Protein AF-A0A7S0R8Y9-F1 (afdb_monomer)

Nearest PDB structures (foldseek):
  8d9p-assembly1_A  TM=2.918E-01  e=3.455E+00  synthetic construct
  5vju-assembly1_A  TM=2.823E-01  e=8.362E+00  synthetic construct

Secondary structure (DSSP, 8-state):
-HHHHHHTT---THHHHHHHHHHHHHHTTS-HHHHHHHHHHTT--HHHHHTSSS---SPP---HHHHHHHHHHHHHHHHHHHHHHSSS-HHHHHHHHH-EEEE-SSSS-EEEEPPPTTTS-HHHHHHHHHHHHHHHHHHSTTSSPTT-SS--HHHHHHHHHHHHHHHHHHHHHHHHTHHHHTTT-HHHHHHHHHHHHHHHHHHHHHHHHHHHHHHHHHHHHHHHHHHHSSTT-------TT-----HHHHHHHHHHHHHHHHHHHHHHHHH-SS-HHHHHHHHHHHHHHHS-TTTS-HHHHHHHHHHHHHHHHHHHHHHHHHHHHHHHHHHHHHGGGGT--TT-HHHHHHHHHHHHHSTHHHHHHHHHHHHHHHHHHHT--SEEEEE--HHHHTT-EEEEEEEEEEGGGGTT-EEEEEEEEEEEE--S-PPPPEEEEEEEESSS----TTSHHHHHHHHTT-EEEEE--HHHHHHHHHTTT-EEEEEEETTEEEEEE-

Mean predicted aligned error: 10.32 Å

InterPro domains:
  IPR054481 Alpha-glucan water dikinase, phosphohistidine-like domain [PF22973] (383-495)

pLDDT: mean 87.72, std 11.46, range [36.97, 98.19]

Structure (mmCIF, N/CA/C/O backbone):
data_AF-A0A7S0R8Y9-F1
#
_entry.id   AF-A0A7S0R8Y9-F1
#
loop_
_atom_site.group_PDB
_atom_site.id
_atom_site.type_symbol
_atom_site.label_atom_id
_atom_site.label_alt_id
_atom_site.label_comp_id
_atom_site.label_asym_id
_atom_site.label_entity_id
_atom_site.label_seq_id
_atom_site.pdbx_PDB_ins_code
_atom_site.Cartn_x
_atom_site.Cartn_y
_atom_site.Cartn_z
_atom_site.occupancy
_atom_site.B_iso_or_equiv
_atom_site.auth_seq_id
_atom_site.auth_comp_id
_atom_site.auth_asym_id
_atom_site.auth_atom_id
_atom_site.pdbx_PDB_model_num
ATOM 1 N N . GLU A 1 1 ? 2.126 -21.816 -33.966 1.00 83.81 1 GLU A N 1
ATOM 2 C CA . GLU A 1 1 ? 1.835 -20.970 -35.141 1.00 83.81 1 GLU A CA 1
ATOM 3 C C . GLU A 1 1 ? 0.605 -20.092 -34.952 1.00 83.81 1 GLU A C 1
ATOM 5 O O . GLU A 1 1 ? 0.737 -18.889 -35.088 1.00 83.81 1 GLU A O 1
ATOM 10 N N . GLU A 1 2 ? -0.560 -20.630 -34.571 1.00 90.94 2 GLU A N 1
ATOM 11 C CA . GLU A 1 2 ? -1.779 -19.817 -34.358 1.00 90.94 2 GLU A CA 1
ATOM 12 C C . GLU A 1 2 ? -1.562 -18.632 -33.401 1.00 90.94 2 GLU A C 1
ATOM 14 O O . GLU A 1 2 ? -1.894 -17.497 -33.731 1.00 90.94 2 GLU A O 1
ATOM 19 N N . TRP A 1 3 ? -0.901 -18.870 -32.263 1.00 92.44 3 TRP A N 1
ATOM 20 C CA . TRP A 1 3 ? -0.521 -17.800 -31.338 1.00 92.44 3 TRP A CA 1
ATOM 21 C C . TRP A 1 3 ? 0.427 -16.761 -31.968 1.00 92.44 3 TRP A C 1
ATOM 23 O O . TRP A 1 3 ? 0.219 -15.562 -31.821 1.00 92.44 3 TRP A O 1
ATOM 33 N N . HIS A 1 4 ? 1.418 -17.195 -32.750 1.00 87.06 4 HIS A N 1
ATOM 34 C CA . HIS A 1 4 ? 2.315 -16.290 -33.479 1.00 87.06 4 HIS A CA 1
ATOM 35 C C . HIS A 1 4 ? 1.551 -15.420 -34.492 1.00 87.06 4 HIS A C 1
ATOM 37 O O . HIS A 1 4 ? 1.797 -14.220 -34.585 1.00 87.06 4 HIS A O 1
ATOM 43 N N . GLN A 1 5 ? 0.563 -15.987 -35.188 1.00 86.12 5 GLN A N 1
ATOM 44 C CA . GLN A 1 5 ? -0.316 -15.236 -36.089 1.00 86.12 5 GLN A CA 1
ATOM 45 C C . GLN A 1 5 ? -1.197 -14.230 -35.342 1.00 86.12 5 GLN A C 1
ATOM 47 O O . GLN A 1 5 ? -1.426 -13.127 -35.835 1.00 86.12 5 GLN A O 1
ATOM 52 N N . LYS A 1 6 ? -1.658 -14.566 -34.134 1.00 89.75 6 LYS A N 1
ATOM 53 C CA . LYS A 1 6 ? -2.397 -13.636 -33.272 1.00 89.75 6 LYS A CA 1
ATOM 54 C C . LYS A 1 6 ? -1.560 -12.411 -32.907 1.00 89.75 6 LYS A C 1
ATOM 56 O O . LYS A 1 6 ? -2.052 -11.287 -33.002 1.00 89.75 6 LYS A O 1
ATOM 61 N N . LEU A 1 7 ? -0.288 -12.620 -32.576 1.00 85.69 7 LEU A N 1
ATOM 62 C CA . LEU A 1 7 ? 0.647 -11.559 -32.192 1.00 85.69 7 LEU A CA 1
ATOM 63 C C . LEU A 1 7 ? 0.943 -10.547 -33.313 1.00 85.69 7 LEU A C 1
ATOM 65 O O . LEU A 1 7 ? 1.346 -9.426 -33.022 1.00 85.69 7 LEU A O 1
ATOM 69 N N . HIS A 1 8 ? 0.724 -10.903 -34.583 1.00 80.88 8 HIS A N 1
ATOM 70 C CA . HIS A 1 8 ? 0.848 -9.966 -35.706 1.00 80.88 8 HIS A CA 1
ATOM 71 C C . HIS A 1 8 ? -0.261 -8.908 -35.757 1.00 80.88 8 HIS A C 1
ATOM 73 O O . HIS A 1 8 ? -0.057 -7.863 -36.372 1.00 80.88 8 HIS A O 1
ATOM 79 N N . ASN A 1 9 ? -1.416 -9.179 -35.142 1.00 79.00 9 ASN A N 1
ATOM 80 C CA . ASN A 1 9 ? -2.532 -8.242 -35.097 1.00 79.00 9 ASN A CA 1
ATOM 81 C C . ASN A 1 9 ? -2.419 -7.332 -33.874 1.00 79.00 9 ASN A C 1
ATOM 83 O O . ASN A 1 9 ? -2.232 -6.132 -34.020 1.00 79.00 9 ASN A O 1
ATOM 87 N N . ASN A 1 10 ? -2.545 -7.920 -32.684 1.00 75.75 10 ASN A N 1
ATOM 88 C CA . ASN A 1 10 ? -2.506 -7.216 -31.410 1.00 75.75 10 ASN A CA 1
ATOM 89 C C . ASN A 1 10 ? -1.918 -8.130 -30.339 1.00 75.75 10 ASN A C 1
ATOM 91 O O . ASN A 1 10 ? -2.308 -9.297 -30.195 1.00 75.75 10 ASN A O 1
ATOM 95 N N . THR A 1 11 ? -1.026 -7.568 -29.536 1.00 81.50 11 THR A N 1
ATOM 96 C CA . THR A 1 11 ? -0.547 -8.214 -28.321 1.00 81.50 11 THR A CA 1
ATOM 97 C C . THR A 1 11 ? -1.457 -7.822 -27.144 1.00 81.50 11 THR A C 1
ATOM 99 O O . THR A 1 11 ? -2.053 -6.744 -27.130 1.00 81.50 11 THR A O 1
ATOM 102 N N . SER A 1 12 ? -1.630 -8.708 -26.167 1.00 82.00 12 SER A N 1
ATOM 103 C CA . SER A 1 12 ? -2.443 -8.525 -24.957 1.00 82.00 12 SER A CA 1
ATOM 104 C C . SER A 1 12 ? -1.724 -9.099 -23.728 1.00 82.00 12 SER A C 1
ATOM 106 O O . SER A 1 12 ? -0.872 -9.971 -23.893 1.00 82.00 12 SER A O 1
ATOM 108 N N . PRO A 1 13 ? -2.096 -8.715 -22.489 1.00 79.88 13 PRO A N 1
ATOM 109 C CA . PRO A 1 13 ? -1.515 -9.299 -21.273 1.00 79.88 13 PRO A CA 1
ATOM 110 C C . PRO A 1 13 ? -1.575 -10.836 -21.230 1.00 79.88 13 PRO A C 1
ATOM 112 O O . PRO A 1 13 ? -0.611 -11.473 -20.810 1.00 79.88 13 PRO A O 1
ATOM 115 N N . ASP A 1 14 ? -2.647 -11.432 -21.765 1.00 87.00 14 ASP A N 1
ATOM 116 C CA . ASP A 1 14 ? -2.802 -12.887 -21.903 1.00 87.00 14 ASP A CA 1
ATOM 117 C C . ASP A 1 14 ? -1.631 -13.538 -22.680 1.00 87.00 14 ASP A C 1
ATOM 119 O O . ASP A 1 14 ? -1.288 -14.687 -22.418 1.00 87.00 14 ASP A O 1
ATOM 123 N N . ASP A 1 15 ? -0.949 -12.818 -23.585 1.00 90.69 15 ASP A N 1
ATOM 124 C CA . ASP A 1 15 ? 0.189 -13.361 -24.344 1.00 90.69 15 ASP A CA 1
ATOM 125 C C . ASP A 1 15 ? 1.428 -13.610 -23.484 1.00 90.69 15 ASP A C 1
ATOM 127 O O . ASP A 1 15 ? 2.216 -14.500 -23.808 1.00 90.69 15 ASP A O 1
ATOM 131 N N . VAL A 1 16 ? 1.605 -12.861 -22.390 1.00 86.75 16 VAL A N 1
ATOM 132 C CA . VAL A 1 16 ? 2.677 -13.122 -21.416 1.00 86.75 16 VAL A CA 1
ATOM 133 C C . VAL A 1 16 ? 2.465 -14.509 -20.810 1.00 86.75 16 VAL A C 1
ATOM 135 O O . VAL A 1 16 ? 3.372 -15.340 -20.827 1.00 86.75 16 VAL A O 1
ATOM 138 N N . VAL A 1 17 ? 1.234 -14.788 -20.374 1.00 88.31 17 VAL A N 1
ATOM 139 C CA . VAL A 1 17 ? 0.837 -16.066 -19.769 1.00 88.31 17 VAL A CA 1
ATOM 140 C C . VAL A 1 17 ? 0.908 -17.208 -20.787 1.00 88.31 17 VAL A C 1
ATOM 142 O O . VAL A 1 17 ? 1.396 -18.292 -20.471 1.00 88.31 17 VAL A O 1
ATOM 145 N N . ILE A 1 18 ? 0.479 -16.979 -22.033 1.00 93.88 18 ILE A N 1
ATOM 146 C CA . ILE A 1 18 ? 0.576 -17.986 -23.101 1.00 93.88 18 ILE A CA 1
ATOM 147 C C . ILE A 1 18 ? 2.043 -18.328 -23.393 1.00 93.88 18 ILE A C 1
ATOM 149 O O . ILE A 1 18 ? 2.384 -19.505 -23.513 1.00 93.88 18 ILE A O 1
ATOM 153 N N . CYS A 1 19 ? 2.930 -17.332 -23.460 1.00 94.81 19 CYS A N 1
ATOM 154 C CA . CYS A 1 19 ? 4.356 -17.565 -23.675 1.00 94.81 19 CYS A CA 1
ATOM 155 C C . CYS A 1 19 ? 4.999 -18.333 -22.500 1.00 94.81 19 CYS A C 1
ATOM 157 O O . CYS A 1 19 ? 5.739 -19.293 -22.720 1.00 94.81 19 CYS A O 1
ATOM 159 N N . GLU A 1 20 ? 4.660 -17.984 -21.253 1.00 93.56 20 GLU A N 1
ATOM 160 C CA . GLU A 1 20 ? 5.081 -18.726 -20.054 1.00 93.56 20 GLU A CA 1
ATOM 161 C C . GLU A 1 20 ? 4.581 -20.178 -20.060 1.00 93.56 20 GLU A C 1
ATOM 163 O O . GLU A 1 20 ? 5.332 -21.094 -19.712 1.00 93.56 20 GLU A O 1
ATOM 168 N N . ALA A 1 21 ? 3.344 -20.415 -20.509 1.00 95.56 21 ALA A N 1
ATOM 169 C CA . ALA A 1 21 ? 2.784 -21.757 -20.649 1.00 95.56 21 ALA A CA 1
ATOM 170 C C . ALA A 1 21 ? 3.572 -22.590 -21.670 1.00 95.56 21 ALA A C 1
ATOM 172 O O . ALA A 1 21 ? 3.849 -23.762 -21.421 1.00 95.56 21 ALA A O 1
ATOM 173 N N . LEU A 1 22 ? 3.979 -21.995 -22.799 1.00 96.06 22 LEU A N 1
ATOM 174 C CA . LEU A 1 22 ? 4.800 -22.666 -23.815 1.00 96.06 22 LEU A CA 1
ATOM 175 C C . LEU A 1 22 ? 6.213 -22.992 -23.308 1.00 96.06 22 LEU A C 1
ATOM 177 O O . LEU A 1 22 ? 6.755 -24.045 -23.644 1.00 96.06 22 LEU A O 1
ATOM 181 N N . LEU A 1 23 ? 6.808 -22.129 -22.482 1.00 95.19 23 LEU A N 1
ATOM 182 C CA . LEU A 1 23 ? 8.091 -22.419 -21.835 1.00 95.19 23 LEU A CA 1
ATOM 183 C C . LEU A 1 23 ? 7.962 -23.554 -20.813 1.00 95.19 23 LEU A C 1
ATOM 185 O O . LEU A 1 23 ? 8.790 -24.459 -20.805 1.00 95.19 23 LEU A O 1
ATOM 189 N N . LYS A 1 24 ? 6.888 -23.573 -20.015 1.00 94.88 24 LYS A N 1
ATOM 190 C CA . LYS A 1 24 ? 6.594 -24.676 -19.083 1.00 94.88 24 LYS A CA 1
ATOM 191 C C . LYS A 1 24 ? 6.321 -25.996 -19.798 1.00 94.88 24 LYS A C 1
ATOM 193 O O . LYS A 1 24 ? 6.779 -27.032 -19.331 1.00 94.88 24 LYS A O 1
ATOM 198 N N . TYR A 1 25 ? 5.622 -25.955 -20.931 1.00 96.19 25 TYR A N 1
ATOM 199 C CA . TYR A 1 25 ? 5.429 -27.104 -21.819 1.00 96.19 25 TYR A CA 1
ATOM 200 C C . TYR A 1 25 ? 6.775 -27.693 -22.256 1.00 96.19 25 TYR A C 1
ATOM 202 O O . TYR A 1 25 ? 6.990 -28.898 -22.163 1.00 96.19 25 TYR A O 1
ATOM 210 N N . ILE A 1 26 ? 7.711 -26.832 -22.665 1.00 94.50 26 ILE A N 1
ATOM 211 C CA . ILE A 1 26 ? 9.078 -27.222 -23.020 1.00 94.50 26 ILE A CA 1
ATOM 212 C C . ILE A 1 26 ? 9.836 -27.800 -21.814 1.00 94.50 26 ILE A C 1
ATOM 214 O O . ILE A 1 26 ? 10.424 -28.875 -21.924 1.00 94.50 26 ILE A O 1
ATOM 218 N N . ASP A 1 27 ? 9.822 -27.112 -20.671 1.00 92.38 27 ASP A N 1
ATOM 219 C CA . ASP A 1 27 ? 10.563 -27.513 -19.467 1.00 92.38 27 ASP A CA 1
ATOM 220 C C . ASP A 1 27 ? 10.064 -28.835 -18.872 1.00 92.38 27 ASP A C 1
ATOM 222 O O . ASP A 1 27 ? 10.845 -29.575 -18.277 1.00 92.38 27 ASP A O 1
ATOM 226 N N . ALA A 1 28 ? 8.784 -29.155 -19.073 1.00 93.69 28 ALA A N 1
ATOM 227 C CA . ALA A 1 28 ? 8.164 -30.409 -18.659 1.00 93.69 28 ALA A CA 1
ATOM 228 C C . ALA A 1 28 ? 8.338 -31.553 -19.678 1.00 93.69 28 ALA A C 1
ATOM 230 O O . ALA A 1 28 ? 7.685 -32.585 -19.551 1.00 93.69 28 ALA A O 1
ATOM 231 N N . GLY A 1 29 ? 9.188 -31.392 -20.698 1.00 92.88 29 GLY A N 1
ATOM 232 C CA . GLY A 1 29 ? 9.417 -32.435 -21.701 1.00 92.88 29 GLY A CA 1
ATOM 233 C C . GLY A 1 29 ? 8.248 -32.614 -22.670 1.00 92.88 29 GLY A C 1
ATOM 234 O O . GLY A 1 29 ? 7.939 -33.738 -23.051 1.00 92.88 29 GLY A O 1
ATOM 235 N N . LEU A 1 30 ? 7.611 -31.511 -23.079 1.00 93.44 30 LEU A N 1
ATOM 236 C CA . LEU A 1 30 ? 6.458 -31.484 -23.989 1.00 93.44 30 LEU A CA 1
ATOM 237 C C . LEU A 1 30 ? 5.185 -32.117 -23.397 1.00 93.44 30 LEU A C 1
ATOM 239 O O . LEU A 1 30 ? 4.344 -32.644 -24.130 1.00 93.44 30 LEU A O 1
ATOM 243 N N . ASP A 1 31 ? 5.010 -32.019 -22.076 1.00 94.44 31 ASP A N 1
ATOM 244 C CA . ASP A 1 31 ? 3.782 -32.418 -21.382 1.00 94.44 31 ASP A CA 1
ATOM 245 C C . ASP A 1 31 ? 2.706 -31.328 -21.470 1.00 94.44 31 ASP A C 1
ATOM 247 O O . ASP A 1 31 ? 2.802 -30.253 -20.865 1.00 94.44 31 ASP A O 1
ATOM 251 N N . ILE A 1 32 ? 1.634 -31.632 -22.203 1.00 96.06 32 ILE A N 1
ATOM 252 C CA . ILE A 1 32 ? 0.495 -30.732 -22.408 1.00 96.06 32 ILE A CA 1
ATOM 253 C C . ILE A 1 32 ? -0.227 -30.375 -21.097 1.00 96.06 32 ILE A C 1
ATOM 255 O O . ILE A 1 32 ? -0.836 -29.310 -20.986 1.00 96.06 32 ILE A O 1
ATOM 259 N N . SER A 1 33 ? -0.108 -31.212 -20.066 1.00 96.12 33 SER A N 1
ATOM 260 C CA . SER A 1 33 ? -0.687 -30.957 -18.745 1.00 96.12 33 SER A CA 1
ATOM 261 C C . SER A 1 33 ? -0.033 -29.749 -18.073 1.00 96.12 33 SER A C 1
ATOM 263 O O . SER A 1 33 ? -0.720 -28.952 -17.433 1.00 96.12 33 SER A O 1
ATOM 265 N N . ALA A 1 34 ? 1.280 -29.557 -18.256 1.00 94.19 34 ALA A N 1
ATOM 266 C CA . ALA A 1 34 ? 2.006 -28.400 -17.730 1.00 94.19 34 ALA A CA 1
ATOM 267 C C . ALA A 1 34 ? 1.594 -27.091 -18.426 1.00 94.19 34 ALA A C 1
ATOM 269 O O . ALA A 1 34 ? 1.506 -26.046 -17.773 1.00 94.19 34 ALA A O 1
ATOM 270 N N . TYR A 1 35 ? 1.297 -27.158 -19.729 1.00 96.62 35 TYR A N 1
ATOM 271 C CA . TYR A 1 35 ? 0.765 -26.040 -20.513 1.00 96.62 35 TYR A CA 1
ATOM 272 C C . TYR A 1 35 ? -0.600 -25.588 -19.975 1.00 96.62 35 TYR A C 1
ATOM 274 O O . TYR A 1 35 ? -0.748 -24.452 -19.518 1.00 96.62 35 TYR A O 1
ATOM 282 N N . TRP A 1 36 ? -1.581 -26.498 -19.954 1.00 97.31 36 TRP A N 1
ATOM 283 C CA . TRP A 1 36 ? -2.937 -26.190 -19.490 1.00 97.31 36 TRP A CA 1
ATOM 284 C C . TRP A 1 36 ? -2.990 -25.855 -18.001 1.00 97.31 36 TRP A C 1
ATOM 286 O O . TRP A 1 36 ? -3.707 -24.940 -17.602 1.00 97.31 36 TRP A O 1
ATOM 296 N N . GLY A 1 37 ? -2.196 -26.537 -17.172 1.00 95.69 37 GLY A N 1
ATOM 297 C CA . GLY A 1 37 ? -2.113 -26.259 -15.740 1.00 95.69 37 GLY A CA 1
ATOM 298 C C . GLY A 1 37 ? -1.661 -24.828 -15.440 1.00 95.69 37 GLY A C 1
ATOM 299 O O . GLY A 1 37 ? -2.153 -24.212 -14.494 1.00 95.69 37 GLY A O 1
ATOM 300 N N . HIS A 1 38 ? -0.767 -24.266 -16.259 1.00 93.88 38 HIS A N 1
ATOM 301 C CA . HIS A 1 38 ? -0.388 -22.865 -16.128 1.00 93.88 38 HIS A CA 1
ATOM 302 C C . HIS A 1 38 ? -1.489 -21.917 -16.612 1.00 93.88 38 HIS A C 1
ATOM 304 O O . HIS A 1 38 ? -1.846 -21.008 -15.869 1.00 93.88 38 HIS A O 1
ATOM 310 N N . LEU A 1 39 ? -2.068 -22.147 -17.795 1.00 92.88 39 LEU A N 1
ATOM 311 C CA . LEU A 1 39 ? -3.132 -21.288 -18.330 1.00 92.88 39 LEU A CA 1
ATOM 312 C C . LEU A 1 39 ? -4.347 -21.203 -17.393 1.00 92.88 39 LEU A C 1
ATOM 314 O O . LEU A 1 39 ? -4.795 -20.104 -17.062 1.00 92.88 39 LEU A O 1
ATOM 318 N N . HIS A 1 40 ? -4.821 -22.340 -16.879 1.00 93.88 40 HIS A N 1
ATOM 319 C CA . HIS A 1 40 ? -5.967 -22.373 -15.969 1.00 93.88 40 HIS A CA 1
ATOM 320 C C . HIS A 1 40 ? -5.698 -21.641 -14.651 1.00 93.88 40 HIS A C 1
ATOM 322 O O . HIS A 1 40 ? -6.589 -20.972 -14.134 1.00 93.88 40 HIS A O 1
ATOM 328 N N . LYS A 1 41 ? -4.464 -21.688 -14.128 1.00 89.69 41 LYS A N 1
ATOM 329 C CA . LYS A 1 41 ? -4.079 -20.926 -12.925 1.00 89.69 41 LYS A CA 1
ATOM 330 C C . LYS A 1 41 ? -4.238 -19.410 -13.117 1.00 89.69 41 LYS A C 1
ATOM 332 O O . LYS A 1 41 ? -4.418 -18.687 -12.142 1.00 89.69 41 LYS A O 1
ATOM 337 N N . HIS A 1 42 ? -4.173 -18.946 -14.360 1.00 86.06 42 HIS A N 1
ATOM 338 C CA . HIS A 1 42 ? -4.323 -17.548 -14.749 1.00 86.06 42 HIS A CA 1
ATOM 339 C C . HIS A 1 42 ? -5.683 -17.255 -15.408 1.00 86.06 42 HIS A C 1
ATOM 341 O O . HIS A 1 42 ? -5.833 -16.226 -16.058 1.00 86.06 42 HIS A O 1
ATOM 347 N N . ASN A 1 43 ? -6.683 -18.127 -15.217 1.00 89.44 43 ASN A N 1
ATOM 348 C CA . ASN A 1 43 ? -8.043 -17.986 -15.752 1.00 89.44 43 ASN A CA 1
ATOM 349 C C . ASN A 1 43 ? -8.116 -17.897 -17.290 1.00 89.44 43 ASN A C 1
ATOM 351 O O . ASN A 1 43 ? -9.005 -17.246 -17.838 1.00 89.44 43 ASN A O 1
ATOM 355 N N . ILE A 1 44 ? -7.192 -18.559 -17.992 1.00 91.62 44 ILE A N 1
ATOM 356 C CA . ILE A 1 44 ? -7.230 -18.712 -19.449 1.00 91.62 44 ILE A CA 1
ATOM 357 C C . ILE A 1 44 ? -7.596 -20.161 -19.765 1.00 91.62 44 ILE A C 1
ATOM 359 O O . ILE A 1 44 ? -6.853 -21.082 -19.435 1.00 91.62 44 ILE A O 1
ATOM 363 N N . ASP A 1 45 ? -8.737 -20.361 -20.414 1.00 92.94 45 ASP A N 1
ATOM 364 C CA . ASP A 1 45 ? -9.211 -21.661 -20.885 1.00 92.94 45 ASP A CA 1
ATOM 365 C C . ASP A 1 45 ? -9.261 -21.715 -22.424 1.00 92.94 45 ASP A C 1
ATOM 367 O O . ASP A 1 45 ? -8.969 -20.742 -23.127 1.00 92.94 45 ASP A O 1
ATOM 371 N N . ALA A 1 46 ? -9.631 -22.873 -22.977 1.00 92.75 46 ALA A N 1
ATOM 372 C CA . ALA A 1 46 ? -9.754 -23.046 -24.425 1.00 92.75 46 ALA A CA 1
ATOM 373 C C . ALA A 1 46 ? -10.786 -22.089 -25.056 1.00 92.75 46 ALA A C 1
ATOM 375 O O . ALA A 1 46 ? -10.616 -21.665 -26.200 1.00 92.75 46 ALA A O 1
ATOM 376 N N . GLN A 1 47 ? -11.838 -21.717 -24.318 1.00 93.31 47 GLN A N 1
ATOM 377 C CA . GLN A 1 47 ? -12.857 -20.783 -24.795 1.00 93.31 47 GLN A CA 1
ATOM 378 C C . GLN A 1 47 ? -12.294 -19.360 -24.908 1.00 93.31 47 GLN A C 1
ATOM 380 O O . GLN A 1 47 ? -12.545 -18.679 -25.904 1.00 93.31 47 GLN A O 1
ATOM 385 N N . ARG A 1 48 ? -11.492 -18.927 -23.932 1.00 91.38 48 ARG A N 1
ATOM 386 C CA . ARG A 1 48 ? -10.767 -17.655 -23.934 1.00 91.38 48 ARG A CA 1
ATOM 387 C C . ARG A 1 48 ? -9.745 -17.593 -25.064 1.00 91.38 48 ARG A C 1
ATOM 389 O O . ARG A 1 48 ? -9.684 -16.591 -25.764 1.00 91.38 48 ARG A O 1
ATOM 396 N N . LEU A 1 49 ? -8.987 -18.665 -25.297 1.00 92.69 49 LEU A N 1
ATOM 397 C CA . LEU A 1 49 ? -8.046 -18.739 -26.424 1.00 92.69 49 LEU A CA 1
ATOM 398 C C . LEU A 1 49 ? -8.755 -18.633 -27.786 1.00 92.69 49 LEU A C 1
ATOM 400 O O . LEU A 1 49 ? -8.260 -17.981 -28.712 1.00 92.69 49 LEU A O 1
ATOM 404 N N . ALA A 1 50 ? -9.936 -19.241 -27.905 1.00 93.50 50 ALA A N 1
ATOM 405 C CA . ALA A 1 50 ? -10.735 -19.208 -29.122 1.00 93.50 50 ALA A CA 1
ATOM 406 C C . ALA A 1 50 ? -11.479 -17.877 -29.344 1.00 93.50 50 ALA A C 1
ATOM 408 O O . ALA A 1 50 ? -11.947 -17.646 -30.460 1.00 93.50 50 ALA A O 1
ATOM 409 N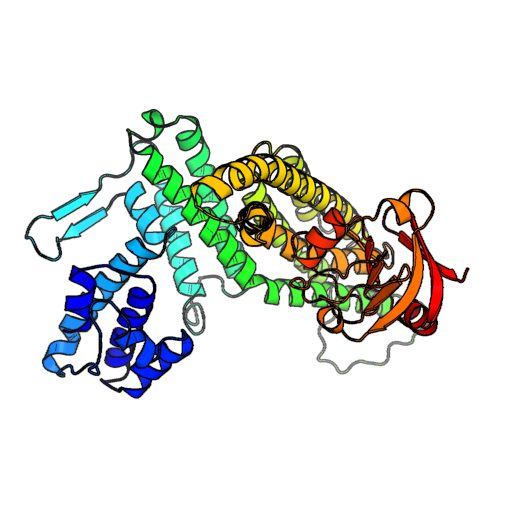 N . SER A 1 51 ? -11.600 -17.021 -28.320 1.00 91.06 51 SER A N 1
ATOM 410 C CA . SER A 1 51 ? -12.331 -15.749 -28.403 1.00 91.06 51 SER A CA 1
ATOM 411 C C . SER A 1 51 ? -11.495 -14.572 -28.909 1.00 91.06 51 SER A C 1
ATOM 413 O O . SER A 1 51 ? -12.057 -13.519 -29.204 1.00 91.06 51 SER A O 1
ATOM 415 N N . PHE A 1 52 ? -10.175 -14.733 -29.044 1.00 87.56 52 PHE A N 1
ATOM 416 C CA . PHE A 1 52 ? -9.321 -13.710 -29.646 1.00 87.56 52 PHE A CA 1
ATOM 417 C C . PHE A 1 52 ? -9.660 -13.474 -31.126 1.00 87.56 52 PHE A C 1
ATOM 419 O O . PHE A 1 52 ? -10.020 -14.407 -31.845 1.00 87.56 52 PHE A O 1
ATOM 426 N N . ASP A 1 53 ? -9.425 -12.246 -31.610 1.00 81.69 53 ASP A N 1
ATOM 427 C CA . ASP A 1 53 ? -9.623 -11.852 -33.020 1.00 81.69 53 ASP A CA 1
ATOM 428 C C . ASP A 1 53 ? -8.965 -12.831 -34.009 1.00 81.69 53 ASP A C 1
ATOM 430 O O . ASP A 1 53 ? -9.494 -13.142 -35.078 1.00 81.69 53 ASP A O 1
ATOM 434 N N . ARG A 1 54 ? -7.791 -13.344 -33.630 1.00 89.12 54 ARG A N 1
ATOM 435 C CA . ARG A 1 54 ? -7.140 -14.503 -34.243 1.00 89.12 54 ARG A CA 1
ATOM 436 C C . ARG A 1 54 ? -7.212 -15.659 -33.254 1.00 89.12 54 ARG A C 1
ATOM 438 O O . ARG A 1 54 ? -6.335 -15.808 -32.407 1.00 89.12 54 ARG A O 1
ATOM 445 N N . ALA A 1 55 ? -8.280 -16.441 -33.373 1.00 91.06 55 ALA A N 1
ATOM 446 C CA . ALA A 1 55 ? -8.562 -17.557 -32.485 1.00 91.06 55 ALA A CA 1
ATOM 447 C C . ALA A 1 55 ? -7.410 -18.571 -32.457 1.00 91.06 55 ALA A C 1
ATOM 449 O O . ALA A 1 55 ? -6.925 -19.006 -33.505 1.00 91.06 55 ALA A O 1
ATOM 450 N N . ILE A 1 56 ? -7.040 -18.985 -31.249 1.00 93.94 56 ILE A N 1
ATOM 451 C CA . ILE A 1 56 ? -6.115 -20.088 -31.001 1.00 93.94 56 ILE A CA 1
ATOM 452 C C . ILE A 1 56 ? -6.977 -21.286 -30.610 1.00 93.94 56 ILE A C 1
ATOM 454 O O . ILE A 1 56 ? -7.714 -21.237 -29.628 1.00 93.94 56 ILE A O 1
ATOM 458 N N . ARG A 1 57 ? -6.949 -22.337 -31.424 1.00 94.25 57 ARG A N 1
ATOM 459 C CA . ARG A 1 57 ? -7.816 -23.520 -31.303 1.00 94.25 57 ARG A CA 1
ATOM 460 C C . ARG A 1 57 ? -7.027 -24.806 -31.131 1.00 94.25 57 ARG A C 1
ATOM 462 O O . ARG A 1 57 ? -7.567 -25.788 -30.632 1.00 94.25 57 ARG A O 1
ATOM 469 N N . SER A 1 58 ? -5.775 -24.806 -31.567 1.00 92.88 58 SER A N 1
ATOM 470 C CA . SER A 1 58 ? -4.916 -25.978 -31.556 1.00 92.88 58 SER A CA 1
ATOM 471 C C . SER A 1 58 ? -3.954 -25.940 -30.374 1.00 92.88 58 SER A C 1
ATOM 473 O O . SER A 1 58 ? -3.366 -24.905 -30.059 1.00 92.88 58 SER A O 1
ATOM 475 N N . GLU A 1 59 ? -3.737 -27.100 -29.761 1.00 93.38 59 GLU A N 1
ATOM 476 C CA . GLU A 1 59 ? -2.685 -27.285 -28.761 1.00 93.38 59 GLU A CA 1
ATOM 477 C C . GLU A 1 59 ? -1.280 -27.119 -29.369 1.00 93.38 59 GLU A C 1
ATOM 479 O O . GLU A 1 59 ? -1.076 -27.400 -30.561 1.00 93.38 59 GLU A O 1
ATOM 484 N N . PRO A 1 60 ? -0.281 -26.692 -28.571 1.00 92.31 60 PRO A N 1
ATOM 485 C CA . PRO A 1 60 ? 1.101 -26.636 -29.023 1.00 92.31 60 PRO A CA 1
ATOM 486 C C . PRO A 1 60 ? 1.619 -28.028 -29.397 1.00 92.31 60 PRO A C 1
ATOM 488 O O . PRO A 1 60 ? 1.402 -29.011 -28.694 1.00 92.31 60 PRO A O 1
ATOM 491 N N . ARG A 1 61 ? 2.341 -28.102 -30.518 1.00 90.44 61 ARG A N 1
ATOM 492 C CA . ARG A 1 61 ? 3.018 -29.315 -30.989 1.00 90.44 61 ARG A CA 1
ATOM 493 C C . ARG A 1 61 ? 4.428 -28.951 -31.427 1.00 90.44 61 ARG A C 1
ATOM 495 O O . ARG A 1 61 ? 4.610 -28.392 -32.508 1.00 90.44 61 ARG A O 1
ATOM 502 N N . PHE A 1 62 ? 5.411 -29.230 -30.578 1.00 90.94 62 PHE A N 1
ATOM 503 C CA . PHE A 1 62 ? 6.829 -29.012 -30.874 1.00 90.94 62 PHE A CA 1
ATOM 504 C C . PHE A 1 62 ? 7.535 -30.353 -31.056 1.00 90.94 62 PHE A C 1
ATOM 506 O O . PHE A 1 62 ? 7.150 -31.345 -30.447 1.00 90.94 62 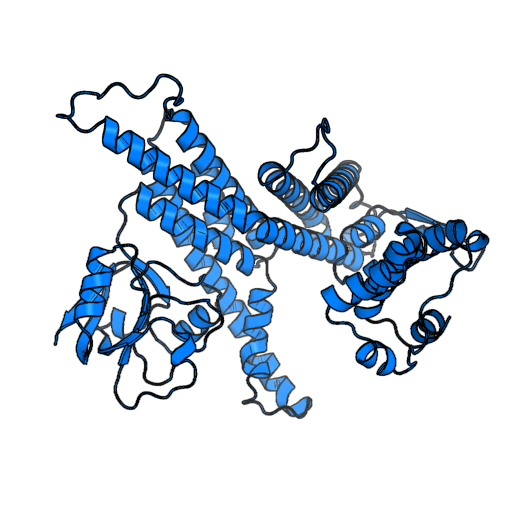PHE A O 1
ATOM 513 N N . SER A 1 63 ? 8.564 -30.392 -31.900 1.00 87.75 63 SER A N 1
ATOM 514 C CA . SER A 1 63 ? 9.454 -31.555 -31.992 1.00 87.75 63 SER A CA 1
ATOM 515 C C . SER A 1 63 ? 10.673 -31.369 -31.091 1.00 87.75 63 SER A C 1
ATOM 517 O O . SER A 1 63 ? 11.128 -30.240 -30.901 1.00 87.75 63 SER A O 1
ATOM 519 N N . GLU A 1 64 ? 11.243 -32.464 -30.584 1.00 85.88 64 GLU A N 1
ATOM 520 C CA . GLU A 1 64 ? 12.422 -32.433 -29.700 1.00 85.88 64 GLU A CA 1
ATOM 521 C C . GLU A 1 64 ? 13.593 -31.634 -30.297 1.00 85.88 64 GLU A C 1
ATOM 523 O O . GLU A 1 64 ? 14.228 -30.840 -29.605 1.00 85.88 64 GLU A O 1
ATOM 528 N N . GLY A 1 65 ? 13.822 -31.749 -31.611 1.00 85.06 65 GLY A N 1
ATOM 529 C CA . GLY A 1 65 ? 14.876 -31.007 -32.311 1.00 85.06 65 GLY A CA 1
ATOM 530 C C . GLY A 1 65 ? 14.672 -29.486 -32.351 1.00 85.06 65 GLY A C 1
ATOM 531 O O . GLY A 1 65 ? 15.634 -28.743 -32.530 1.00 85.06 65 GLY A O 1
ATOM 532 N N . GLN A 1 66 ? 13.443 -28.998 -32.162 1.00 86.00 66 GLN A N 1
ATOM 533 C CA . GLN A 1 66 ? 13.127 -27.565 -32.140 1.00 86.00 66 GLN A CA 1
ATOM 534 C C . GLN A 1 66 ? 13.222 -26.959 -30.737 1.00 86.00 66 GLN A C 1
ATOM 536 O O . GLN A 1 66 ? 13.350 -25.740 -30.613 1.00 86.00 66 GLN A O 1
ATOM 541 N N . VAL A 1 67 ? 13.172 -27.784 -29.686 1.00 89.44 67 VAL A N 1
ATOM 542 C CA . VAL A 1 67 ? 13.007 -27.337 -28.295 1.00 89.44 67 VAL A CA 1
ATOM 543 C C . VAL A 1 67 ? 14.097 -26.364 -27.860 1.00 89.44 67 VAL A C 1
ATOM 545 O O . VAL A 1 67 ? 13.788 -25.332 -27.274 1.00 89.44 67 VAL A O 1
ATOM 548 N N . VAL A 1 68 ? 15.364 -26.643 -28.174 1.00 86.00 68 VAL A N 1
ATOM 549 C CA . VAL A 1 68 ? 16.491 -25.790 -27.753 1.00 86.00 68 VAL A CA 1
ATOM 550 C C . VAL A 1 68 ? 16.385 -24.384 -28.355 1.00 86.00 68 VAL A C 1
ATOM 552 O O . VAL A 1 68 ? 16.538 -23.391 -27.643 1.00 86.00 68 VAL A O 1
ATOM 555 N N . GLY A 1 69 ? 16.090 -24.295 -29.656 1.00 86.31 69 GLY A N 1
ATOM 556 C CA . GLY A 1 69 ? 15.914 -23.017 -30.351 1.00 86.31 69 GLY A CA 1
ATOM 557 C C . GLY A 1 69 ? 14.672 -22.274 -29.865 1.00 86.31 69 GLY A C 1
ATOM 558 O O . GLY A 1 69 ? 14.766 -21.115 -29.470 1.00 86.31 69 GLY A O 1
ATOM 559 N N . LEU A 1 70 ? 13.534 -22.972 -29.797 1.00 88.31 70 LEU A N 1
ATOM 560 C CA . LEU A 1 70 ? 12.270 -22.405 -29.328 1.00 88.31 70 LEU A CA 1
ATOM 561 C C . LEU A 1 70 ? 12.360 -21.912 -27.891 1.00 88.31 70 LEU A C 1
ATOM 563 O O . LEU A 1 70 ? 11.860 -20.834 -27.608 1.00 88.31 70 LEU A O 1
ATOM 567 N N . LYS A 1 71 ? 13.023 -22.643 -26.992 1.00 90.12 71 LYS A N 1
ATOM 568 C CA . LYS A 1 71 ? 13.204 -22.205 -25.605 1.00 90.12 71 LYS A CA 1
ATOM 569 C C . LYS A 1 71 ? 13.928 -20.867 -25.550 1.00 90.12 71 LYS A C 1
ATOM 571 O O . LYS A 1 71 ? 13.468 -19.954 -24.870 1.00 90.12 71 LYS A O 1
ATOM 576 N N . ARG A 1 72 ? 15.033 -20.729 -26.287 1.00 86.88 72 ARG A N 1
ATOM 577 C CA . ARG A 1 72 ? 15.793 -19.476 -26.349 1.00 86.88 72 ARG A CA 1
ATOM 578 C C . ARG A 1 72 ? 14.941 -18.340 -26.916 1.00 86.88 72 ARG A C 1
ATOM 580 O O . ARG A 1 72 ? 14.887 -17.266 -26.322 1.00 86.88 72 ARG A O 1
ATOM 587 N N . ASP A 1 73 ? 14.276 -18.587 -28.039 1.00 86.38 73 ASP A N 1
ATOM 588 C CA . ASP A 1 73 ? 13.541 -17.557 -28.769 1.00 86.38 73 ASP A CA 1
ATOM 589 C C . ASP A 1 73 ? 12.264 -17.137 -28.013 1.00 86.38 73 ASP A C 1
ATOM 591 O O . ASP A 1 73 ? 12.006 -15.944 -27.878 1.00 86.38 73 ASP A O 1
ATOM 595 N N . LEU A 1 74 ? 11.520 -18.083 -27.425 1.00 91.12 74 LEU A N 1
ATOM 596 C CA . LEU A 1 74 ? 10.377 -17.813 -26.543 1.00 91.12 74 LEU A CA 1
ATOM 597 C C . LEU A 1 74 ? 10.799 -17.087 -25.263 1.00 91.12 74 LEU A C 1
ATOM 599 O O . LEU A 1 74 ? 10.083 -16.194 -24.829 1.00 91.12 74 LEU A O 1
ATOM 603 N N . THR A 1 75 ? 11.963 -17.405 -24.682 1.00 85.56 75 THR A N 1
ATOM 604 C CA . THR A 1 75 ? 12.484 -16.665 -23.515 1.00 85.56 75 THR A CA 1
ATOM 605 C C . THR A 1 75 ? 12.720 -15.194 -23.871 1.00 85.56 75 THR A C 1
ATOM 607 O O . THR A 1 75 ? 12.224 -14.305 -23.185 1.00 85.56 75 THR A O 1
ATOM 610 N N . ALA A 1 76 ? 13.402 -14.925 -24.989 1.00 79.88 76 ALA A N 1
ATOM 611 C CA . ALA A 1 76 ? 13.639 -13.557 -25.455 1.00 79.88 76 ALA A CA 1
ATOM 612 C C . ALA A 1 76 ? 12.336 -12.830 -25.840 1.00 79.88 76 ALA A C 1
ATOM 614 O O . ALA A 1 76 ? 12.183 -11.623 -25.630 1.00 79.88 76 ALA A O 1
ATOM 615 N N . TYR A 1 77 ? 11.378 -13.564 -26.406 1.00 85.12 77 TYR A N 1
ATOM 616 C CA . TYR A 1 77 ? 10.087 -13.011 -26.786 1.00 85.12 77 TYR A CA 1
ATOM 617 C C . TYR A 1 77 ? 9.208 -12.703 -25.566 1.00 85.12 77 TYR A C 1
ATOM 619 O O . TYR A 1 77 ? 8.570 -11.654 -25.531 1.00 85.12 77 TYR A O 1
ATOM 627 N N . LEU A 1 78 ? 9.233 -13.550 -24.532 1.00 85.44 78 LEU A N 1
ATOM 628 C CA . LEU A 1 78 ? 8.574 -13.301 -23.249 1.00 85.44 78 LEU A CA 1
ATOM 629 C C . LEU A 1 78 ? 9.073 -12.005 -22.607 1.00 85.44 78 LEU A C 1
ATOM 631 O O . LEU A 1 78 ? 8.257 -11.216 -22.140 1.00 85.44 78 LEU A O 1
ATOM 635 N N . ASP A 1 79 ? 10.383 -11.748 -22.635 1.00 76.75 79 ASP A N 1
ATOM 636 C CA . ASP A 1 79 ? 10.945 -10.489 -22.134 1.00 76.75 79 ASP A CA 1
ATOM 637 C C . ASP A 1 79 ? 10.377 -9.275 -22.886 1.00 76.75 79 ASP A C 1
ATOM 639 O O . ASP A 1 79 ? 10.073 -8.249 -22.281 1.00 76.75 79 ASP A O 1
ATOM 643 N N . THR A 1 80 ? 10.167 -9.400 -24.199 1.00 77.06 80 THR A N 1
ATOM 644 C CA . THR A 1 80 ? 9.546 -8.342 -25.014 1.00 77.06 80 THR A CA 1
ATOM 645 C C . THR A 1 80 ? 8.068 -8.164 -24.668 1.00 77.06 80 THR A C 1
ATOM 647 O O . THR A 1 80 ? 7.610 -7.038 -24.489 1.00 77.06 80 THR A O 1
ATOM 650 N N . LEU A 1 81 ? 7.313 -9.256 -24.527 1.00 78.69 81 LEU A N 1
ATOM 651 C CA . LEU A 1 81 ? 5.897 -9.206 -24.149 1.00 78.69 81 LEU A CA 1
ATOM 652 C C . LEU A 1 81 ? 5.704 -8.609 -22.753 1.00 78.69 81 LEU A C 1
ATOM 654 O O . LEU A 1 81 ? 4.804 -7.796 -22.557 1.00 78.69 81 LEU A O 1
ATOM 658 N N . ARG A 1 82 ? 6.573 -8.957 -21.800 1.00 72.31 82 ARG A N 1
ATOM 659 C CA . ARG A 1 82 ? 6.598 -8.355 -20.462 1.00 72.31 82 ARG A CA 1
ATOM 660 C C . ARG A 1 82 ? 6.959 -6.876 -20.512 1.00 72.31 82 ARG A C 1
ATOM 662 O O . ARG A 1 82 ? 6.361 -6.106 -19.777 1.00 72.31 82 ARG A O 1
ATOM 669 N N . ALA A 1 83 ? 7.857 -6.453 -21.397 1.00 64.75 83 ALA A N 1
ATOM 670 C CA . ALA A 1 83 ? 8.138 -5.031 -21.582 1.00 64.75 83 ALA A CA 1
ATOM 671 C C . ALA A 1 83 ? 6.920 -4.267 -22.137 1.00 64.75 83 ALA A C 1
ATOM 673 O O . ALA A 1 83 ? 6.604 -3.182 -21.658 1.00 64.75 83 ALA A O 1
ATOM 674 N N . VAL A 1 84 ? 6.214 -4.843 -23.118 1.00 67.56 84 VAL A N 1
ATOM 675 C CA . VAL A 1 84 ? 5.054 -4.214 -23.779 1.00 67.56 84 VAL A CA 1
ATOM 676 C C . VAL A 1 84 ? 3.814 -4.192 -22.879 1.00 67.56 84 VAL A C 1
ATOM 678 O O . VAL A 1 84 ? 3.104 -3.190 -22.841 1.00 67.56 84 VAL A O 1
ATOM 681 N N . HIS A 1 85 ? 3.542 -5.275 -22.147 1.00 66.44 85 HIS A N 1
ATOM 682 C CA . HIS A 1 85 ? 2.330 -5.418 -21.326 1.00 66.44 85 HIS A CA 1
ATOM 683 C C . HIS A 1 85 ? 2.546 -5.217 -19.834 1.00 66.44 85 HIS A C 1
ATOM 685 O O . HIS A 1 85 ? 1.575 -5.074 -19.097 1.00 66.44 85 HIS A O 1
ATOM 691 N N . GLY A 1 86 ? 3.794 -5.198 -19.377 1.00 57.56 86 GLY A N 1
ATOM 692 C CA . GLY A 1 86 ? 4.116 -5.026 -17.969 1.00 57.56 86 GLY A CA 1
ATOM 693 C C . GLY A 1 86 ? 3.880 -3.612 -17.468 1.00 57.56 86 GLY A C 1
ATOM 694 O O . GLY A 1 86 ? 3.784 -3.461 -16.259 1.00 57.56 86 GLY A O 1
ATOM 695 N N . GLY A 1 87 ? 3.798 -2.598 -18.350 1.00 50.34 87 GLY A N 1
ATOM 696 C CA . GLY A 1 87 ? 3.554 -1.171 -18.046 1.00 50.34 87 GLY A CA 1
ATOM 697 C C . GLY A 1 87 ? 4.611 -0.484 -17.159 1.00 50.34 87 GLY A C 1
ATOM 698 O O . GLY A 1 87 ? 4.815 0.721 -17.247 1.00 50.34 87 GLY A O 1
ATOM 699 N N . THR A 1 88 ? 5.304 -1.269 -16.339 1.00 59.00 88 THR A N 1
ATOM 700 C CA . THR A 1 88 ? 6.239 -0.942 -15.267 1.00 59.00 88 THR A CA 1
ATOM 701 C C . THR A 1 88 ? 7.219 -2.115 -15.072 1.00 59.00 88 THR A C 1
ATOM 703 O O . THR A 1 88 ? 7.533 -2.491 -13.943 1.00 59.00 88 THR A O 1
ATOM 706 N N . ASP A 1 89 ? 7.674 -2.764 -16.156 1.00 78.38 89 ASP A N 1
ATOM 707 C CA . ASP A 1 89 ? 8.743 -3.769 -16.056 1.00 78.38 89 ASP A CA 1
ATOM 708 C C . ASP A 1 89 ? 10.053 -3.073 -15.677 1.00 78.38 89 ASP A C 1
ATOM 710 O O . ASP A 1 89 ? 10.695 -2.418 -16.506 1.00 78.38 89 ASP A O 1
ATOM 714 N N . LEU A 1 90 ? 10.454 -3.231 -14.414 1.00 88.56 90 LEU A N 1
ATOM 715 C CA . LEU A 1 90 ? 11.656 -2.609 -13.869 1.00 88.56 90 LEU A CA 1
ATOM 716 C C . LEU A 1 90 ? 12.905 -2.970 -14.680 1.00 88.56 90 LEU A C 1
ATOM 718 O O . LEU A 1 90 ? 13.771 -2.121 -14.868 1.00 88.56 90 LEU A O 1
ATOM 722 N N . ALA A 1 91 ? 13.003 -4.198 -15.201 1.00 88.19 91 ALA A N 1
ATOM 723 C CA . ALA A 1 91 ? 14.177 -4.624 -15.959 1.00 88.19 91 ALA A CA 1
ATOM 724 C C . ALA A 1 91 ? 14.307 -3.866 -17.286 1.00 88.19 91 ALA A C 1
ATOM 726 O O . ALA A 1 91 ? 15.402 -3.440 -17.659 1.00 88.19 91 ALA A O 1
ATOM 727 N N . SER A 1 92 ? 13.205 -3.692 -18.010 1.00 83.62 92 SER A N 1
ATOM 728 C CA . SER A 1 92 ? 13.194 -2.953 -19.273 1.00 83.62 92 SER A CA 1
ATOM 729 C C . SER A 1 92 ? 13.325 -1.449 -19.063 1.00 83.62 92 SER A C 1
ATOM 731 O O . SER A 1 92 ? 14.120 -0.822 -19.759 1.00 83.62 92 SER A O 1
ATOM 733 N N . ALA A 1 93 ? 12.642 -0.883 -18.064 1.00 89.88 93 ALA A N 1
ATOM 734 C CA . ALA A 1 93 ? 12.792 0.528 -17.724 1.00 89.88 93 ALA A CA 1
ATOM 735 C C . ALA A 1 93 ? 14.238 0.856 -17.309 1.00 89.88 93 ALA A C 1
ATOM 737 O O . ALA A 1 93 ? 14.816 1.829 -17.791 1.00 89.88 93 ALA A O 1
ATOM 738 N N . ALA A 1 94 ? 14.865 -0.012 -16.504 1.00 93.38 94 ALA A N 1
ATOM 739 C CA . ALA A 1 94 ? 16.265 0.135 -16.122 1.00 93.38 94 ALA A CA 1
ATOM 740 C C . ALA A 1 94 ? 17.174 0.099 -17.352 1.00 93.38 94 ALA A C 1
ATOM 742 O O . ALA A 1 94 ? 17.968 1.016 -17.532 1.00 93.38 94 ALA A O 1
ATOM 743 N N . ARG A 1 95 ? 17.023 -0.903 -18.234 1.00 89.94 95 ARG A N 1
ATOM 744 C CA . ARG A 1 95 ? 17.807 -1.022 -19.479 1.00 89.94 95 ARG A CA 1
ATOM 745 C C . ARG A 1 95 ? 17.679 0.198 -20.385 1.00 89.94 95 ARG A C 1
ATOM 747 O O . ARG A 1 95 ? 18.675 0.610 -20.969 1.00 89.94 95 ARG A O 1
ATOM 754 N N . ASN A 1 96 ? 16.494 0.793 -20.491 1.00 88.56 96 ASN A N 1
ATOM 755 C CA . ASN A 1 96 ? 16.313 1.997 -21.299 1.00 88.56 96 ASN A CA 1
ATOM 756 C C . ASN A 1 96 ? 17.114 3.182 -20.744 1.00 88.56 96 ASN A C 1
ATOM 758 O O . ASN A 1 96 ? 17.623 3.975 -21.532 1.00 88.56 96 ASN A O 1
ATOM 762 N N . VAL A 1 97 ? 17.271 3.284 -19.422 1.00 94.25 97 VAL A N 1
ATOM 763 C CA . VAL A 1 97 ? 18.058 4.351 -18.790 1.00 94.25 97 VAL A CA 1
ATOM 764 C C . VAL A 1 97 ? 19.554 4.037 -18.787 1.00 94.25 97 VAL A C 1
ATOM 766 O O . VAL A 1 97 ? 20.340 4.891 -19.186 1.00 94.25 97 VAL A O 1
ATOM 769 N N . VAL A 1 98 ? 19.968 2.832 -18.380 1.00 94.69 98 VAL A N 1
ATOM 770 C CA . VAL A 1 98 ? 21.396 2.462 -18.277 1.00 94.69 98 VAL A CA 1
ATOM 771 C C . VAL A 1 98 ? 22.039 2.117 -19.619 1.00 94.69 98 VAL A C 1
ATOM 773 O O . VAL A 1 98 ? 23.259 2.040 -19.707 1.00 94.69 98 VAL A O 1
ATOM 776 N N . GLY A 1 99 ? 21.229 1.926 -20.658 1.00 87.00 99 GLY A N 1
ATOM 777 C CA . GLY A 1 99 ? 21.663 1.519 -21.985 1.00 87.00 99 GLY A CA 1
ATOM 778 C C . GLY A 1 99 ? 21.809 0.004 -22.141 1.00 87.00 99 GLY A C 1
ATOM 779 O O . GLY A 1 99 ? 22.003 -0.744 -21.179 1.00 87.00 99 GLY A O 1
ATOM 780 N N . TYR A 1 100 ? 21.689 -0.469 -23.379 1.00 82.88 100 TYR A N 1
ATOM 781 C CA . TYR A 1 100 ? 21.935 -1.863 -23.745 1.00 82.88 100 TYR A CA 1
ATOM 782 C C . TYR A 1 100 ? 22.233 -2.000 -25.239 1.00 8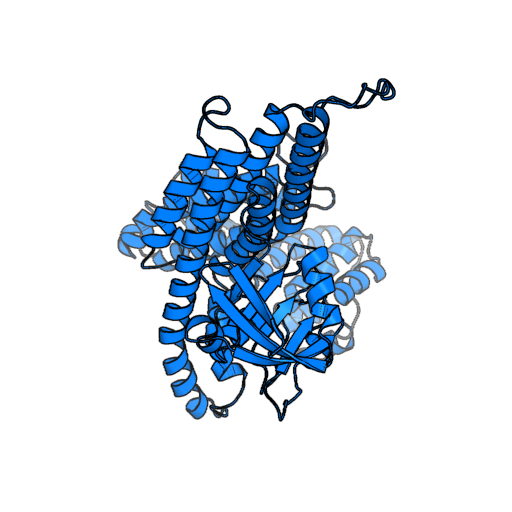2.88 100 TYR A C 1
ATOM 784 O O . TYR A 1 100 ? 21.736 -1.227 -26.056 1.00 82.88 100 TYR A O 1
ATOM 792 N N . SER A 1 101 ? 22.976 -3.052 -25.590 1.00 76.69 101 SER A N 1
ATOM 793 C CA . SER A 1 101 ? 23.080 -3.530 -26.968 1.00 76.69 101 SER A CA 1
ATOM 794 C C . SER A 1 101 ? 22.424 -4.904 -27.106 1.00 76.69 101 SER A C 1
ATOM 796 O O . SER A 1 101 ? 22.613 -5.785 -26.262 1.00 76.69 101 SER A O 1
ATOM 798 N N . ALA A 1 102 ? 21.637 -5.097 -28.163 1.00 70.31 102 ALA A N 1
ATOM 799 C CA . ALA A 1 102 ? 21.014 -6.370 -28.504 1.00 70.31 102 ALA A CA 1
ATOM 800 C C . ALA A 1 102 ? 21.031 -6.612 -30.017 1.00 70.31 102 ALA A C 1
ATOM 802 O O . ALA A 1 102 ? 20.886 -5.695 -30.822 1.00 70.31 102 ALA A O 1
ATOM 803 N N . LYS A 1 103 ? 21.137 -7.876 -30.435 1.00 64.81 103 LYS A N 1
ATOM 804 C CA . LYS A 1 103 ? 20.965 -8.240 -31.849 1.00 64.81 103 LYS A CA 1
ATOM 805 C C . LYS A 1 103 ? 19.480 -8.211 -32.213 1.00 64.81 103 LYS A C 1
ATOM 807 O O . LYS A 1 103 ? 18.666 -8.800 -31.505 1.00 64.81 103 LYS A O 1
ATOM 812 N N . GLY A 1 104 ? 19.127 -7.559 -33.321 1.00 57.34 104 GLY A N 1
ATOM 813 C CA . GLY A 1 104 ? 17.753 -7.535 -33.814 1.00 57.34 104 GLY A CA 1
ATOM 814 C C . GLY A 1 104 ? 17.217 -8.943 -34.103 1.00 57.34 104 GLY A C 1
ATOM 815 O O . GLY A 1 104 ? 17.842 -9.721 -34.816 1.00 57.34 104 GLY A O 1
ATOM 816 N N . LEU A 1 105 ? 16.018 -9.260 -33.601 1.00 52.03 105 LEU A N 1
ATOM 817 C CA . LEU A 1 105 ? 15.372 -10.576 -33.768 1.00 52.03 105 LEU A CA 1
ATOM 818 C C . LEU A 1 105 ? 15.135 -10.977 -35.238 1.00 52.03 105 LEU A C 1
ATOM 820 O O . LEU A 1 105 ? 15.072 -12.161 -35.549 1.00 52.03 105 LEU A O 1
ATOM 824 N N . LYS A 1 106 ? 14.985 -10.000 -36.144 1.00 49.03 106 LYS A N 1
ATOM 825 C CA . LYS A 1 106 ? 14.707 -10.219 -37.580 1.00 49.03 106 LYS A CA 1
ATOM 826 C C . LYS A 1 106 ? 15.698 -9.539 -38.525 1.00 49.03 106 LYS A C 1
ATOM 828 O O . LYS A 1 106 ? 15.579 -9.691 -39.736 1.00 49.03 106 LYS A O 1
ATOM 833 N N . SER A 1 107 ? 16.646 -8.761 -38.007 1.00 52.97 107 SER A N 1
ATOM 834 C CA . SER A 1 107 ? 17.621 -8.057 -38.839 1.00 52.97 107 SER A CA 1
ATOM 835 C C . SER A 1 107 ? 19.011 -8.170 -38.237 1.00 52.97 107 SER A C 1
ATOM 837 O O . SER A 1 107 ? 19.177 -8.184 -37.024 1.00 52.97 107 SER A O 1
ATOM 839 N N . SER A 1 108 ? 20.026 -8.194 -39.094 1.00 58.53 108 SER A N 1
ATOM 840 C CA . SER A 1 108 ? 21.433 -8.098 -38.701 1.00 58.53 108 SER A CA 1
ATOM 841 C C . SER A 1 108 ? 21.810 -6.723 -38.124 1.00 58.53 108 SER A C 1
ATOM 843 O O . SER A 1 108 ? 22.985 -6.491 -37.855 1.00 58.53 108 SER A O 1
ATOM 845 N N . ARG A 1 109 ? 20.843 -5.809 -37.926 1.00 57.34 109 ARG A N 1
ATOM 846 C CA . ARG A 1 109 ? 21.074 -4.530 -37.253 1.00 57.34 109 ARG A CA 1
ATOM 847 C C . ARG A 1 109 ? 21.106 -4.741 -35.745 1.00 57.34 109 ARG A C 1
ATOM 849 O O . ARG A 1 109 ? 20.208 -5.345 -35.157 1.00 57.34 109 ARG A O 1
ATOM 856 N N . GLU A 1 110 ? 22.158 -4.221 -35.143 1.00 71.06 110 GLU A N 1
ATOM 857 C CA . GLU A 1 110 ? 22.307 -4.123 -33.702 1.00 71.06 110 GLU A CA 1
ATOM 858 C C . GLU A 1 110 ? 21.407 -2.990 -33.188 1.00 71.06 110 GLU A C 1
ATOM 860 O O . GLU A 1 110 ? 21.393 -1.889 -33.740 1.00 71.06 110 GLU A O 1
ATOM 865 N N . ILE A 1 111 ? 20.591 -3.290 -32.180 1.00 70.56 111 ILE A N 1
ATOM 866 C CA . ILE A 1 111 ? 19.825 -2.304 -31.423 1.00 70.56 111 ILE A CA 1
ATOM 867 C C . ILE A 1 111 ? 20.764 -1.814 -30.334 1.00 70.56 111 ILE A C 1
ATOM 869 O O . ILE A 1 111 ? 21.076 -2.574 -29.422 1.00 70.56 111 ILE A O 1
ATOM 873 N N . ASN A 1 112 ? 21.203 -0.565 -30.442 1.00 80.56 112 ASN A N 1
ATOM 874 C CA . ASN A 1 112 ? 22.023 0.083 -29.431 1.00 80.56 112 ASN A CA 1
ATOM 875 C C . ASN A 1 112 ? 21.228 1.228 -28.799 1.00 80.56 112 ASN A C 1
ATOM 877 O O . ASN A 1 112 ? 20.854 2.184 -29.482 1.00 80.56 112 ASN A O 1
ATOM 881 N N . VAL A 1 113 ? 20.946 1.104 -27.506 1.00 81.44 113 VAL A N 1
ATOM 882 C CA . VAL A 1 113 ? 20.352 2.157 -26.686 1.00 81.44 113 VAL A CA 1
ATOM 883 C C . VAL A 1 113 ? 21.457 2.717 -25.810 1.00 81.44 113 VAL A C 1
ATOM 885 O O . VAL A 1 113 ? 21.966 2.023 -24.934 1.00 81.44 113 VAL A O 1
ATOM 888 N N . GLU A 1 114 ? 21.814 3.976 -26.048 1.00 89.31 114 GLU A N 1
ATOM 889 C CA . GLU A 1 114 ? 22.829 4.667 -25.254 1.00 89.31 114 GLU A CA 1
ATOM 890 C C . GLU A 1 114 ? 22.335 4.921 -23.818 1.00 89.31 114 GLU A C 1
ATOM 892 O O . GLU A 1 114 ? 21.136 5.156 -23.617 1.00 89.31 114 GLU A O 1
ATOM 897 N N . PRO A 1 115 ? 23.227 4.919 -22.814 1.00 95.19 115 PRO A N 1
ATOM 898 C CA . PRO A 1 115 ? 22.886 5.341 -21.461 1.00 95.19 115 PRO A CA 1
ATOM 899 C C . PRO A 1 115 ? 22.402 6.797 -21.432 1.00 95.19 115 PRO A C 1
ATOM 901 O O . PRO A 1 115 ? 22.914 7.652 -22.158 1.00 95.19 115 PRO A O 1
ATOM 904 N N . VAL A 1 116 ? 21.429 7.111 -20.575 1.00 95.69 116 VAL A N 1
ATOM 905 C CA . VAL A 1 116 ? 20.923 8.482 -20.416 1.00 95.69 116 VAL A CA 1
ATOM 906 C C . VAL A 1 116 ? 22.012 9.352 -19.766 1.00 95.69 116 VAL A C 1
ATOM 908 O O . VAL A 1 116 ? 22.399 9.081 -18.621 1.00 95.69 116 VAL A O 1
ATOM 911 N N . PRO A 1 117 ? 22.509 10.404 -20.449 1.00 90.44 117 PRO A N 1
ATOM 912 C CA . PRO A 1 117 ? 23.597 11.233 -19.933 1.00 90.44 117 PRO A CA 1
ATOM 913 C C . PRO A 1 117 ? 23.240 11.883 -18.596 1.00 90.44 117 PRO A C 1
ATOM 915 O O . PRO A 1 117 ? 22.141 12.404 -18.438 1.00 90.44 117 PRO A O 1
ATOM 918 N N . GLY A 1 118 ? 24.166 11.855 -17.635 1.00 87.88 118 GLY A N 1
ATOM 919 C CA . GLY A 1 118 ? 23.973 12.457 -16.307 1.00 87.88 118 GLY A CA 1
ATOM 920 C C . GLY A 1 118 ? 23.024 11.696 -15.372 1.00 87.88 118 GLY A C 1
ATOM 921 O O . GLY A 1 118 ? 22.977 12.021 -14.191 1.00 87.88 118 GLY A O 1
ATOM 922 N N . VAL A 1 119 ? 22.319 10.672 -15.867 1.00 96.12 119 VAL A N 1
ATOM 923 C CA . VAL A 1 119 ? 21.393 9.842 -15.076 1.00 96.12 119 VAL A CA 1
ATOM 924 C C . VAL A 1 119 ? 21.949 8.440 -14.870 1.00 96.12 119 VAL A C 1
ATOM 926 O O . VAL A 1 119 ? 21.948 7.940 -13.751 1.00 96.12 119 VAL A O 1
ATOM 929 N N . ALA A 1 120 ? 22.468 7.811 -15.927 1.00 95.00 120 ALA A N 1
ATOM 930 C CA . ALA A 1 120 ? 23.040 6.466 -15.892 1.00 95.00 120 ALA A CA 1
ATOM 931 C C . ALA A 1 120 ? 24.428 6.433 -15.223 1.00 95.00 120 ALA A C 1
ATOM 933 O O . ALA A 1 120 ? 25.433 6.088 -15.844 1.00 95.00 120 ALA A O 1
ATOM 934 N N . THR A 1 121 ? 24.504 6.832 -13.953 1.00 95.31 121 THR A N 1
ATOM 935 C CA . THR A 1 121 ? 25.750 6.803 -13.184 1.00 95.31 121 THR A CA 1
ATOM 936 C C . THR A 1 121 ? 26.157 5.362 -12.849 1.00 95.31 121 THR A C 1
ATOM 938 O O . THR A 1 121 ? 25.303 4.461 -12.819 1.00 95.31 121 THR A O 1
ATOM 941 N N . PRO A 1 122 ? 27.448 5.104 -12.570 1.00 94.94 122 PRO A N 1
ATOM 942 C CA . PRO A 1 122 ? 27.898 3.797 -12.097 1.00 94.94 122 PRO A CA 1
ATOM 943 C C . PRO A 1 122 ? 27.141 3.329 -10.846 1.00 94.94 122 PRO A C 1
ATOM 945 O O . PRO A 1 122 ? 26.764 2.163 -10.751 1.00 94.94 122 PRO A O 1
ATOM 948 N N . GLU A 1 123 ? 26.860 4.241 -9.914 1.00 93.81 123 GLU A N 1
ATOM 949 C CA . GLU A 1 123 ? 26.168 3.951 -8.657 1.00 93.81 123 GLU A CA 1
ATOM 950 C C . GLU A 1 123 ? 24.712 3.539 -8.894 1.00 93.81 123 GLU A C 1
ATOM 952 O O . GLU A 1 123 ? 24.258 2.533 -8.339 1.00 93.81 123 GLU A O 1
ATOM 957 N N . LEU A 1 124 ? 23.986 4.267 -9.753 1.00 95.94 124 LEU A N 1
ATOM 958 C CA . LEU A 1 124 ? 22.614 3.912 -10.115 1.00 95.94 124 LEU A CA 1
ATOM 959 C C . LEU A 1 124 ? 22.585 2.571 -10.854 1.00 95.94 124 LEU A C 1
ATOM 961 O O . LEU A 1 124 ? 21.764 1.711 -10.546 1.00 95.94 124 LEU A O 1
ATOM 965 N N . THR A 1 125 ? 23.513 2.365 -11.789 1.00 96.19 125 THR A N 1
ATOM 966 C CA . THR A 1 125 ? 23.604 1.129 -12.576 1.00 96.19 125 THR A CA 1
ATOM 967 C C . THR A 1 125 ? 23.832 -0.089 -11.679 1.00 96.19 125 THR A C 1
ATOM 969 O O . THR A 1 125 ? 23.140 -1.100 -11.817 1.00 96.19 125 THR A O 1
ATOM 972 N N . LEU A 1 126 ? 24.753 0.012 -10.714 1.00 95.44 126 LEU A N 1
ATOM 973 C CA . LEU A 1 126 ? 25.000 -1.040 -9.726 1.00 95.44 126 LEU A CA 1
ATOM 974 C C . LEU A 1 126 ? 23.785 -1.275 -8.821 1.00 95.44 126 LEU A C 1
ATOM 976 O O . LEU A 1 126 ? 23.428 -2.426 -8.567 1.00 95.44 126 LEU A O 1
ATOM 980 N N . SER A 1 127 ? 23.125 -0.205 -8.373 1.00 95.56 127 SER A N 1
ATOM 981 C CA . SER A 1 127 ? 21.945 -0.293 -7.504 1.00 95.56 127 SER A CA 1
ATOM 982 C C . SER A 1 127 ? 20.769 -0.975 -8.209 1.00 95.56 127 SER A C 1
ATOM 984 O O . SER A 1 127 ? 20.165 -1.892 -7.651 1.00 95.56 127 SER A O 1
ATOM 986 N N . LEU A 1 128 ? 20.498 -0.614 -9.469 1.00 97.00 128 LEU A N 1
ATOM 987 C CA . LEU A 1 128 ? 19.471 -1.249 -10.301 1.00 97.00 128 LEU A CA 1
ATOM 988 C C . LEU A 1 128 ? 19.792 -2.723 -10.569 1.00 97.00 128 LEU A C 1
ATOM 990 O O . LEU A 1 128 ? 18.910 -3.575 -10.463 1.00 97.00 128 LEU A O 1
ATOM 994 N N . ALA A 1 129 ? 21.053 -3.049 -10.869 1.00 95.00 129 ALA A N 1
ATOM 995 C CA . ALA A 1 129 ? 21.477 -4.432 -11.068 1.00 95.00 129 ALA A CA 1
ATOM 996 C C . ALA A 1 129 ? 21.282 -5.277 -9.797 1.00 95.00 129 ALA A C 1
ATOM 998 O O . ALA A 1 129 ? 20.756 -6.391 -9.874 1.00 95.00 129 ALA A O 1
ATOM 999 N N . ALA A 1 130 ? 21.645 -4.740 -8.628 1.00 95.44 130 ALA A N 1
ATOM 1000 C CA . ALA A 1 130 ? 21.440 -5.397 -7.341 1.00 95.44 130 ALA A CA 1
ATOM 1001 C C . ALA A 1 130 ? 19.947 -5.592 -7.026 1.00 95.44 130 ALA A C 1
ATOM 1003 O O . ALA A 1 130 ? 19.548 -6.690 -6.630 1.00 95.44 130 ALA A O 1
ATOM 1004 N N . ALA A 1 131 ? 19.117 -4.567 -7.253 1.00 96.38 131 ALA A N 1
ATOM 1005 C CA . ALA A 1 131 ? 17.671 -4.636 -7.049 1.00 96.38 131 ALA A CA 1
ATOM 1006 C C . ALA A 1 131 ? 17.030 -5.711 -7.938 1.00 96.38 131 ALA A C 1
ATOM 1008 O O . ALA A 1 131 ? 16.310 -6.576 -7.444 1.00 96.38 131 ALA A O 1
ATOM 1009 N N . LEU A 1 132 ? 17.354 -5.719 -9.235 1.00 93.31 132 LEU A N 1
ATOM 1010 C CA . LEU A 1 132 ? 16.847 -6.704 -10.195 1.00 93.31 132 LEU A CA 1
ATOM 1011 C C . LEU A 1 132 ? 17.302 -8.128 -9.865 1.00 93.31 132 LEU A C 1
ATOM 1013 O O . LEU A 1 132 ? 16.520 -9.073 -9.980 1.00 93.31 132 LEU A O 1
ATOM 1017 N N . HIS A 1 133 ? 18.558 -8.302 -9.449 1.00 91.81 133 HIS A N 1
ATOM 1018 C CA . HIS A 1 133 ? 19.070 -9.609 -9.051 1.00 91.81 133 HIS A CA 1
ATOM 1019 C C . HIS A 1 133 ? 18.337 -10.147 -7.816 1.00 91.81 133 HIS A C 1
ATOM 1021 O O . HIS A 1 133 ? 17.877 -11.291 -7.824 1.00 91.81 133 HIS A O 1
ATOM 1027 N N . LEU A 1 134 ? 18.161 -9.308 -6.791 1.00 93.38 134 LEU A N 1
ATOM 1028 C CA . LEU A 1 134 ? 17.450 -9.678 -5.572 1.00 93.38 134 LEU A CA 1
ATOM 1029 C C . LEU A 1 134 ? 15.958 -9.931 -5.830 1.00 93.38 134 LEU A C 1
ATOM 1031 O O . LEU A 1 134 ? 15.427 -10.932 -5.360 1.00 93.38 134 LEU A O 1
ATOM 1035 N N . GLN A 1 135 ? 15.291 -9.093 -6.628 1.00 91.94 135 GLN A N 1
ATOM 1036 C CA . GLN A 1 135 ? 13.886 -9.283 -7.005 1.00 91.94 135 GLN A CA 1
ATOM 1037 C C . GLN A 1 135 ? 13.663 -10.642 -7.681 1.00 91.94 135 GLN A C 1
ATOM 1039 O O . GLN A 1 135 ? 12.728 -11.364 -7.326 1.00 91.94 135 GLN A O 1
ATOM 1044 N N . ARG A 1 136 ? 14.546 -11.028 -8.613 1.00 86.62 136 ARG A N 1
ATOM 1045 C CA . ARG A 1 136 ? 14.493 -12.346 -9.265 1.00 86.62 136 ARG A CA 1
ATOM 1046 C C . ARG A 1 136 ? 14.705 -13.483 -8.271 1.00 86.62 136 ARG A C 1
ATOM 1048 O O . ARG A 1 136 ? 13.963 -14.457 -8.316 1.00 86.62 136 ARG A O 1
ATOM 1055 N N . ALA A 1 137 ? 15.678 -13.355 -7.369 1.00 87.19 137 ALA A N 1
ATOM 1056 C CA . ALA A 1 137 ? 15.958 -14.374 -6.360 1.00 87.19 137 ALA A CA 1
ATOM 1057 C C . ALA A 1 137 ? 14.790 -14.562 -5.376 1.00 87.19 137 ALA A C 1
ATOM 1059 O O . ALA A 1 137 ? 14.465 -15.690 -5.019 1.00 87.19 137 ALA A O 1
ATOM 1060 N N . LEU A 1 138 ? 14.123 -13.477 -4.970 1.00 85.94 138 LEU A N 1
ATOM 1061 C CA . LEU A 1 138 ? 12.953 -13.536 -4.086 1.00 85.94 138 LEU A CA 1
ATOM 1062 C C . LEU A 1 138 ? 11.704 -14.085 -4.784 1.00 85.94 138 LEU A C 1
ATOM 1064 O O . LEU A 1 138 ? 10.866 -14.698 -4.130 1.00 85.94 138 LEU A O 1
ATOM 1068 N N . SER A 1 139 ? 11.590 -13.887 -6.098 1.00 82.50 139 SER A N 1
ATOM 1069 C CA . SER A 1 139 ? 10.471 -14.401 -6.903 1.00 82.50 139 SER A CA 1
ATOM 1070 C C . SER A 1 139 ? 10.658 -15.863 -7.329 1.00 82.50 139 SER A C 1
ATOM 1072 O O . SER A 1 139 ? 9.721 -16.481 -7.837 1.00 82.50 139 SER A O 1
ATOM 1074 N N . ALA A 1 140 ? 11.861 -16.424 -7.162 1.00 76.69 140 ALA A N 1
ATOM 1075 C CA . ALA A 1 140 ? 12.161 -17.796 -7.546 1.00 76.69 140 ALA A CA 1
ATOM 1076 C C . ALA A 1 140 ? 11.418 -18.809 -6.647 1.00 76.69 140 ALA A C 1
ATOM 1078 O O . ALA A 1 140 ? 11.310 -18.598 -5.434 1.00 76.69 140 ALA A O 1
ATOM 1079 N N . PRO A 1 141 ? 10.933 -19.941 -7.195 1.00 70.75 141 PRO A N 1
ATOM 1080 C CA . PRO A 1 141 ? 10.362 -21.017 -6.390 1.00 70.75 141 PRO A CA 1
ATOM 1081 C C . PRO A 1 141 ? 11.399 -21.538 -5.385 1.00 70.75 141 PRO A C 1
ATOM 1083 O O . PRO A 1 141 ? 12.462 -22.000 -5.785 1.00 70.75 141 PRO A O 1
ATOM 1086 N N . GLY A 1 142 ? 11.094 -21.461 -4.087 1.00 70.75 142 GLY A N 1
ATOM 1087 C CA . GLY A 1 142 ? 12.031 -21.830 -3.014 1.00 70.75 142 GLY A CA 1
ATOM 1088 C C . GLY A 1 142 ? 12.948 -20.695 -2.535 1.00 70.75 142 GLY A C 1
ATOM 1089 O O . GLY A 1 142 ? 13.669 -20.883 -1.560 1.00 70.75 142 GLY A O 1
ATOM 1090 N N . GLY A 1 143 ? 12.867 -19.508 -3.146 1.00 75.81 143 GLY A N 1
ATOM 1091 C CA . GLY A 1 143 ? 13.676 -18.342 -2.796 1.00 75.81 143 GLY A CA 1
ATOM 1092 C C . GLY A 1 143 ? 15.115 -18.415 -3.326 1.00 75.81 143 GLY A C 1
ATOM 1093 O O . GLY A 1 143 ? 15.403 -19.174 -4.255 1.00 75.81 143 GLY A O 1
ATOM 1094 N N . PRO A 1 144 ? 16.035 -17.610 -2.760 1.00 78.75 144 PRO A N 1
ATOM 1095 C CA . PRO A 1 144 ? 17.451 -17.683 -3.098 1.00 78.75 144 PRO A CA 1
ATOM 1096 C C . PRO A 1 144 ? 17.998 -19.102 -2.863 1.00 78.75 144 PRO A C 1
ATOM 1098 O O . PRO A 1 144 ? 17.625 -19.725 -1.867 1.00 78.75 144 PRO A O 1
ATOM 1101 N N . PRO A 1 145 ? 18.890 -19.613 -3.735 1.00 77.94 145 PRO A N 1
ATOM 1102 C CA . PRO A 1 145 ? 19.446 -20.953 -3.585 1.00 77.94 145 PRO A CA 1
ATOM 1103 C C . PRO A 1 145 ? 20.149 -21.120 -2.235 1.00 77.94 145 PRO A C 1
ATOM 1105 O O . PRO A 1 145 ? 20.739 -20.177 -1.702 1.00 77.94 145 PRO A O 1
ATOM 1108 N N . GLU A 1 146 ? 20.092 -22.331 -1.685 1.00 73.94 146 GLU A N 1
ATOM 1109 C CA . GLU A 1 146 ? 20.683 -22.651 -0.387 1.00 73.94 146 GLU A CA 1
ATOM 1110 C C . GLU A 1 146 ? 22.194 -22.337 -0.384 1.00 73.94 146 GLU A C 1
ATOM 1112 O O . GLU A 1 146 ? 22.915 -22.680 -1.321 1.00 73.94 146 GLU A O 1
ATOM 1117 N N . GLY A 1 147 ? 22.670 -21.612 0.635 1.00 76.62 147 GLY A N 1
ATOM 1118 C CA . GLY A 1 147 ? 24.052 -21.111 0.706 1.00 76.62 147 GLY A CA 1
ATOM 1119 C C . GLY A 1 147 ? 24.323 -19.801 -0.050 1.00 76.62 147 GLY A C 1
ATOM 1120 O O . GLY A 1 147 ? 25.451 -19.308 -0.023 1.00 76.62 147 GLY A O 1
ATOM 1121 N N . SER A 1 148 ? 23.316 -19.204 -0.699 1.00 83.25 148 SER A N 1
ATOM 1122 C CA . SER A 1 148 ? 23.436 -17.871 -1.299 1.00 83.25 148 SER A CA 1
ATOM 1123 C C . SER A 1 148 ? 23.709 -16.795 -0.236 1.00 83.25 148 SER A C 1
ATOM 1125 O O . SER A 1 148 ? 23.081 -16.816 0.824 1.00 83.25 148 SER A O 1
ATOM 1127 N N . PRO A 1 149 ? 24.574 -15.799 -0.517 1.00 86.81 149 PRO A N 1
ATOM 1128 C CA . PRO A 1 149 ? 24.742 -14.638 0.356 1.00 86.81 149 PRO A CA 1
ATOM 1129 C C . PRO A 1 149 ? 23.541 -13.676 0.308 1.00 86.81 149 PRO A C 1
ATOM 1131 O O . PRO A 1 149 ? 23.522 -12.686 1.040 1.00 86.81 149 PRO A O 1
ATOM 1134 N N . LEU A 1 150 ? 22.560 -13.912 -0.573 1.00 88.75 150 LEU A N 1
ATOM 1135 C CA . LEU A 1 150 ? 21.397 -13.043 -0.717 1.00 88.75 150 LEU A CA 1
ATOM 1136 C C . LEU A 1 150 ? 20.427 -13.200 0.462 1.00 88.75 150 LEU A C 1
ATOM 1138 O O . LEU A 1 150 ? 20.078 -14.325 0.829 1.00 88.75 150 LEU A O 1
ATOM 1142 N N . PRO A 1 151 ? 19.917 -12.088 1.017 1.00 89.88 151 PRO A N 1
ATOM 1143 C CA . PRO A 1 151 ? 18.898 -12.149 2.051 1.00 89.88 151 PRO A CA 1
ATOM 1144 C C . PRO A 1 151 ? 17.580 -12.701 1.489 1.00 89.88 151 PRO A C 1
ATOM 1146 O O . PRO A 1 151 ? 17.180 -12.385 0.368 1.00 89.88 151 PRO A O 1
ATOM 1149 N N . SER A 1 152 ? 16.880 -13.502 2.292 1.00 88.56 152 SER A N 1
ATOM 1150 C CA . SER A 1 152 ? 15.589 -14.111 1.957 1.00 88.56 152 SER A CA 1
ATOM 1151 C C . SER A 1 152 ? 14.477 -13.650 2.908 1.00 88.56 152 SER A C 1
ATOM 1153 O O . SER A 1 152 ? 14.718 -12.940 3.892 1.00 88.56 152 SER A O 1
ATOM 1155 N N . GLY A 1 153 ? 13.231 -14.025 2.598 1.00 88.19 153 GLY A N 1
ATOM 1156 C CA . GLY A 1 153 ? 12.060 -13.683 3.407 1.00 88.19 153 GLY A CA 1
ATOM 1157 C C . GLY A 1 153 ? 11.917 -12.175 3.633 1.00 88.19 153 GLY A C 1
ATOM 1158 O O . GLY A 1 153 ? 12.217 -11.371 2.752 1.00 88.19 153 GLY A O 1
ATOM 1159 N N . LEU A 1 154 ? 11.496 -11.784 4.841 1.00 91.31 154 LEU A N 1
ATOM 1160 C CA . LEU A 1 154 ? 11.275 -10.376 5.186 1.00 91.31 154 LEU A CA 1
ATOM 1161 C C . LEU A 1 154 ? 12.551 -9.526 5.082 1.00 91.31 154 LEU A C 1
ATOM 1163 O O . LEU A 1 154 ? 12.480 -8.386 4.637 1.00 91.31 154 LEU A O 1
ATOM 1167 N N . ALA A 1 155 ? 13.713 -10.068 5.460 1.00 91.88 155 ALA A N 1
ATOM 1168 C CA . ALA A 1 155 ? 14.984 -9.349 5.346 1.00 91.88 155 ALA A CA 1
ATOM 1169 C C . ALA A 1 155 ? 15.343 -9.074 3.877 1.00 91.88 155 ALA A C 1
ATOM 1171 O O . ALA A 1 155 ? 15.806 -7.985 3.547 1.00 91.88 155 ALA A O 1
ATOM 1172 N N . GLY A 1 156 ? 15.071 -10.040 2.993 1.00 93.25 156 GLY A N 1
ATOM 1173 C CA . GLY A 1 156 ? 15.205 -9.869 1.550 1.00 93.25 156 GLY A CA 1
ATOM 1174 C C . GLY A 1 156 ? 14.273 -8.792 1.001 1.00 93.25 156 GLY A C 1
ATOM 1175 O O . GLY A 1 156 ? 14.731 -7.899 0.294 1.00 93.25 156 GLY A O 1
ATOM 1176 N N . SER A 1 157 ? 12.991 -8.817 1.377 1.00 94.62 157 SER A N 1
ATOM 1177 C CA . SER A 1 157 ? 12.019 -7.790 0.972 1.00 94.62 157 SER A CA 1
ATOM 1178 C C . SER A 1 157 ? 12.413 -6.392 1.453 1.00 94.62 157 SER A C 1
ATOM 1180 O O . SER A 1 157 ? 12.356 -5.444 0.677 1.00 94.62 157 SER A O 1
ATOM 1182 N N . VAL A 1 158 ? 12.862 -6.260 2.707 1.00 96.38 158 VAL A N 1
ATOM 1183 C CA . VAL A 1 158 ? 13.379 -4.996 3.256 1.00 96.38 158 VAL A CA 1
ATOM 1184 C C . VAL A 1 158 ? 14.568 -4.505 2.441 1.00 96.38 158 VAL A C 1
ATOM 1186 O O . VAL A 1 158 ? 14.563 -3.359 1.999 1.00 96.38 158 VAL A O 1
ATOM 1189 N N . ARG A 1 159 ? 15.542 -5.381 2.164 1.00 96.56 159 ARG A N 1
ATOM 1190 C CA . ARG A 1 159 ? 16.719 -5.005 1.380 1.00 96.56 159 ARG A CA 1
ATOM 1191 C C . ARG A 1 159 ? 16.365 -4.596 -0.049 1.00 96.56 159 ARG A C 1
ATOM 1193 O O . ARG A 1 159 ? 16.969 -3.673 -0.587 1.00 96.56 159 ARG A O 1
ATOM 1200 N N . LEU A 1 160 ? 15.395 -5.267 -0.667 1.00 97.19 160 LEU A N 1
ATOM 1201 C CA . LEU A 1 160 ? 14.900 -4.891 -1.987 1.00 97.19 160 LEU A CA 1
ATOM 1202 C C . LEU A 1 160 ? 14.265 -3.497 -1.953 1.00 97.19 160 LEU A C 1
ATOM 1204 O O . LEU A 1 160 ? 14.605 -2.664 -2.783 1.00 97.19 160 LEU A O 1
ATOM 1208 N N . MET A 1 161 ? 13.392 -3.221 -0.984 1.00 97.69 161 MET A N 1
ATOM 1209 C CA . MET A 1 161 ? 12.749 -1.910 -0.849 1.00 97.69 161 MET A CA 1
ATOM 1210 C C . MET A 1 161 ? 13.750 -0.775 -0.602 1.00 97.69 161 MET A C 1
ATOM 1212 O O . MET A 1 161 ? 13.549 0.303 -1.147 1.00 97.69 161 MET A O 1
ATOM 1216 N N . GLU A 1 162 ? 14.825 -1.015 0.158 1.00 97.56 162 GLU A N 1
ATOM 1217 C CA . GLU A 1 162 ? 15.931 -0.055 0.323 1.00 97.56 162 GLU A CA 1
ATOM 1218 C C . GLU A 1 162 ? 16.583 0.279 -1.022 1.00 97.56 162 GLU A C 1
ATOM 1220 O O . GLU A 1 162 ? 16.652 1.442 -1.399 1.00 97.56 162 GLU A O 1
ATOM 1225 N N . LEU A 1 163 ? 16.984 -0.743 -1.789 1.00 98.06 163 LEU A N 1
ATOM 1226 C CA . LEU A 1 163 ? 17.614 -0.547 -3.100 1.00 98.06 163 LEU A CA 1
ATOM 1227 C C . LEU A 1 163 ? 16.700 0.203 -4.080 1.00 98.06 163 LEU A C 1
ATOM 1229 O O . LEU A 1 163 ? 17.175 1.007 -4.881 1.00 98.06 163 LEU A O 1
ATOM 1233 N N . LEU A 1 164 ? 15.393 -0.068 -4.030 1.00 97.94 164 LEU A N 1
ATOM 1234 C CA . LEU A 1 164 ? 14.405 0.608 -4.868 1.00 97.94 164 LEU A CA 1
ATOM 1235 C C . LEU A 1 164 ? 14.225 2.075 -4.453 1.00 97.94 164 LEU A C 1
ATOM 1237 O O . LEU A 1 164 ? 14.221 2.942 -5.324 1.00 97.94 164 LEU A O 1
ATOM 1241 N N . ALA A 1 165 ? 14.117 2.365 -3.153 1.00 96.56 165 ALA A N 1
ATOM 1242 C CA . ALA A 1 165 ? 14.006 3.731 -2.639 1.00 96.56 165 ALA A CA 1
ATOM 1243 C C . ALA A 1 165 ? 15.263 4.561 -2.953 1.00 96.56 165 ALA A C 1
ATOM 1245 O O . ALA A 1 165 ? 15.143 5.668 -3.481 1.00 96.56 165 ALA A O 1
ATOM 1246 N N . ASP A 1 166 ? 16.453 3.994 -2.735 1.00 96.69 166 ASP A N 1
ATOM 1247 C CA . ASP A 1 166 ? 17.738 4.626 -3.054 1.00 96.69 166 ASP A CA 1
ATOM 1248 C C . ASP A 1 166 ? 17.836 4.968 -4.549 1.00 96.69 166 ASP A C 1
ATOM 1250 O O . ASP A 1 166 ? 18.230 6.076 -4.922 1.00 96.69 166 ASP A O 1
ATOM 1254 N N . ALA A 1 167 ? 17.425 4.041 -5.425 1.00 97.81 167 ALA A N 1
ATOM 1255 C CA . ALA A 1 167 ? 17.408 4.278 -6.864 1.00 97.81 167 ALA A CA 1
ATOM 1256 C C . ALA A 1 167 ? 16.458 5.427 -7.239 1.00 97.81 167 ALA A C 1
ATOM 1258 O O . ALA A 1 167 ? 16.847 6.301 -8.010 1.00 97.81 167 ALA A O 1
ATOM 1259 N N . ARG A 1 168 ? 15.250 5.486 -6.662 1.00 97.12 168 ARG A N 1
ATOM 1260 C CA . ARG A 1 168 ? 14.307 6.597 -6.897 1.00 97.12 168 ARG A CA 1
ATOM 1261 C C . ARG A 1 168 ? 14.860 7.936 -6.419 1.00 97.12 168 ARG A C 1
ATOM 1263 O O . ARG A 1 168 ? 14.771 8.934 -7.132 1.00 97.12 168 ARG A O 1
ATOM 1270 N N . MET A 1 169 ? 15.486 7.961 -5.243 1.00 95.56 169 MET A N 1
ATOM 1271 C CA . MET A 1 169 ? 16.157 9.159 -4.735 1.00 95.56 169 MET A CA 1
ATOM 1272 C C . MET A 1 169 ? 17.265 9.639 -5.678 1.00 95.56 169 MET A C 1
ATOM 1274 O O . MET A 1 169 ? 17.375 10.840 -5.919 1.00 95.56 169 MET A O 1
ATOM 1278 N N . ALA A 1 170 ? 18.045 8.722 -6.254 1.00 96.25 170 ALA A N 1
ATOM 1279 C CA . ALA A 1 170 ? 19.094 9.058 -7.214 1.00 96.25 170 ALA A CA 1
ATOM 1280 C C . ALA A 1 170 ? 18.548 9.648 -8.530 1.00 96.25 170 ALA A C 1
ATOM 1282 O O . ALA A 1 170 ? 19.219 10.471 -9.151 1.00 96.25 170 ALA A O 1
ATOM 1283 N N . LEU A 1 171 ? 17.327 9.286 -8.943 1.00 96.81 171 LEU A N 1
ATOM 1284 C CA . LEU A 1 171 ? 16.676 9.859 -10.131 1.00 96.81 171 LEU A CA 1
ATOM 1285 C C . LEU A 1 171 ? 16.119 11.266 -9.898 1.00 96.81 171 LEU A C 1
ATOM 1287 O O . LEU A 1 171 ? 15.960 12.032 -10.852 1.00 96.81 171 LEU A O 1
ATOM 1291 N N . ARG A 1 172 ? 15.825 11.624 -8.643 1.00 93.81 172 ARG A N 1
ATOM 1292 C CA . ARG A 1 172 ? 15.107 12.855 -8.292 1.00 93.81 172 ARG A CA 1
ATOM 1293 C C . ARG A 1 172 ? 15.731 14.130 -8.880 1.00 93.81 172 ARG A C 1
ATOM 1295 O O . ARG A 1 172 ? 14.984 14.877 -9.513 1.00 93.81 172 ARG A O 1
ATOM 1302 N N . PRO A 1 173 ? 17.054 14.379 -8.776 1.00 95.19 173 PRO A N 1
ATOM 1303 C CA . PRO A 1 173 ? 17.650 15.596 -9.328 1.00 95.19 173 PRO A CA 1
ATOM 1304 C C . PRO A 1 173 ? 17.502 15.700 -10.851 1.00 95.19 173 PRO A C 1
ATOM 1306 O O . PRO A 1 173 ? 17.310 16.791 -11.384 1.00 95.19 173 PRO A O 1
ATOM 1309 N N . ALA A 1 174 ? 17.561 14.569 -11.563 1.00 96.00 174 ALA A N 1
ATOM 1310 C CA . ALA A 1 174 ? 17.400 14.537 -13.013 1.00 96.00 174 ALA A CA 1
ATOM 1311 C C . ALA A 1 174 ? 15.952 14.823 -13.433 1.00 96.00 174 ALA A C 1
ATOM 1313 O O . ALA A 1 174 ? 15.726 15.592 -14.367 1.00 96.00 174 ALA A O 1
ATOM 1314 N N . ILE A 1 175 ? 14.980 14.254 -12.712 1.00 95.50 175 ILE A N 1
ATOM 1315 C CA . ILE A 1 175 ? 13.550 14.505 -12.932 1.00 95.50 175 ILE A CA 1
ATOM 1316 C C . ILE A 1 175 ? 13.224 15.985 -12.694 1.00 95.50 175 ILE A C 1
ATOM 1318 O O . ILE A 1 175 ? 12.572 16.611 -13.529 1.00 95.50 175 ILE A O 1
ATOM 1322 N N . GLU A 1 176 ? 13.723 16.569 -11.601 1.00 94.38 176 GLU A N 1
ATOM 1323 C CA . GLU A 1 176 ? 13.532 17.991 -11.276 1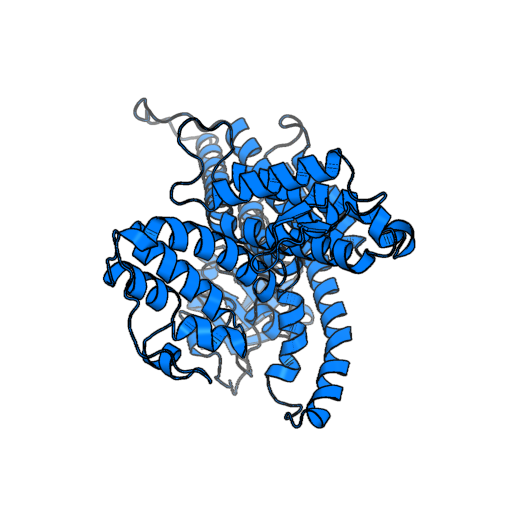.00 94.38 176 GLU A CA 1
ATOM 1324 C C . GLU A 1 176 ? 14.235 18.921 -12.277 1.00 94.38 176 GLU A C 1
ATOM 1326 O O . GLU A 1 176 ? 13.705 19.975 -12.625 1.00 94.38 176 GLU A O 1
ATOM 1331 N N . GLY A 1 177 ? 15.393 18.507 -12.804 1.00 95.50 177 GLY A N 1
ATOM 1332 C CA . GLY A 1 177 ? 16.096 19.194 -13.892 1.00 95.50 177 GLY A CA 1
ATOM 1333 C C . GLY A 1 177 ? 15.433 19.049 -15.272 1.00 95.50 177 GLY A C 1
ATOM 1334 O O . GLY A 1 177 ? 15.879 19.664 -16.248 1.00 95.50 177 GLY A O 1
ATOM 1335 N N . GLY A 1 178 ? 14.367 18.252 -15.372 1.00 95.38 178 GLY A N 1
ATOM 1336 C CA . GLY A 1 178 ? 13.547 18.092 -16.563 1.00 95.38 178 GLY A CA 1
ATOM 1337 C C . GLY A 1 178 ? 14.286 17.491 -17.762 1.00 95.38 178 GLY A C 1
ATOM 1338 O O . GLY A 1 178 ? 15.279 16.771 -17.650 1.00 95.38 178 GLY A O 1
ATOM 1339 N N . ASN A 1 179 ? 13.782 17.786 -18.965 1.00 94.88 179 ASN A N 1
ATOM 1340 C CA . ASN A 1 179 ? 14.245 17.118 -20.183 1.00 94.88 179 ASN A CA 1
ATOM 1341 C C . ASN A 1 179 ? 15.709 17.405 -20.533 1.00 94.88 179 ASN A C 1
ATOM 1343 O O . ASN A 1 179 ? 16.384 16.538 -21.080 1.00 94.88 179 ASN A O 1
ATOM 1347 N N . ALA A 1 180 ? 16.212 18.593 -20.193 1.00 95.00 180 ALA A N 1
ATOM 1348 C CA . ALA A 1 180 ? 17.607 18.948 -20.427 1.00 95.00 180 ALA A CA 1
ATOM 1349 C C . ALA A 1 180 ? 18.558 18.115 -19.551 1.00 95.00 180 ALA A C 1
ATOM 1351 O O . ALA A 1 180 ? 19.538 17.577 -20.064 1.00 95.00 180 ALA A O 1
ATOM 1352 N N . ALA A 1 181 ? 18.237 17.948 -18.263 1.00 94.88 181 ALA A N 1
ATOM 1353 C CA . ALA A 1 181 ? 19.031 17.133 -17.342 1.00 94.88 181 ALA A CA 1
ATOM 1354 C C . ALA A 1 181 ? 19.019 15.638 -17.706 1.00 94.88 181 ALA A C 1
ATOM 1356 O O . ALA A 1 181 ? 19.978 14.932 -17.417 1.00 94.88 181 ALA A O 1
ATOM 1357 N N . CYS A 1 182 ? 17.970 15.175 -18.390 1.00 95.44 182 CYS A N 1
ATOM 1358 C CA . CYS A 1 182 ? 17.835 13.800 -18.872 1.00 95.44 182 CYS A CA 1
ATOM 1359 C C . CYS A 1 182 ? 18.307 13.608 -20.327 1.00 95.44 182 CYS A C 1
ATOM 1361 O O . CYS A 1 182 ? 17.901 12.644 -20.976 1.00 95.44 182 CYS A O 1
ATOM 1363 N N . GLY A 1 183 ? 19.074 14.542 -20.903 1.00 92.25 183 GLY A N 1
ATOM 1364 C CA . GLY A 1 183 ? 19.586 14.419 -22.276 1.00 92.25 183 GLY A CA 1
ATOM 1365 C C . GLY A 1 183 ? 18.496 14.240 -23.344 1.00 92.25 183 GLY A C 1
ATOM 1366 O O . GLY A 1 183 ? 18.705 13.540 -24.331 1.00 92.25 183 GLY A O 1
ATOM 1367 N N . GLY A 1 184 ? 17.312 14.822 -23.135 1.00 92.19 184 GLY A N 1
ATOM 1368 C CA . GLY A 1 184 ? 16.157 14.684 -24.025 1.00 92.19 184 GLY A CA 1
ATOM 1369 C C . GLY A 1 184 ? 15.275 13.455 -23.768 1.00 92.19 184 GLY A C 1
ATOM 1370 O O . GLY A 1 184 ? 14.294 13.265 -24.483 1.00 92.19 184 GLY A O 1
ATOM 1371 N N . ARG A 1 185 ? 15.608 12.630 -22.767 1.00 93.81 185 ARG A N 1
ATOM 1372 C CA . ARG A 1 185 ? 14.967 11.337 -22.477 1.00 93.81 185 ARG A CA 1
ATOM 1373 C C . ARG A 1 185 ? 14.251 11.311 -21.124 1.00 93.81 185 ARG A C 1
ATOM 1375 O O . ARG A 1 185 ? 14.227 10.284 -20.454 1.00 93.81 185 ARG A O 1
ATOM 1382 N N . LEU A 1 186 ? 13.637 12.429 -20.716 1.00 94.44 186 LEU A N 1
ATOM 1383 C CA . LEU A 1 186 ? 12.900 12.511 -19.442 1.00 94.44 186 LEU A CA 1
ATOM 1384 C C . LEU A 1 186 ? 11.823 11.429 -19.314 1.00 94.44 186 LEU A C 1
ATOM 1386 O O . LEU A 1 186 ? 11.639 10.885 -18.233 1.00 94.44 186 LEU A O 1
ATOM 1390 N N . ALA A 1 187 ? 11.141 11.089 -20.410 1.00 92.25 187 ALA A N 1
ATOM 1391 C CA . ALA A 1 187 ? 10.128 10.038 -20.401 1.00 92.25 187 ALA A CA 1
ATOM 1392 C C . ALA A 1 187 ? 10.697 8.691 -19.920 1.00 92.25 187 ALA A C 1
ATOM 1394 O O . ALA A 1 187 ? 10.089 8.060 -19.063 1.00 92.25 187 ALA A O 1
ATOM 1395 N N . ASP A 1 188 ? 11.880 8.286 -20.395 1.00 92.19 188 ASP A N 1
ATOM 1396 C CA . ASP A 1 188 ? 12.516 7.029 -19.974 1.00 92.19 188 ASP A CA 1
ATOM 1397 C C . ASP A 1 188 ? 12.854 7.035 -18.477 1.00 92.19 188 ASP A C 1
ATOM 1399 O O . ASP A 1 188 ? 12.685 6.028 -17.791 1.00 92.19 188 ASP A O 1
ATOM 1403 N N . VAL A 1 189 ? 13.283 8.188 -17.958 1.00 96.69 189 VAL A N 1
ATOM 1404 C CA . VAL A 1 189 ? 13.604 8.373 -16.537 1.00 96.69 189 VAL A CA 1
ATOM 1405 C C . VAL A 1 189 ? 12.341 8.342 -15.670 1.00 96.69 189 VAL A C 1
ATOM 1407 O O . VAL A 1 189 ? 12.337 7.694 -14.626 1.00 96.69 189 VAL A O 1
ATOM 1410 N N . LEU A 1 190 ? 11.249 8.972 -16.116 1.00 95.12 190 LEU A N 1
ATOM 1411 C CA . LEU A 1 190 ? 9.949 8.910 -15.438 1.00 95.12 190 LEU A CA 1
ATOM 1412 C C . LEU A 1 190 ? 9.376 7.488 -15.440 1.00 95.12 190 LEU A C 1
ATOM 1414 O O . LEU A 1 190 ? 8.865 7.034 -14.419 1.00 95.12 190 LEU A O 1
ATOM 1418 N N . PHE A 1 191 ? 9.494 6.758 -16.553 1.00 93.31 191 PHE A N 1
ATOM 1419 C CA . PHE A 1 191 ? 9.085 5.353 -16.609 1.00 93.31 191 PHE A CA 1
ATOM 1420 C C . PHE A 1 191 ? 9.907 4.477 -15.663 1.00 93.31 191 PHE A C 1
ATOM 1422 O O . PHE A 1 191 ? 9.347 3.573 -15.044 1.00 93.31 191 PHE A O 1
ATOM 1429 N N . LEU A 1 192 ? 11.208 4.744 -15.512 1.00 95.56 192 LEU A N 1
ATOM 1430 C CA . LEU A 1 192 ? 12.023 4.061 -14.512 1.00 95.56 192 LEU A CA 1
ATOM 1431 C C . LEU A 1 192 ? 11.565 4.378 -13.084 1.00 95.56 192 LEU A C 1
ATOM 1433 O O . LEU A 1 192 ? 11.435 3.443 -12.297 1.00 95.56 192 LEU A O 1
ATOM 1437 N N . ASP A 1 193 ? 11.272 5.638 -12.748 1.00 96.56 193 ASP A N 1
ATOM 1438 C CA . ASP A 1 193 ? 10.757 5.988 -11.414 1.00 96.56 193 ASP A CA 1
ATOM 1439 C C . ASP A 1 193 ? 9.427 5.282 -11.105 1.00 96.56 193 ASP A C 1
ATOM 1441 O O . ASP A 1 193 ? 9.286 4.663 -10.049 1.00 96.56 193 ASP A O 1
ATOM 1445 N N . LEU A 1 194 ? 8.493 5.267 -12.063 1.00 93.75 194 LEU A N 1
ATOM 1446 C CA . LEU A 1 194 ? 7.220 4.548 -11.936 1.00 93.75 194 LEU A CA 1
ATOM 1447 C C . LEU A 1 194 ? 7.418 3.032 -11.791 1.00 93.75 194 LEU A C 1
ATOM 1449 O O . LEU A 1 194 ? 6.717 2.382 -11.013 1.00 93.75 194 LEU A O 1
ATOM 1453 N N . ALA A 1 195 ? 8.379 2.450 -12.515 1.00 93.75 195 ALA A N 1
ATOM 1454 C CA . ALA A 1 195 ? 8.694 1.029 -12.404 1.00 93.75 195 ALA A CA 1
ATOM 1455 C C . ALA A 1 195 ? 9.340 0.674 -11.057 1.00 93.75 195 ALA A C 1
ATOM 1457 O O . ALA A 1 195 ? 9.037 -0.375 -10.484 1.00 93.75 195 ALA A O 1
ATOM 1458 N N . LEU A 1 196 ? 10.190 1.555 -10.524 1.00 96.50 196 LEU A N 1
ATOM 1459 C CA . LEU A 1 196 ? 10.758 1.425 -9.185 1.00 96.50 196 LEU A CA 1
ATOM 1460 C C . LEU A 1 196 ? 9.671 1.527 -8.108 1.00 96.50 196 LEU A C 1
ATOM 1462 O O . LEU A 1 196 ? 9.648 0.700 -7.195 1.00 96.50 196 LEU A O 1
ATOM 1466 N N . GLU A 1 197 ? 8.743 2.481 -8.234 1.00 95.31 197 GLU A N 1
ATOM 1467 C CA . GLU A 1 197 ? 7.587 2.601 -7.339 1.00 95.31 197 GLU A CA 1
ATOM 1468 C C . GLU A 1 197 ? 6.739 1.323 -7.363 1.00 95.31 197 GLU A C 1
ATOM 1470 O O . GLU A 1 197 ? 6.462 0.733 -6.318 1.00 95.31 197 GLU A O 1
ATOM 1475 N N . ALA A 1 198 ? 6.356 0.848 -8.550 1.00 92.69 198 ALA A N 1
ATOM 1476 C CA . ALA A 1 198 ? 5.549 -0.360 -8.701 1.00 92.69 198 ALA A CA 1
ATOM 1477 C C . ALA A 1 198 ? 6.242 -1.605 -8.116 1.00 92.69 198 ALA A C 1
ATOM 1479 O O . ALA A 1 198 ? 5.603 -2.411 -7.428 1.00 92.69 198 ALA A O 1
ATOM 1480 N N . ALA A 1 199 ? 7.554 -1.745 -8.327 1.00 93.44 199 ALA A N 1
ATOM 1481 C CA . ALA A 1 199 ? 8.346 -2.817 -7.733 1.00 93.44 199 ALA A CA 1
ATOM 1482 C C . ALA A 1 199 ? 8.376 -2.727 -6.198 1.00 93.44 199 ALA A C 1
ATOM 1484 O O . ALA A 1 199 ? 8.278 -3.756 -5.526 1.00 93.44 199 ALA A O 1
ATOM 1485 N N . GLN A 1 200 ? 8.459 -1.517 -5.636 1.00 95.56 200 GLN A N 1
ATOM 1486 C CA . GLN A 1 200 ? 8.467 -1.301 -4.189 1.00 95.56 200 GLN A CA 1
ATOM 1487 C C . GLN A 1 200 ? 7.112 -1.657 -3.571 1.00 95.56 200 GLN A C 1
ATOM 1489 O O . GLN A 1 200 ? 7.076 -2.372 -2.569 1.00 95.56 200 GLN A O 1
ATOM 1494 N N . ARG A 1 201 ? 6.001 -1.233 -4.195 1.00 93.88 201 ARG A N 1
ATOM 1495 C CA . ARG A 1 201 ? 4.640 -1.610 -3.772 1.00 93.88 201 ARG A CA 1
ATOM 1496 C C . ARG A 1 201 ? 4.470 -3.129 -3.759 1.00 93.88 201 ARG A C 1
ATOM 1498 O O . ARG A 1 201 ? 4.076 -3.687 -2.741 1.00 93.88 201 ARG A O 1
ATOM 1505 N N . THR A 1 202 ? 4.883 -3.795 -4.837 1.00 91.25 202 THR A N 1
ATOM 1506 C CA . THR A 1 202 ? 4.823 -5.262 -4.958 1.00 91.25 202 THR A CA 1
ATOM 1507 C C . THR A 1 202 ? 5.642 -5.960 -3.867 1.00 91.25 202 THR A C 1
ATOM 1509 O O . THR A 1 202 ? 5.178 -6.917 -3.246 1.00 91.25 202 THR A O 1
ATOM 1512 N N . ALA A 1 203 ? 6.864 -5.484 -3.601 1.00 92.38 203 ALA A N 1
ATOM 1513 C CA . ALA A 1 203 ? 7.723 -6.041 -2.556 1.00 92.38 203 ALA A CA 1
ATOM 1514 C C . ALA A 1 203 ? 7.107 -5.884 -1.155 1.00 92.38 203 ALA A C 1
ATOM 1516 O O . ALA A 1 203 ? 7.201 -6.803 -0.336 1.00 92.38 203 ALA A O 1
ATOM 1517 N N . LEU A 1 204 ? 6.464 -4.742 -0.899 1.00 94.56 204 LEU A N 1
ATOM 1518 C CA . LEU A 1 204 ? 5.811 -4.434 0.366 1.00 94.56 204 LEU A CA 1
ATOM 1519 C C . LEU A 1 204 ? 4.562 -5.294 0.589 1.00 94.56 204 LEU A C 1
ATOM 1521 O O . LEU A 1 204 ? 4.422 -5.914 1.642 1.00 94.56 204 LEU A O 1
ATOM 1525 N N . GLU A 1 205 ? 3.688 -5.384 -0.414 1.00 91.38 205 GLU A N 1
ATOM 1526 C CA . GLU A 1 205 ? 2.491 -6.233 -0.390 1.00 91.38 205 GLU A CA 1
ATOM 1527 C C . GLU A 1 205 ? 2.864 -7.705 -0.183 1.00 91.38 205 GLU A C 1
ATOM 1529 O O . GLU A 1 205 ? 2.305 -8.381 0.685 1.00 91.38 205 GLU A O 1
ATOM 1534 N N . GLY A 1 206 ? 3.889 -8.179 -0.899 1.00 89.81 206 GLY A N 1
ATOM 1535 C CA . GLY A 1 206 ? 4.397 -9.544 -0.782 1.00 89.81 206 GLY A CA 1
ATOM 1536 C C . GLY A 1 206 ? 4.937 -9.893 0.610 1.00 89.81 206 GLY A C 1
ATOM 1537 O O . GLY A 1 206 ? 4.904 -11.061 1.001 1.00 89.81 206 GLY A O 1
ATOM 1538 N N . CYS A 1 207 ? 5.396 -8.910 1.395 1.00 93.50 207 CYS A N 1
ATOM 1539 C CA . CYS A 1 207 ? 5.917 -9.153 2.740 1.00 93.50 207 CYS A CA 1
ATOM 1540 C C . CYS A 1 207 ? 4.909 -8.895 3.874 1.00 93.50 207 CYS A C 1
ATOM 1542 O O . CYS A 1 207 ? 5.232 -9.182 5.028 1.00 93.50 207 CYS A O 1
ATOM 1544 N N . LEU A 1 208 ? 3.682 -8.427 3.594 1.00 92.81 208 LEU A N 1
ATOM 1545 C CA . LEU A 1 208 ? 2.673 -8.108 4.622 1.00 92.81 208 LEU A CA 1
ATOM 1546 C C . LEU A 1 208 ? 2.356 -9.280 5.558 1.00 92.81 208 LEU A C 1
ATOM 1548 O O . LEU A 1 208 ? 2.209 -9.082 6.767 1.00 92.81 208 LEU A O 1
ATOM 1552 N N . GLY A 1 209 ? 2.288 -10.506 5.030 1.00 92.38 209 GLY A N 1
ATOM 1553 C CA . GLY A 1 209 ? 2.064 -11.707 5.841 1.00 92.38 209 GLY A CA 1
ATOM 1554 C C . GLY A 1 209 ? 3.176 -11.932 6.873 1.00 92.38 209 GLY A C 1
ATOM 1555 O O . GLY A 1 209 ? 2.899 -12.154 8.053 1.00 92.38 209 GLY A O 1
ATOM 1556 N N . ALA A 1 210 ? 4.437 -11.790 6.453 1.00 93.12 210 ALA A N 1
ATOM 1557 C CA . ALA A 1 210 ? 5.594 -11.896 7.340 1.00 93.12 210 ALA A CA 1
ATOM 1558 C C . ALA A 1 210 ? 5.653 -10.736 8.349 1.00 93.12 210 ALA A C 1
ATOM 1560 O O . ALA A 1 210 ? 5.950 -10.957 9.524 1.00 93.12 210 ALA A O 1
ATOM 1561 N N . THR A 1 211 ? 5.304 -9.517 7.926 1.00 95.19 211 THR A N 1
ATOM 1562 C CA . THR A 1 211 ? 5.185 -8.342 8.804 1.00 95.19 211 THR A CA 1
ATOM 1563 C C . THR A 1 211 ? 4.137 -8.568 9.899 1.00 95.19 211 THR A C 1
ATOM 1565 O O . THR A 1 211 ? 4.397 -8.288 11.068 1.00 95.19 211 THR A O 1
ATOM 1568 N N . ARG A 1 212 ? 2.973 -9.143 9.563 1.00 94.50 212 ARG A N 1
ATOM 1569 C CA . ARG A 1 212 ? 1.916 -9.471 10.536 1.00 94.50 212 ARG A CA 1
ATOM 1570 C C . ARG A 1 212 ? 2.366 -10.530 11.539 1.00 94.50 212 ARG A C 1
ATOM 1572 O O . ARG A 1 212 ? 2.152 -10.353 12.738 1.00 94.50 212 ARG A O 1
ATOM 1579 N N . ALA A 1 213 ? 3.028 -11.587 11.070 1.00 93.31 213 ALA A N 1
ATOM 1580 C CA . ALA A 1 213 ? 3.590 -12.613 11.947 1.00 93.31 213 ALA A CA 1
ATOM 1581 C C . ALA A 1 213 ? 4.632 -12.018 12.913 1.00 93.31 213 ALA A C 1
ATOM 1583 O O . ALA A 1 213 ? 4.614 -12.311 14.108 1.00 93.31 213 ALA A O 1
ATOM 1584 N N . LEU A 1 214 ? 5.494 -11.121 12.422 1.00 94.56 214 LEU A N 1
ATOM 1585 C CA . LEU A 1 214 ? 6.476 -10.417 13.246 1.00 94.56 214 LEU A CA 1
ATOM 1586 C C . LEU A 1 214 ? 5.810 -9.523 14.308 1.00 94.56 214 LEU A C 1
ATOM 1588 O O . LEU A 1 214 ? 6.248 -9.522 15.456 1.00 94.56 214 LEU A O 1
ATOM 1592 N N . ALA A 1 215 ? 4.742 -8.804 13.956 1.00 93.06 215 ALA A N 1
ATOM 1593 C CA . ALA A 1 215 ? 3.980 -7.964 14.882 1.00 93.06 215 ALA A CA 1
ATOM 1594 C C . ALA A 1 215 ? 3.358 -8.774 16.031 1.00 93.06 215 ALA A C 1
ATOM 1596 O O . ALA A 1 215 ? 3.538 -8.438 17.204 1.00 93.06 215 ALA A O 1
ATOM 1597 N N . GLN A 1 216 ? 2.706 -9.894 15.710 1.00 91.06 216 GLN A N 1
ATOM 1598 C CA . GLN A 1 216 ? 2.142 -10.813 16.707 1.00 91.06 216 GLN A CA 1
ATOM 1599 C C . GLN A 1 216 ? 3.224 -11.365 17.647 1.00 91.06 216 GLN A C 1
ATOM 1601 O O . GLN A 1 216 ? 3.036 -11.453 18.860 1.00 91.06 216 GLN A O 1
ATOM 1606 N N . ASP A 1 217 ? 4.385 -11.695 17.090 1.00 91.62 217 ASP A N 1
ATOM 1607 C CA . ASP A 1 217 ? 5.522 -12.252 17.814 1.00 91.62 217 ASP A CA 1
ATOM 1608 C C . ASP A 1 217 ? 6.206 -11.220 18.745 1.00 91.62 217 ASP A C 1
ATOM 1610 O O . ASP A 1 217 ? 6.701 -11.576 19.820 1.00 91.62 217 ASP A O 1
ATOM 1614 N N . VAL A 1 218 ? 6.196 -9.927 18.392 1.00 91.19 218 VAL A N 1
ATOM 1615 C CA . VAL A 1 218 ? 6.631 -8.833 19.285 1.00 91.19 218 VAL A CA 1
ATOM 1616 C C . VAL A 1 218 ? 5.694 -8.708 20.486 1.00 91.19 218 VAL A C 1
ATOM 1618 O O . VAL A 1 218 ? 6.163 -8.720 21.628 1.00 91.19 218 VAL A O 1
ATOM 1621 N N . VAL A 1 219 ? 4.379 -8.647 20.249 1.00 88.81 219 VAL A N 1
ATOM 1622 C CA . VAL A 1 219 ? 3.373 -8.564 21.320 1.00 88.81 219 VAL A CA 1
ATOM 1623 C C . VAL A 1 219 ? 3.475 -9.767 22.258 1.00 88.81 219 VAL A C 1
ATOM 1625 O O . VAL A 1 219 ? 3.558 -9.596 23.476 1.00 88.81 219 VAL A O 1
ATOM 1628 N N . ALA A 1 220 ? 3.512 -10.984 21.707 1.00 87.69 220 ALA A N 1
ATOM 1629 C CA . ALA A 1 220 ? 3.547 -12.210 22.496 1.00 87.69 220 ALA A CA 1
ATOM 1630 C C . ALA A 1 220 ? 4.776 -12.271 23.417 1.00 87.69 220 ALA A C 1
ATOM 1632 O O . ALA A 1 220 ? 4.668 -12.707 24.566 1.00 87.69 220 ALA A O 1
ATOM 1633 N N . ARG A 1 221 ? 5.947 -11.805 22.957 1.00 86.62 221 ARG A N 1
ATOM 1634 C CA . ARG A 1 221 ? 7.142 -11.719 23.813 1.00 86.62 221 ARG A CA 1
ATOM 1635 C C . ARG A 1 221 ? 6.984 -10.700 24.926 1.00 86.62 221 ARG A C 1
ATOM 1637 O O . ARG A 1 221 ? 7.282 -11.034 26.070 1.00 86.62 221 ARG A O 1
ATOM 1644 N N . GLN A 1 222 ? 6.484 -9.506 24.615 1.00 84.12 222 GLN A N 1
ATOM 1645 C CA . GLN A 1 222 ? 6.297 -8.467 25.624 1.00 84.12 222 GLN A CA 1
ATOM 1646 C C . GLN A 1 222 ? 5.319 -8.917 26.720 1.00 84.12 222 GLN A C 1
ATOM 1648 O O . GLN A 1 222 ? 5.577 -8.707 27.903 1.00 84.12 222 GLN A O 1
ATOM 1653 N N . GLN A 1 223 ? 4.232 -9.598 26.345 1.00 83.19 223 GLN A N 1
ATOM 1654 C CA . GLN A 1 223 ? 3.268 -10.156 27.296 1.00 83.19 223 GLN A CA 1
ATOM 1655 C C . GLN A 1 223 ? 3.879 -11.259 28.173 1.00 83.19 223 GLN A C 1
ATOM 1657 O O . GLN A 1 223 ? 3.631 -11.287 29.378 1.00 83.19 223 GLN A O 1
ATOM 1662 N N . ARG A 1 224 ? 4.709 -12.148 27.603 1.00 83.94 224 ARG A N 1
ATOM 1663 C CA . ARG A 1 224 ? 5.430 -13.181 28.371 1.00 83.94 224 ARG A CA 1
ATOM 1664 C C . ARG A 1 224 ? 6.401 -12.567 29.375 1.00 83.94 224 ARG A C 1
ATOM 1666 O O . ARG A 1 224 ? 6.431 -13.010 30.517 1.00 83.94 224 ARG A O 1
ATOM 1673 N N . MET A 1 225 ? 7.151 -11.542 28.974 1.00 79.12 225 MET A N 1
ATOM 1674 C CA . MET A 1 225 ? 8.070 -10.832 29.870 1.00 79.12 225 MET A CA 1
ATOM 1675 C C . MET A 1 225 ? 7.317 -10.135 31.009 1.00 79.12 225 MET A C 1
ATOM 1677 O O . MET A 1 225 ? 7.636 -10.349 32.172 1.00 79.12 225 MET A O 1
ATOM 1681 N N . ALA A 1 226 ? 6.232 -9.419 30.699 1.00 79.31 226 ALA A N 1
ATOM 1682 C CA . ALA A 1 226 ? 5.390 -8.788 31.717 1.00 79.31 226 ALA A CA 1
ATOM 1683 C C . ALA A 1 226 ? 4.743 -9.797 32.689 1.00 79.31 226 ALA A C 1
ATOM 1685 O O . ALA A 1 226 ? 4.430 -9.447 33.825 1.00 79.31 226 ALA A O 1
ATOM 1686 N N . ALA A 1 227 ? 4.516 -11.045 32.262 1.00 78.62 227 ALA A N 1
ATOM 1687 C CA . ALA A 1 227 ? 4.009 -12.107 33.129 1.00 78.62 227 ALA A CA 1
ATOM 1688 C C . ALA A 1 227 ? 5.077 -12.676 34.081 1.00 78.62 227 ALA A C 1
ATOM 1690 O O . ALA A 1 227 ? 4.713 -13.136 35.164 1.00 78.62 227 ALA A O 1
ATOM 1691 N N . LEU A 1 228 ? 6.358 -12.642 33.693 1.00 76.19 228 LEU A N 1
ATOM 1692 C CA . LEU A 1 228 ? 7.492 -13.069 34.523 1.00 76.19 228 LEU A CA 1
ATOM 1693 C C . LEU A 1 228 ? 7.829 -12.041 35.614 1.00 76.19 228 LEU A C 1
ATOM 1695 O O . LEU A 1 228 ? 8.192 -12.436 36.716 1.00 76.19 228 LEU A O 1
ATOM 1699 N N . ASP A 1 229 ? 7.625 -10.749 35.343 1.00 67.12 229 ASP A N 1
ATOM 1700 C CA . ASP A 1 229 ? 7.902 -9.654 36.287 1.00 67.12 229 ASP A CA 1
ATOM 1701 C C . ASP A 1 229 ? 6.801 -9.441 37.352 1.00 67.12 229 ASP A C 1
ATOM 1703 O O . ASP A 1 229 ? 6.927 -8.570 38.215 1.00 67.12 229 ASP A O 1
ATOM 1707 N N . LYS A 1 230 ? 5.701 -10.214 37.331 1.00 67.69 230 LYS A N 1
ATOM 1708 C CA . LYS A 1 230 ? 4.630 -10.086 38.336 1.00 67.69 230 LYS A CA 1
ATOM 1709 C C . LYS A 1 230 ? 5.072 -10.664 39.694 1.00 67.69 230 LYS A C 1
ATOM 1711 O O . LYS A 1 230 ? 5.306 -11.872 39.784 1.00 67.69 230 LYS A O 1
ATOM 1716 N N . PRO A 1 231 ? 5.101 -9.865 40.779 1.00 48.69 231 PRO A N 1
ATOM 1717 C CA . PRO A 1 231 ? 5.468 -10.362 42.101 1.00 48.69 231 PRO A CA 1
ATOM 1718 C C . PRO A 1 231 ? 4.411 -11.353 42.616 1.00 48.69 231 PRO A C 1
ATOM 1720 O O . PRO A 1 231 ? 3.227 -11.026 42.676 1.00 48.69 231 PRO A O 1
ATOM 1723 N N . GLY A 1 232 ? 4.837 -12.569 42.987 1.00 57.00 232 GLY A N 1
ATOM 1724 C CA . GLY A 1 232 ? 3.992 -13.554 43.684 1.00 57.00 232 GLY A CA 1
ATOM 1725 C C . GLY A 1 232 ? 3.806 -14.925 43.021 1.00 57.00 232 GLY A C 1
ATOM 1726 O O . GLY A 1 232 ? 3.062 -15.741 43.560 1.00 57.00 232 GLY A O 1
ATOM 1727 N N . ARG A 1 233 ? 4.464 -15.231 41.893 1.00 49.41 233 ARG A N 1
ATOM 1728 C CA . ARG A 1 233 ? 4.456 -16.586 41.307 1.00 49.41 233 ARG A CA 1
ATOM 1729 C C . ARG A 1 233 ? 5.812 -17.261 41.511 1.00 49.41 233 ARG A C 1
ATOM 1731 O O . ARG A 1 233 ? 6.819 -16.781 41.002 1.00 49.41 233 ARG A O 1
ATOM 1738 N N . SER A 1 234 ? 5.844 -18.370 42.251 1.00 42.94 234 SER A N 1
ATOM 1739 C CA . SER A 1 234 ? 7.020 -19.242 42.287 1.00 42.94 234 SER A CA 1
ATOM 1740 C C . SER A 1 234 ? 7.299 -19.765 40.869 1.00 42.94 234 SER A C 1
ATOM 1742 O O . SER A 1 234 ? 6.358 -20.170 40.176 1.00 42.94 234 SER A O 1
ATOM 1744 N N . PRO A 1 235 ? 8.557 -19.743 40.394 1.00 46.06 235 PRO A N 1
ATOM 1745 C CA . PRO A 1 235 ? 8.875 -20.257 39.074 1.00 46.06 235 PRO A CA 1
ATOM 1746 C C . PRO A 1 235 ? 8.673 -21.773 39.091 1.00 46.06 235 PRO A C 1
ATOM 1748 O O . PRO A 1 235 ? 9.391 -22.508 39.765 1.00 46.06 235 PRO A O 1
ATOM 1751 N N . THR A 1 236 ? 7.668 -22.255 38.363 1.00 44.84 236 THR A N 1
ATOM 1752 C CA . THR A 1 236 ? 7.595 -23.672 37.999 1.00 44.84 236 THR A CA 1
ATOM 1753 C C . THR A 1 236 ? 8.769 -23.933 37.053 1.00 44.84 236 THR A C 1
ATOM 1755 O O . THR A 1 236 ? 8.928 -23.161 36.102 1.00 44.84 236 THR A O 1
ATOM 1758 N N . PRO A 1 237 ? 9.621 -24.947 37.283 1.00 42.25 237 PRO A N 1
ATOM 1759 C CA . PRO A 1 237 ? 10.747 -25.198 36.395 1.00 42.25 237 PRO A CA 1
ATOM 1760 C C . PRO A 1 237 ? 10.203 -25.581 35.016 1.00 42.25 237 PRO A C 1
ATOM 1762 O O . PRO A 1 237 ? 9.593 -26.635 34.841 1.00 42.25 237 PRO A O 1
ATOM 1765 N N . ALA A 1 238 ? 10.380 -24.689 34.041 1.00 44.03 238 ALA A N 1
ATOM 1766 C CA . ALA A 1 238 ? 10.130 -25.000 32.644 1.00 44.03 238 ALA A CA 1
ATOM 1767 C C . ALA A 1 238 ? 11.144 -26.068 32.185 1.00 44.03 238 ALA A C 1
ATOM 1769 O O . ALA A 1 238 ? 12.301 -26.024 32.615 1.00 44.03 238 ALA A O 1
ATOM 1770 N N . PRO A 1 239 ? 10.750 -27.023 31.323 1.00 37.88 239 PRO A N 1
ATOM 1771 C CA . PRO A 1 239 ? 11.687 -27.985 30.756 1.00 37.88 239 PRO A CA 1
ATOM 1772 C C . PRO A 1 239 ? 12.826 -27.249 30.034 1.00 37.88 239 PRO A C 1
ATOM 1774 O O . PRO A 1 239 ? 12.603 -26.246 29.352 1.00 37.88 239 PRO A O 1
ATOM 1777 N N . ALA A 1 240 ? 14.050 -27.747 30.217 1.00 36.97 240 ALA A N 1
ATOM 1778 C CA . ALA A 1 240 ? 15.328 -27.089 29.929 1.00 36.97 240 ALA A CA 1
ATOM 1779 C C . ALA A 1 240 ? 15.667 -26.874 28.432 1.00 36.97 240 ALA A C 1
ATOM 1781 O O . ALA A 1 240 ? 16.827 -26.971 28.042 1.00 36.97 240 ALA A O 1
ATOM 1782 N N . SER A 1 241 ? 14.692 -26.564 27.574 1.00 38.75 241 SER A N 1
ATOM 1783 C CA . SER A 1 241 ? 14.924 -26.306 26.144 1.00 38.75 241 SER A CA 1
ATOM 1784 C C . SER A 1 241 ? 14.210 -25.072 25.582 1.00 38.75 241 SER A C 1
ATOM 1786 O O . SER A 1 241 ? 14.184 -24.891 24.366 1.00 38.75 241 SER A O 1
ATOM 1788 N N . VAL A 1 242 ? 13.625 -24.207 26.417 1.00 41.62 242 VAL A N 1
ATOM 1789 C CA . VAL A 1 242 ? 12.980 -22.972 25.942 1.00 41.62 242 VAL A CA 1
ATOM 1790 C C . VAL A 1 242 ? 13.918 -21.793 26.182 1.00 41.62 242 VAL A C 1
ATOM 1792 O O . VAL A 1 242 ? 14.106 -21.366 27.318 1.00 41.62 242 VAL A O 1
ATOM 1795 N N . ALA A 1 243 ? 14.524 -21.274 25.110 1.00 39.97 243 ALA A N 1
ATOM 1796 C CA . ALA A 1 243 ? 15.345 -20.066 25.160 1.00 39.97 243 ALA A CA 1
ATOM 1797 C C . ALA A 1 243 ? 14.572 -18.920 25.840 1.00 39.97 243 ALA A C 1
ATOM 1799 O O . ALA A 1 243 ? 13.451 -18.593 25.439 1.00 39.97 243 ALA A O 1
ATOM 1800 N N . VAL A 1 244 ? 15.167 -18.320 26.875 1.00 39.91 244 VAL A N 1
ATOM 1801 C CA . VAL A 1 244 ? 14.596 -17.172 27.589 1.00 39.91 244 VAL A CA 1
ATOM 1802 C C . VAL A 1 244 ? 14.404 -16.023 26.587 1.00 39.91 244 VAL A C 1
ATOM 1804 O O . VAL A 1 244 ? 15.374 -15.630 25.937 1.00 39.91 244 VAL A O 1
ATOM 1807 N N . PRO A 1 245 ? 13.188 -15.472 26.410 1.00 46.91 245 PRO A N 1
ATOM 1808 C CA . PRO A 1 245 ? 12.993 -14.317 25.542 1.00 46.91 245 PRO A CA 1
ATOM 1809 C C . PRO A 1 245 ? 13.694 -13.097 26.157 1.00 46.91 245 PRO A C 1
ATOM 1811 O O . PRO A 1 245 ? 13.297 -12.619 27.215 1.00 46.91 245 PRO A O 1
ATOM 1814 N N . THR A 1 246 ? 14.749 -12.601 25.508 1.00 51.38 246 THR A N 1
ATOM 1815 C CA . THR A 1 246 ? 15.506 -11.423 25.958 1.00 51.38 246 THR A CA 1
ATOM 1816 C C . THR A 1 246 ? 14.864 -10.114 25.474 1.00 51.38 246 THR A C 1
ATOM 1818 O O . THR A 1 246 ? 14.283 -10.051 24.386 1.00 51.38 246 THR A O 1
ATOM 1821 N N . VAL A 1 247 ? 15.007 -9.039 26.266 1.00 53.16 247 VAL A N 1
ATOM 1822 C CA . VAL A 1 247 ? 14.575 -7.655 25.945 1.00 53.16 247 VAL A CA 1
ATOM 1823 C C . VAL A 1 247 ? 15.162 -7.174 24.605 1.00 53.16 247 VAL A C 1
ATOM 1825 O O . VAL A 1 247 ? 14.493 -6.488 23.823 1.00 53.16 247 VAL A O 1
ATOM 1828 N N . GLU A 1 248 ? 16.402 -7.575 24.309 1.00 58.53 248 GLU A N 1
ATOM 1829 C CA . GLU A 1 248 ? 17.096 -7.271 23.051 1.00 58.53 248 GLU A CA 1
ATOM 1830 C C . GLU A 1 248 ? 16.352 -7.833 21.831 1.00 58.53 248 GLU A C 1
ATOM 1832 O O . GLU A 1 248 ? 16.236 -7.153 20.809 1.00 58.53 248 GLU A O 1
ATOM 1837 N N . GLY A 1 249 ? 15.753 -9.024 21.954 1.00 75.19 249 GLY A N 1
ATOM 1838 C CA . GLY A 1 249 ? 15.004 -9.664 20.874 1.00 75.19 249 GLY A CA 1
ATOM 1839 C C . GLY A 1 249 ? 13.694 -8.950 20.523 1.00 75.19 249 GLY A C 1
ATOM 1840 O O . GLY A 1 249 ? 13.370 -8.810 19.343 1.00 75.19 249 GLY A O 1
ATOM 1841 N N . ALA A 1 250 ? 12.943 -8.464 21.518 1.00 78.88 250 ALA A N 1
ATOM 1842 C CA . ALA A 1 250 ? 11.701 -7.716 21.280 1.00 78.88 250 ALA A CA 1
ATOM 1843 C C . ALA A 1 250 ? 11.978 -6.337 20.658 1.00 78.88 250 ALA A C 1
ATOM 1845 O O . ALA A 1 250 ? 11.308 -5.936 19.705 1.00 78.88 250 ALA A O 1
ATOM 1846 N N . THR A 1 251 ? 13.015 -5.649 21.143 1.00 84.94 251 THR A N 1
ATOM 1847 C CA . THR A 1 251 ? 13.427 -4.336 20.626 1.00 84.94 251 THR A CA 1
ATOM 1848 C C . THR A 1 251 ? 13.910 -4.431 19.179 1.00 84.94 251 THR A C 1
ATOM 1850 O O . THR A 1 251 ? 13.482 -3.641 18.339 1.00 84.94 251 THR A O 1
ATOM 1853 N N . ALA A 1 252 ? 14.752 -5.418 18.853 1.00 87.56 252 ALA A N 1
ATOM 1854 C CA . ALA A 1 252 ? 15.236 -5.633 17.489 1.00 87.56 252 ALA A CA 1
ATOM 1855 C C . ALA A 1 252 ? 14.091 -5.925 16.502 1.00 87.56 252 ALA A C 1
ATOM 1857 O O . ALA A 1 252 ? 14.050 -5.364 15.408 1.00 87.56 252 ALA A O 1
ATOM 1858 N N . LYS A 1 253 ? 13.116 -6.746 16.905 1.00 91.31 253 LYS A N 1
ATOM 1859 C CA . LYS A 1 253 ? 11.945 -7.065 16.074 1.00 91.31 253 LYS A CA 1
ATOM 1860 C C . LYS A 1 253 ? 11.012 -5.869 15.886 1.00 91.31 253 LYS A C 1
ATOM 1862 O O . LYS A 1 253 ? 10.546 -5.646 14.772 1.00 91.31 253 LYS A O 1
ATOM 1867 N N . LEU A 1 254 ? 10.788 -5.064 16.928 1.00 92.62 254 LEU A N 1
ATOM 1868 C CA . LEU A 1 254 ? 10.041 -3.811 16.796 1.00 92.62 254 LEU A CA 1
ATOM 1869 C C . LEU A 1 254 ? 10.752 -2.843 15.840 1.00 92.62 254 LEU A C 1
ATOM 1871 O O . LEU A 1 254 ? 10.101 -2.250 14.988 1.00 92.62 254 LEU A O 1
ATOM 1875 N N . ARG A 1 255 ? 12.085 -2.725 15.907 1.00 92.69 255 ARG A N 1
ATOM 1876 C CA . ARG A 1 255 ? 12.850 -1.918 14.942 1.00 92.69 255 ARG A CA 1
ATOM 1877 C C . ARG A 1 255 ? 12.680 -2.402 13.507 1.00 92.69 255 ARG A C 1
ATOM 1879 O O . ARG A 1 255 ? 12.553 -1.568 12.620 1.00 92.69 255 ARG A O 1
ATOM 1886 N N . LEU A 1 256 ? 12.639 -3.715 13.280 1.00 93.75 256 LEU A N 1
ATOM 1887 C CA . LEU A 1 256 ? 12.388 -4.273 11.952 1.00 93.75 256 LEU A CA 1
ATOM 1888 C C . LEU A 1 256 ? 10.966 -3.954 11.451 1.00 93.75 256 LEU A C 1
ATOM 1890 O O . LEU A 1 256 ? 10.806 -3.598 10.290 1.00 93.75 256 LEU A O 1
ATOM 1894 N N . LEU A 1 257 ? 9.944 -3.985 12.315 1.00 95.69 257 LEU A N 1
ATOM 1895 C CA . LEU A 1 257 ? 8.595 -3.517 11.949 1.00 95.69 257 LEU A CA 1
ATOM 1896 C C . LEU A 1 257 ? 8.588 -2.030 11.575 1.00 95.69 257 LEU A C 1
ATOM 1898 O O . LEU A 1 257 ? 7.985 -1.643 10.575 1.00 95.69 257 LEU A O 1
ATOM 1902 N N . LEU A 1 258 ? 9.289 -1.202 12.353 1.00 96.62 258 LEU A N 1
ATOM 1903 C CA . LEU A 1 258 ? 9.431 0.222 12.056 1.00 96.62 258 LEU A CA 1
ATOM 1904 C C . LEU A 1 258 ? 10.234 0.460 10.770 1.00 96.62 258 LEU A C 1
ATOM 1906 O O . LEU A 1 258 ? 9.915 1.390 10.044 1.00 96.62 258 LEU A O 1
ATOM 1910 N N . GLN A 1 259 ? 11.219 -0.385 10.442 1.00 96.94 259 GLN A N 1
ATOM 1911 C CA . GLN A 1 259 ? 11.939 -0.334 9.162 1.00 96.94 259 GLN A CA 1
ATOM 1912 C C . GLN A 1 259 ? 10.979 -0.513 7.984 1.00 96.94 259 GLN A C 1
ATOM 1914 O O . GLN A 1 259 ? 11.013 0.293 7.059 1.00 96.94 259 GLN A O 1
ATOM 1919 N N . VAL A 1 260 ? 10.103 -1.523 8.039 1.00 97.81 260 VAL A N 1
ATOM 1920 C CA . VAL A 1 260 ? 9.092 -1.765 6.996 1.00 97.81 260 VAL A CA 1
ATOM 1921 C C . VAL A 1 260 ? 8.167 -0.554 6.850 1.00 97.81 260 VAL A C 1
ATOM 1923 O O . VAL A 1 260 ? 7.925 -0.101 5.735 1.00 97.81 260 VAL A O 1
ATOM 1926 N N . ALA A 1 261 ? 7.698 0.016 7.965 1.00 97.75 261 ALA A N 1
ATOM 1927 C CA . ALA A 1 261 ? 6.856 1.213 7.942 1.00 97.75 261 ALA A CA 1
ATOM 1928 C C . ALA A 1 261 ? 7.582 2.450 7.389 1.00 97.75 261 ALA A C 1
ATOM 1930 O O . ALA A 1 261 ? 6.989 3.197 6.617 1.00 97.75 261 ALA A O 1
ATOM 1931 N N . CYS A 1 262 ? 8.856 2.653 7.735 1.00 98.19 262 CYS A N 1
ATOM 1932 C CA . CYS A 1 262 ? 9.663 3.738 7.181 1.00 98.19 262 CYS A CA 1
ATOM 1933 C C . CYS A 1 262 ? 9.840 3.594 5.668 1.00 98.19 262 CYS A C 1
ATOM 1935 O O . CYS A 1 262 ? 9.642 4.573 4.965 1.00 98.19 262 CYS A O 1
ATOM 1937 N N . LEU A 1 263 ? 10.152 2.397 5.162 1.00 98.12 263 LEU A N 1
ATOM 1938 C CA . LEU A 1 263 ? 10.325 2.162 3.722 1.00 98.12 263 LEU A CA 1
ATOM 1939 C C . LEU A 1 263 ? 9.013 2.355 2.948 1.00 98.12 263 LEU A C 1
ATOM 1941 O O . LEU A 1 263 ? 9.007 2.958 1.878 1.00 98.12 263 LEU A O 1
ATOM 1945 N N . ALA A 1 264 ? 7.891 1.899 3.512 1.00 97.62 264 ALA A N 1
ATOM 1946 C CA . ALA A 1 264 ? 6.564 2.157 2.957 1.00 97.62 264 ALA A CA 1
ATOM 1947 C C . ALA A 1 264 ? 6.256 3.662 2.886 1.00 97.62 264 ALA A C 1
ATOM 1949 O O . ALA A 1 264 ? 5.752 4.165 1.882 1.00 97.62 264 ALA A O 1
ATOM 1950 N N . LEU A 1 265 ? 6.578 4.387 3.959 1.00 97.50 265 LEU A N 1
ATOM 1951 C CA . LEU A 1 265 ? 6.352 5.823 4.054 1.00 97.50 265 LEU A CA 1
ATOM 1952 C C . LEU A 1 265 ? 7.290 6.616 3.141 1.00 97.50 265 LEU A C 1
ATOM 1954 O O . LEU A 1 265 ? 6.863 7.589 2.536 1.00 97.50 265 LEU A O 1
ATOM 1958 N N . GLU A 1 266 ? 8.535 6.184 2.984 1.00 97.00 266 GLU A N 1
ATOM 1959 C CA . GLU A 1 266 ? 9.497 6.758 2.045 1.00 97.00 266 GLU A CA 1
ATOM 1960 C C . GLU A 1 266 ? 9.014 6.641 0.596 1.00 97.00 266 GLU A C 1
ATOM 1962 O O . GLU A 1 266 ? 9.012 7.638 -0.123 1.00 97.00 266 GLU A O 1
ATOM 1967 N N . GLY A 1 267 ? 8.477 5.481 0.197 1.00 95.75 267 GLY A N 1
ATOM 1968 C CA . GLY A 1 267 ? 7.824 5.324 -1.107 1.00 95.75 267 GLY A CA 1
ATOM 1969 C C . GLY A 1 267 ? 6.667 6.310 -1.315 1.00 95.75 267 GLY A C 1
ATOM 1970 O O . GLY A 1 267 ? 6.558 6.938 -2.371 1.00 95.75 267 GLY A O 1
ATOM 1971 N N . ALA A 1 268 ? 5.838 6.526 -0.287 1.00 95.25 268 ALA A N 1
ATOM 1972 C CA . ALA A 1 268 ? 4.766 7.521 -0.333 1.00 95.25 268 ALA A CA 1
ATOM 1973 C C . ALA A 1 268 ? 5.296 8.967 -0.402 1.00 95.25 268 ALA A C 1
ATOM 1975 O O . ALA A 1 268 ? 4.778 9.762 -1.182 1.00 95.25 268 ALA A O 1
ATOM 1976 N N . VAL A 1 269 ? 6.349 9.308 0.350 1.00 95.94 269 VAL A N 1
ATOM 1977 C CA . VAL A 1 269 ? 7.000 10.631 0.310 1.00 95.94 269 VAL A CA 1
ATOM 1978 C C . VAL A 1 269 ? 7.549 10.935 -1.082 1.00 95.94 269 VAL A C 1
ATOM 1980 O O . VAL A 1 269 ? 7.375 12.050 -1.569 1.00 95.94 269 VAL A O 1
ATOM 1983 N N . LEU A 1 270 ? 8.192 9.960 -1.728 1.00 94.19 270 LEU A N 1
ATOM 1984 C CA . LEU A 1 270 ? 8.779 10.137 -3.058 1.00 94.19 270 LEU A CA 1
ATOM 1985 C C . LEU A 1 270 ? 7.722 10.350 -4.151 1.00 94.19 270 LEU A C 1
ATOM 1987 O O . LEU A 1 270 ? 8.007 11.027 -5.137 1.00 94.19 270 LEU A O 1
ATOM 1991 N N . SER A 1 271 ? 6.513 9.819 -3.949 1.00 91.56 271 SER A N 1
ATOM 1992 C CA . SER A 1 271 ? 5.437 9.803 -4.953 1.00 91.56 271 SER A CA 1
ATOM 1993 C C . SER A 1 271 ? 4.382 10.900 -4.745 1.00 91.56 271 SER A C 1
ATOM 1995 O O . SER A 1 271 ? 3.646 11.230 -5.670 1.00 91.56 271 SER A O 1
ATOM 1997 N N . ALA A 1 272 ? 4.284 11.470 -3.541 1.00 88.94 272 ALA A N 1
ATOM 1998 C CA . ALA A 1 272 ? 3.305 12.503 -3.208 1.00 88.94 272 ALA A CA 1
ATOM 1999 C C . ALA A 1 272 ? 3.853 13.920 -3.427 1.00 88.94 272 ALA A C 1
ATOM 2001 O O . ALA A 1 272 ? 5.046 14.188 -3.268 1.00 88.94 272 ALA A O 1
ATOM 2002 N N . THR A 1 273 ? 2.980 14.869 -3.766 1.00 84.69 273 THR A N 1
ATOM 2003 C CA . THR A 1 273 ? 3.314 16.301 -3.803 1.00 84.69 273 THR A CA 1
ATOM 2004 C C . THR A 1 273 ? 2.058 17.133 -3.508 1.00 84.69 273 THR A C 1
ATOM 2006 O O . THR A 1 273 ? 1.063 16.957 -4.211 1.00 84.69 273 THR A O 1
ATOM 2009 N N . PRO A 1 274 ? 2.076 18.051 -2.518 1.00 88.69 274 PRO A N 1
ATOM 2010 C CA . PRO A 1 274 ? 3.151 18.295 -1.543 1.00 88.69 274 PRO A CA 1
ATOM 2011 C C . PRO A 1 274 ? 3.332 17.106 -0.586 1.00 88.69 274 PRO A C 1
ATOM 2013 O O . PRO A 1 274 ? 2.403 16.330 -0.391 1.00 88.69 274 PRO A O 1
ATOM 2016 N N . ASN A 1 275 ? 4.512 16.941 0.016 1.00 91.88 275 ASN A N 1
ATOM 2017 C CA . ASN A 1 275 ? 4.835 15.776 0.856 1.00 91.88 275 ASN A CA 1
ATOM 2018 C C . ASN A 1 275 ? 5.357 16.131 2.260 1.00 91.88 275 ASN A C 1
ATOM 2020 O O . ASN A 1 275 ? 5.830 15.243 2.970 1.00 91.88 275 ASN A O 1
ATOM 2024 N N . ASP A 1 276 ? 5.243 17.390 2.691 1.00 94.19 276 ASP A N 1
ATOM 2025 C CA . ASP A 1 276 ? 5.836 17.886 3.941 1.00 94.19 276 ASP A CA 1
ATOM 2026 C C . ASP A 1 276 ? 5.394 17.090 5.178 1.00 94.19 276 ASP A C 1
ATOM 2028 O O . ASP A 1 276 ? 6.219 16.692 6.004 1.00 94.19 276 ASP A O 1
ATOM 2032 N N . GLU A 1 277 ? 4.096 16.794 5.285 1.00 94.38 277 GLU A N 1
ATOM 2033 C CA . GLU A 1 277 ? 3.539 16.039 6.411 1.00 94.38 277 GLU A CA 1
ATOM 2034 C C . GLU A 1 277 ? 3.981 14.570 6.422 1.00 94.38 277 GLU A C 1
ATOM 2036 O O . GLU A 1 277 ? 4.302 14.025 7.484 1.00 94.38 277 GLU A O 1
ATOM 2041 N N . LEU A 1 278 ? 4.071 13.937 5.246 1.00 95.25 278 LEU A N 1
ATOM 2042 C CA . LEU A 1 278 ? 4.599 12.577 5.111 1.00 95.25 278 LEU A CA 1
ATOM 2043 C C . LEU A 1 278 ? 6.092 12.539 5.467 1.00 95.25 278 LEU A C 1
ATOM 2045 O O . LEU A 1 278 ? 6.534 11.649 6.192 1.00 95.25 278 LEU A O 1
ATOM 2049 N N . LEU A 1 279 ? 6.862 13.537 5.025 1.00 95.81 279 LEU A N 1
ATOM 2050 C CA . LEU A 1 279 ? 8.288 13.655 5.317 1.00 95.81 279 LEU A CA 1
ATOM 2051 C C . LEU A 1 279 ? 8.543 13.899 6.810 1.00 95.81 279 LEU A C 1
ATOM 2053 O O . LEU A 1 279 ? 9.463 13.316 7.388 1.00 95.81 279 LEU A O 1
ATOM 2057 N N . ALA A 1 280 ? 7.733 14.736 7.460 1.00 96.25 280 ALA A N 1
ATOM 2058 C CA . ALA A 1 280 ? 7.807 14.955 8.902 1.00 96.25 280 ALA A CA 1
ATOM 2059 C C . ALA A 1 280 ? 7.527 13.659 9.682 1.00 96.25 280 ALA A C 1
ATOM 2061 O O . ALA A 1 280 ? 8.255 13.333 10.624 1.00 96.25 280 ALA A O 1
ATOM 2062 N N . ALA A 1 281 ? 6.516 12.890 9.264 1.00 96.44 281 ALA A N 1
ATOM 2063 C CA . ALA A 1 281 ? 6.214 11.589 9.851 1.00 96.44 281 ALA A CA 1
ATOM 2064 C C . ALA A 1 281 ? 7.343 10.565 9.621 1.00 96.44 281 ALA A C 1
ATOM 2066 O O . ALA A 1 281 ? 7.702 9.839 10.552 1.00 96.44 281 ALA A O 1
ATOM 2067 N N . LEU A 1 282 ? 7.960 10.557 8.433 1.00 97.12 282 LEU A N 1
ATOM 2068 C CA . LEU A 1 282 ? 9.093 9.686 8.107 1.00 97.12 282 LEU A CA 1
ATOM 2069 C C . LEU A 1 282 ? 10.287 9.968 9.011 1.00 97.12 282 LEU A C 1
ATOM 2071 O O . LEU A 1 282 ? 10.822 9.050 9.629 1.00 97.12 282 LEU A O 1
ATOM 2075 N N . LYS A 1 283 ? 10.666 11.244 9.144 1.00 96.69 283 LYS A N 1
ATOM 2076 C CA . LYS A 1 283 ? 11.757 11.673 10.031 1.00 96.69 283 LYS A CA 1
ATOM 2077 C C . LYS A 1 283 ? 11.503 11.237 11.473 1.00 96.69 283 LYS A C 1
ATOM 2079 O O . LYS A 1 283 ? 12.412 10.742 12.134 1.00 96.69 283 LYS A O 1
ATOM 2084 N N . TRP A 1 284 ? 10.265 11.371 11.951 1.00 96.88 284 TRP A N 1
ATOM 2085 C CA . TRP A 1 284 ? 9.892 10.930 13.292 1.00 96.88 284 TRP A CA 1
ATOM 2086 C C . TRP A 1 284 ? 10.043 9.414 13.470 1.00 96.88 284 TRP A C 1
ATOM 2088 O O . TRP A 1 284 ? 10.740 8.972 14.382 1.00 96.88 284 TRP A O 1
ATOM 2098 N N . LEU A 1 285 ? 9.438 8.606 12.594 1.00 96.31 285 LEU A N 1
ATOM 2099 C CA . LEU A 1 285 ? 9.516 7.144 12.689 1.00 96.31 285 LEU A CA 1
ATOM 2100 C C . LEU A 1 285 ? 10.952 6.627 12.520 1.00 96.31 285 LEU A C 1
ATOM 2102 O O . LEU A 1 285 ? 11.361 5.717 13.244 1.00 96.31 285 LEU A O 1
ATOM 2106 N N . ALA A 1 286 ? 11.740 7.242 11.635 1.00 95.50 286 ALA A N 1
ATOM 2107 C CA . ALA A 1 286 ? 13.152 6.926 11.460 1.00 95.50 286 ALA A CA 1
ATOM 2108 C C . ALA A 1 286 ? 13.959 7.195 12.738 1.00 95.50 286 ALA A C 1
ATOM 2110 O O . ALA A 1 286 ? 14.740 6.334 13.145 1.00 95.50 286 ALA A O 1
ATOM 2111 N N . ASN A 1 287 ? 13.717 8.322 13.415 1.00 94.75 287 ASN A N 1
ATOM 2112 C CA . ASN A 1 287 ? 14.345 8.625 14.701 1.00 94.75 287 ASN A CA 1
ATOM 2113 C C . ASN A 1 287 ? 13.953 7.597 15.767 1.00 94.75 287 ASN A C 1
ATOM 2115 O O . ASN A 1 287 ? 14.826 7.038 16.426 1.00 94.75 287 ASN A O 1
ATOM 2119 N N . VAL A 1 288 ? 12.659 7.279 15.900 1.00 94.19 288 VAL A N 1
ATOM 2120 C CA . VAL A 1 288 ? 12.166 6.280 16.869 1.00 94.19 288 VAL A CA 1
ATOM 2121 C C . VAL A 1 288 ? 12.775 4.897 16.618 1.00 94.19 288 VAL A C 1
ATOM 2123 O O . VAL A 1 288 ? 13.080 4.162 17.562 1.00 94.19 288 VAL A O 1
ATOM 2126 N N . ARG A 1 289 ? 12.995 4.528 15.353 1.00 92.88 289 ARG A N 1
ATOM 2127 C CA . ARG A 1 289 ? 13.660 3.278 14.964 1.00 92.88 289 ARG A CA 1
ATOM 2128 C C . ARG A 1 289 ? 15.120 3.243 15.428 1.00 92.88 289 ARG A C 1
ATOM 2130 O O . ARG A 1 289 ? 15.562 2.212 15.940 1.00 92.88 289 ARG A O 1
ATOM 2137 N N . THR A 1 290 ? 15.857 4.342 15.274 1.00 90.00 290 THR A N 1
ATOM 2138 C CA . THR A 1 290 ? 17.300 4.405 15.556 1.00 90.00 290 THR A CA 1
ATOM 2139 C C . THR A 1 290 ? 17.653 4.760 16.998 1.00 90.00 290 THR A C 1
ATOM 2141 O O . THR A 1 290 ? 18.810 4.577 17.360 1.00 90.00 290 THR A O 1
ATOM 2144 N N . MET A 1 291 ? 16.703 5.183 17.850 1.00 86.94 291 MET A N 1
ATOM 2145 C CA . MET A 1 291 ? 17.011 5.464 19.266 1.00 86.94 291 MET A CA 1
ATOM 2146 C C . MET A 1 291 ? 17.698 4.267 19.928 1.00 86.94 291 MET A C 1
ATOM 2148 O O . MET A 1 291 ? 17.246 3.126 19.747 1.00 86.94 291 MET A O 1
ATOM 2152 N N . ASP A 1 292 ? 18.714 4.522 20.749 1.00 77.75 292 ASP A N 1
ATOM 2153 C CA . ASP A 1 292 ? 19.473 3.488 21.456 1.00 77.75 292 ASP A CA 1
ATOM 2154 C C . ASP A 1 292 ? 18.580 2.518 22.235 1.00 77.75 292 ASP A C 1
ATOM 2156 O O . ASP A 1 292 ? 17.518 2.874 22.743 1.00 77.75 292 ASP A O 1
ATOM 2160 N N . ALA A 1 293 ? 18.975 1.243 22.294 1.00 66.94 293 ALA A N 1
ATOM 2161 C CA . ALA A 1 293 ? 18.147 0.214 22.935 1.00 66.94 293 ALA A CA 1
ATOM 2162 C C . ALA A 1 293 ? 18.070 0.402 24.459 1.00 66.94 293 ALA A C 1
ATOM 2164 O O . ALA A 1 293 ? 17.070 0.031 25.061 1.00 66.94 293 ALA A O 1
ATOM 2165 N N . GLY A 1 294 ? 19.109 0.992 25.060 1.00 66.88 294 GLY A N 1
ATOM 2166 C CA . GLY A 1 294 ? 19.181 1.258 26.497 1.00 66.88 294 GLY A CA 1
ATOM 2167 C C . GLY A 1 294 ? 18.593 2.602 26.933 1.00 66.88 294 GLY A C 1
ATOM 2168 O O . GLY A 1 294 ? 18.496 2.835 28.132 1.00 66.88 294 GLY A O 1
ATOM 2169 N N . SER A 1 295 ? 18.212 3.488 26.002 1.00 74.31 295 SER A N 1
ATOM 2170 C CA . SER A 1 295 ? 17.718 4.830 26.349 1.00 74.31 295 SER A CA 1
ATOM 2171 C C . SER A 1 295 ? 16.217 4.878 26.630 1.00 74.31 295 SER A C 1
ATOM 2173 O O . SER A 1 295 ? 15.765 5.780 27.328 1.00 74.31 295 SER A O 1
ATOM 2175 N N . VAL A 1 296 ? 15.448 3.921 26.100 1.00 82.62 296 VAL A N 1
ATOM 2176 C CA . VAL A 1 296 ? 13.990 3.839 26.262 1.00 82.62 296 VAL A CA 1
ATOM 2177 C C . VAL A 1 296 ? 13.517 2.392 26.301 1.00 82.62 296 VAL A C 1
ATOM 2179 O O . VAL A 1 296 ? 14.017 1.528 25.576 1.00 82.62 296 VAL A O 1
ATOM 2182 N N . THR A 1 297 ? 12.491 2.134 27.103 1.00 86.69 297 THR A N 1
ATOM 2183 C CA . THR A 1 297 ? 11.799 0.844 27.152 1.00 86.69 297 THR A CA 1
ATOM 2184 C C . THR A 1 297 ? 11.063 0.546 25.839 1.00 86.69 297 THR A C 1
ATOM 2186 O O . THR A 1 297 ? 10.731 1.441 25.055 1.00 86.69 297 THR A O 1
ATOM 2189 N N . VAL A 1 298 ? 10.724 -0.730 25.605 1.00 86.56 298 VAL A N 1
ATOM 2190 C CA . VAL A 1 298 ? 9.882 -1.149 24.463 1.00 86.56 298 VAL A CA 1
ATOM 2191 C C . VAL A 1 298 ? 8.549 -0.392 24.452 1.00 86.56 298 VAL A C 1
ATOM 2193 O O . VAL A 1 298 ? 8.089 0.026 23.390 1.00 86.56 298 VAL A O 1
ATOM 2196 N N . ARG A 1 299 ? 7.952 -0.167 25.631 1.00 89.38 299 ARG A N 1
ATOM 2197 C CA . ARG A 1 299 ? 6.692 0.569 25.778 1.00 89.38 299 ARG A CA 1
ATOM 2198 C C . ARG A 1 299 ? 6.834 2.031 25.360 1.00 89.38 299 ARG A C 1
ATOM 2200 O O . ARG A 1 299 ? 6.012 2.515 24.591 1.00 89.38 299 ARG A O 1
ATOM 2207 N N . GLU A 1 300 ? 7.862 2.729 25.833 1.00 90.44 300 GLU A N 1
ATOM 2208 C CA . GLU A 1 300 ? 8.111 4.134 25.472 1.00 90.44 300 GLU A CA 1
ATOM 2209 C C . GLU A 1 300 ? 8.378 4.300 23.980 1.00 90.44 300 GLU A C 1
ATOM 2211 O O . GLU A 1 300 ? 7.781 5.166 23.340 1.00 90.44 300 GLU A O 1
ATOM 2216 N N . ARG A 1 301 ? 9.191 3.412 23.397 1.00 92.31 301 ARG A N 1
ATOM 2217 C CA . ARG A 1 301 ? 9.409 3.384 21.949 1.00 92.31 301 ARG A CA 1
ATOM 2218 C C . ARG A 1 301 ? 8.104 3.162 21.189 1.00 92.31 301 ARG A C 1
ATOM 2220 O O . ARG A 1 301 ? 7.848 3.852 20.207 1.00 92.31 301 ARG A O 1
ATOM 2227 N N . ALA A 1 302 ? 7.267 2.233 21.651 1.00 93.56 302 ALA A N 1
ATOM 2228 C CA . ALA A 1 302 ? 5.976 1.964 21.033 1.00 93.56 302 ALA A CA 1
ATOM 2229 C C . ALA A 1 302 ? 5.015 3.164 21.135 1.00 93.56 302 ALA A C 1
ATOM 2231 O O . ALA A 1 302 ? 4.291 3.427 20.180 1.00 93.56 302 ALA A O 1
ATOM 2232 N N . MET A 1 303 ? 5.044 3.933 22.232 1.00 92.94 303 MET A N 1
ATOM 2233 C CA . MET A 1 303 ? 4.250 5.167 22.367 1.00 92.94 303 MET A CA 1
ATOM 2234 C C . MET A 1 303 ? 4.688 6.229 21.356 1.00 92.94 303 MET A C 1
ATOM 2236 O O . MET A 1 303 ? 3.848 6.816 20.675 1.00 92.94 303 MET A O 1
ATOM 2240 N N . GLN A 1 304 ? 5.997 6.443 21.205 1.00 94.62 304 GLN A N 1
ATOM 2241 C CA . GLN A 1 304 ? 6.514 7.394 20.218 1.00 94.62 304 GLN A CA 1
ATOM 2242 C C . GLN A 1 304 ? 6.220 6.940 18.783 1.00 94.62 304 GLN A C 1
ATOM 2244 O O . GLN A 1 304 ? 5.832 7.754 17.944 1.00 94.62 304 GLN A O 1
ATOM 2249 N N . ALA A 1 305 ? 6.345 5.641 18.501 1.00 96.00 305 ALA A N 1
ATOM 2250 C CA . ALA A 1 305 ? 5.976 5.079 17.207 1.00 96.00 305 ALA A CA 1
ATOM 2251 C C . ALA A 1 305 ? 4.479 5.254 16.915 1.00 96.00 305 ALA A C 1
ATOM 2253 O O . ALA A 1 305 ? 4.124 5.609 15.794 1.00 96.00 305 ALA A O 1
ATOM 2254 N N . LEU A 1 306 ? 3.606 5.065 17.914 1.00 94.00 306 LEU A N 1
ATOM 2255 C CA . LEU A 1 306 ? 2.156 5.208 17.753 1.00 94.00 306 LEU A CA 1
ATOM 2256 C C . LEU A 1 306 ? 1.783 6.643 17.367 1.00 94.00 306 LEU A C 1
ATOM 2258 O O . LEU A 1 306 ? 1.011 6.835 16.432 1.00 94.00 306 LEU A O 1
ATOM 2262 N N . ALA A 1 307 ? 2.403 7.645 17.996 1.00 92.81 307 ALA A N 1
ATOM 2263 C CA . ALA A 1 307 ? 2.220 9.045 17.611 1.00 92.81 307 ALA A CA 1
ATOM 2264 C C . ALA A 1 307 ? 2.643 9.311 16.149 1.00 92.81 307 ALA A C 1
ATOM 2266 O O . ALA A 1 307 ? 1.955 10.026 15.415 1.00 92.81 307 ALA A O 1
ATOM 2267 N N . GLY A 1 308 ? 3.746 8.696 15.703 1.00 95.19 308 GLY A N 1
ATOM 2268 C CA . GLY A 1 308 ? 4.199 8.754 14.309 1.00 95.19 308 GLY A CA 1
ATOM 2269 C C . GLY A 1 308 ? 3.218 8.098 13.335 1.00 95.19 308 GLY A C 1
ATOM 2270 O O . GLY A 1 308 ? 2.893 8.675 12.298 1.00 95.19 308 GLY A O 1
ATOM 2271 N N . VAL A 1 309 ? 2.684 6.928 13.691 1.00 94.75 309 VAL A N 1
ATOM 2272 C CA . VAL A 1 309 ? 1.655 6.211 12.920 1.00 94.75 309 VAL A CA 1
ATOM 2273 C C . VAL A 1 309 ? 0.376 7.041 12.802 1.00 94.75 309 VAL A C 1
ATOM 2275 O O . VAL A 1 309 ? -0.144 7.203 11.702 1.00 94.75 309 VAL A O 1
ATOM 2278 N N . GLU A 1 310 ? -0.105 7.643 13.889 1.00 90.56 310 GLU A N 1
ATOM 2279 C CA . GLU A 1 310 ? -1.303 8.493 13.868 1.00 90.56 310 GLU A CA 1
ATOM 2280 C C . GLU A 1 310 ? -1.107 9.775 13.046 1.00 90.56 310 GLU A C 1
ATOM 2282 O O . GLU A 1 310 ? -2.034 10.233 12.371 1.00 90.56 310 GLU A O 1
ATOM 2287 N N . ARG A 1 311 ? 0.099 10.363 13.054 1.00 93.19 311 ARG A N 1
ATOM 2288 C CA . ARG A 1 311 ? 0.438 11.458 12.132 1.00 93.19 311 ARG A CA 1
ATOM 2289 C C . ARG A 1 311 ? 0.438 10.981 10.680 1.00 93.19 311 ARG A C 1
ATOM 2291 O O . ARG A 1 311 ? -0.169 11.635 9.839 1.00 93.19 311 ARG A O 1
ATOM 2298 N N . THR A 1 312 ? 1.035 9.821 10.412 1.00 95.56 312 THR A N 1
ATOM 2299 C CA . THR A 1 312 ? 1.092 9.230 9.067 1.00 95.56 312 THR A CA 1
ATOM 2300 C C . THR A 1 312 ? -0.309 8.972 8.512 1.00 95.56 312 THR A C 1
ATOM 2302 O O . THR A 1 312 ? -0.600 9.367 7.389 1.00 95.56 312 THR A O 1
ATOM 2305 N N . LYS A 1 313 ? -1.219 8.397 9.312 1.00 92.62 313 LYS A N 1
ATOM 2306 C CA . LYS A 1 313 ? -2.617 8.159 8.907 1.00 92.62 313 LYS A CA 1
ATOM 2307 C C . LYS A 1 313 ? -3.335 9.448 8.504 1.00 92.62 313 LYS A C 1
ATOM 2309 O O . LYS A 1 313 ? -4.072 9.469 7.520 1.00 92.62 313 LYS A O 1
ATOM 2314 N N . ARG A 1 314 ? -3.132 10.537 9.252 1.00 89.94 314 ARG A N 1
ATOM 2315 C CA . ARG A 1 314 ? -3.729 11.839 8.916 1.00 89.94 314 ARG A CA 1
ATOM 2316 C C . ARG A 1 314 ? -3.191 12.368 7.589 1.00 89.94 314 ARG A C 1
ATOM 2318 O O . ARG A 1 314 ? -3.994 12.679 6.717 1.00 89.94 314 ARG A O 1
ATOM 2325 N N . ALA A 1 315 ? -1.870 12.353 7.414 1.00 93.25 315 ALA A N 1
ATOM 2326 C CA . ALA A 1 315 ? -1.224 12.784 6.177 1.00 93.25 315 ALA A CA 1
ATOM 2327 C C . ALA A 1 315 ? -1.699 11.969 4.959 1.00 93.25 315 ALA A C 1
ATOM 2329 O O . ALA A 1 315 ? -2.047 12.541 3.934 1.00 93.25 315 ALA A O 1
ATOM 2330 N N . VAL A 1 316 ? -1.798 10.640 5.080 1.00 93.12 316 VAL A N 1
ATOM 2331 C CA . VAL A 1 316 ? -2.304 9.774 4.000 1.00 93.12 316 VAL A CA 1
ATOM 2332 C C . VAL A 1 316 ? -3.768 10.078 3.664 1.00 93.12 316 VAL A C 1
ATOM 2334 O O . VAL A 1 316 ? -4.129 10.107 2.491 1.00 93.12 316 VAL A O 1
ATOM 2337 N N . THR A 1 317 ? -4.614 10.334 4.668 1.00 88.81 317 THR A N 1
ATOM 2338 C CA . THR A 1 317 ? -6.032 10.671 4.436 1.00 88.81 317 THR A CA 1
ATOM 2339 C C . THR A 1 317 ? -6.167 11.995 3.689 1.00 88.81 317 THR A C 1
ATOM 2341 O O . THR A 1 317 ? -6.975 12.106 2.773 1.00 88.81 317 THR A O 1
ATOM 2344 N N . GLU A 1 318 ? -5.367 12.990 4.068 1.00 88.75 318 GLU A N 1
ATOM 2345 C CA . GLU A 1 318 ? -5.352 14.305 3.428 1.00 88.75 318 GLU A CA 1
ATOM 2346 C C . GLU A 1 318 ? -4.868 14.222 1.976 1.00 88.75 318 GLU A C 1
ATOM 2348 O O . GLU A 1 318 ? -5.522 14.758 1.085 1.00 88.75 318 GLU A O 1
ATOM 2353 N N . GLN A 1 319 ? -3.792 13.471 1.717 1.00 89.75 319 GLN A N 1
ATOM 2354 C CA . GLN A 1 319 ? -3.285 13.224 0.362 1.00 89.75 319 GLN A CA 1
ATOM 2355 C C . GLN A 1 319 ? -4.315 12.510 -0.519 1.00 89.75 319 GLN A C 1
ATOM 2357 O O . GLN A 1 319 ? -4.571 12.937 -1.645 1.00 89.75 319 GLN A O 1
ATOM 2362 N N . ALA A 1 320 ? -4.954 11.458 0.003 1.00 89.31 320 ALA A N 1
ATOM 2363 C CA . ALA A 1 320 ? -6.025 10.758 -0.698 1.00 89.31 320 ALA A CA 1
ATOM 2364 C C . ALA A 1 320 ? -7.202 11.697 -1.009 1.00 89.31 320 ALA A C 1
ATOM 2366 O O . ALA A 1 320 ? -7.687 11.726 -2.138 1.00 89.31 320 ALA A O 1
ATOM 2367 N N . GLY A 1 321 ? -7.629 12.502 -0.032 1.00 88.12 321 GLY A N 1
ATOM 2368 C CA . GLY A 1 321 ? -8.705 13.477 -0.205 1.00 88.12 321 GLY A CA 1
ATOM 2369 C C . GLY A 1 321 ? -8.384 14.542 -1.255 1.00 88.12 321 GLY A C 1
ATOM 2370 O O . GLY A 1 321 ? -9.232 14.845 -2.092 1.00 88.12 321 GLY A O 1
ATOM 2371 N N . ALA A 1 322 ? -7.156 15.064 -1.261 1.00 89.38 322 ALA A N 1
ATOM 2372 C CA . ALA A 1 322 ? -6.702 16.038 -2.250 1.00 89.38 322 ALA A CA 1
ATOM 2373 C C . ALA A 1 322 ? -6.698 15.454 -3.672 1.00 89.38 322 ALA A C 1
ATOM 2375 O O . ALA A 1 322 ? -7.190 16.094 -4.603 1.00 89.38 322 ALA A O 1
ATOM 2376 N N . LEU A 1 323 ? -6.208 14.220 -3.836 1.00 88.88 323 LEU A N 1
ATOM 2377 C CA . LEU A 1 323 ? -6.198 13.542 -5.132 1.00 88.88 323 LEU A CA 1
ATOM 2378 C C . LEU A 1 323 ? -7.621 13.258 -5.631 1.00 88.88 323 LEU A C 1
ATOM 2380 O O . LEU A 1 323 ? -7.930 13.508 -6.797 1.00 88.88 323 LEU A O 1
ATOM 2384 N N . VAL A 1 324 ? -8.514 12.814 -4.740 1.00 89.12 324 VAL A N 1
ATOM 2385 C CA . VAL A 1 324 ? -9.933 12.618 -5.063 1.00 89.12 324 VAL A CA 1
ATOM 2386 C C . VAL A 1 324 ? -10.583 13.928 -5.501 1.00 89.12 324 VAL A C 1
ATOM 2388 O O . VAL A 1 324 ? -11.204 13.976 -6.563 1.00 89.12 324 VAL A O 1
ATOM 2391 N N . ALA A 1 325 ? -10.388 15.007 -4.743 1.00 89.94 325 ALA A N 1
ATOM 2392 C CA . ALA A 1 325 ? -10.939 16.320 -5.067 1.00 89.94 325 ALA A CA 1
ATOM 2393 C C . ALA A 1 325 ? -10.444 16.856 -6.424 1.00 89.94 325 ALA A C 1
ATOM 2395 O O . ALA A 1 325 ? -11.203 17.518 -7.131 1.00 89.94 325 ALA A O 1
ATOM 2396 N N . ALA A 1 326 ? -9.203 16.545 -6.811 1.00 90.62 326 ALA A N 1
ATOM 2397 C CA . ALA A 1 326 ? -8.642 16.940 -8.100 1.00 90.62 326 ALA A CA 1
ATOM 2398 C C . ALA A 1 326 ? -9.188 16.114 -9.283 1.00 90.62 326 ALA A C 1
ATOM 2400 O O . ALA A 1 326 ? -9.400 16.651 -10.373 1.00 90.62 326 ALA A O 1
ATOM 2401 N N . LEU A 1 327 ? -9.420 14.811 -9.091 1.00 90.94 327 LEU A N 1
ATOM 2402 C CA . LEU A 1 327 ? -9.772 13.890 -10.179 1.00 90.94 327 LEU A CA 1
ATOM 2403 C C . LEU A 1 327 ? -11.279 13.773 -10.431 1.00 90.94 327 LEU A C 1
ATOM 2405 O O . LEU A 1 327 ? -11.687 13.658 -11.589 1.00 90.94 327 LEU A O 1
ATOM 2409 N N . VAL A 1 328 ? -12.111 13.831 -9.385 1.00 90.12 328 VAL A N 1
ATOM 2410 C CA . VAL A 1 328 ? -13.571 13.644 -9.502 1.00 90.12 328 VAL A CA 1
ATOM 2411 C C . VAL A 1 328 ? -14.225 14.618 -10.497 1.00 90.12 328 VAL A C 1
ATOM 2413 O O . VAL A 1 328 ? -14.980 14.142 -11.348 1.00 90.12 328 VAL A O 1
ATOM 2416 N N . PRO A 1 329 ? -13.926 15.936 -10.499 1.00 91.44 329 PRO A N 1
ATOM 2417 C CA . PRO A 1 329 ? -14.531 16.858 -11.464 1.00 91.44 329 PRO A CA 1
ATOM 2418 C C . PRO A 1 329 ? -14.202 16.494 -12.918 1.00 91.44 329 PRO A C 1
ATOM 2420 O O . PRO A 1 329 ? -15.055 16.589 -13.801 1.00 91.44 329 PRO A O 1
ATOM 2423 N N . THR A 1 330 ? -12.973 16.029 -13.166 1.00 91.19 330 THR A N 1
ATOM 2424 C CA . THR A 1 330 ? -12.531 15.592 -14.497 1.00 91.19 330 THR A CA 1
ATOM 2425 C C . THR A 1 330 ? -13.260 14.319 -14.922 1.00 91.19 330 THR A C 1
ATOM 2427 O O . THR A 1 330 ? -13.748 14.244 -16.050 1.00 91.19 330 THR A O 1
ATOM 2430 N N . ALA A 1 331 ? -13.397 13.343 -14.019 1.00 90.75 331 ALA A N 1
ATOM 2431 C CA . ALA A 1 331 ? -14.139 12.109 -14.272 1.00 90.75 331 ALA A CA 1
ATOM 2432 C C . ALA A 1 331 ? -15.610 12.394 -14.626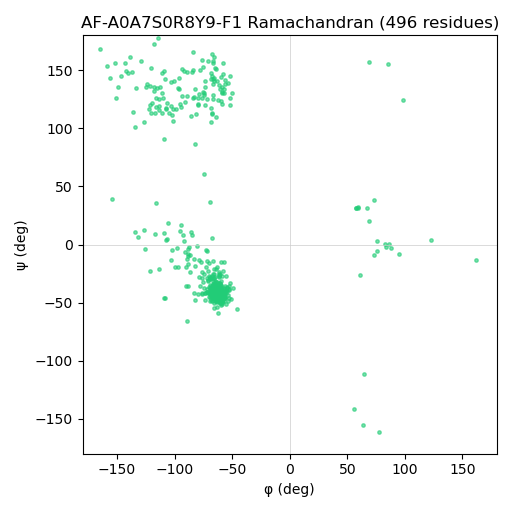 1.00 90.75 331 ALA A C 1
ATOM 2434 O O . ALA A 1 331 ? -16.115 11.912 -15.641 1.00 90.75 331 ALA A O 1
ATOM 2435 N N . GLN A 1 332 ? -16.271 13.252 -13.842 1.00 90.38 332 GLN A N 1
ATOM 2436 C CA . GLN A 1 332 ? -17.659 13.667 -14.067 1.00 90.38 332 GLN A CA 1
ATOM 2437 C C . GLN A 1 332 ? -17.838 14.428 -15.388 1.00 90.38 332 GLN A C 1
ATOM 2439 O O . GLN A 1 332 ? -18.829 14.224 -16.086 1.00 90.38 332 GLN A O 1
ATOM 2444 N N . ALA A 1 333 ? -16.875 15.274 -15.767 1.00 91.06 333 ALA A N 1
ATOM 2445 C CA . ALA A 1 333 ? -16.911 16.002 -17.035 1.00 91.06 333 ALA A CA 1
ATOM 2446 C C . ALA A 1 333 ? -16.671 15.099 -18.262 1.00 91.06 333 ALA A C 1
ATOM 2448 O O . ALA A 1 333 ? -17.189 15.380 -19.347 1.00 91.06 333 ALA A O 1
ATOM 2449 N N . LEU A 1 334 ? -15.885 14.025 -18.114 1.00 91.81 334 LEU A N 1
ATOM 2450 C CA . LEU A 1 334 ? -15.614 13.057 -19.181 1.00 91.81 334 LEU A CA 1
ATOM 2451 C C . LEU A 1 334 ? -16.769 12.076 -19.399 1.00 91.81 334 LEU A C 1
ATOM 2453 O O . LEU A 1 334 ? -17.039 11.730 -20.549 1.00 91.81 334 LEU A O 1
ATOM 2457 N N . ALA A 1 335 ? -17.469 11.669 -18.337 1.00 93.00 335 ALA A N 1
ATOM 2458 C CA . ALA A 1 335 ? -18.550 10.683 -18.392 1.00 93.00 335 ALA A CA 1
ATOM 2459 C C . ALA A 1 335 ? -19.566 10.911 -19.538 1.00 93.00 335 ALA A C 1
ATOM 2461 O O . ALA A 1 335 ? -19.686 10.027 -20.390 1.00 93.00 335 ALA A O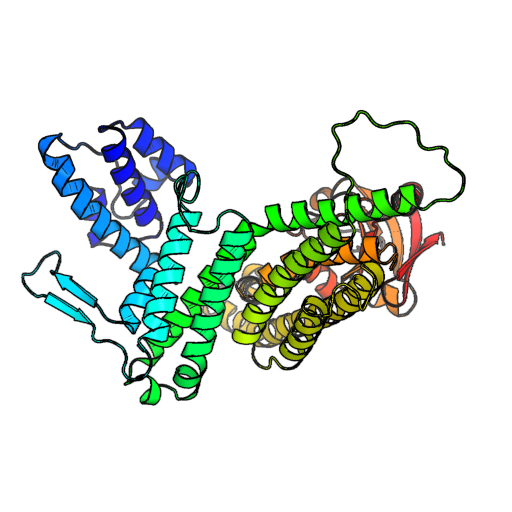 1
ATOM 2462 N N . PRO A 1 336 ? -20.215 12.088 -19.681 1.00 92.38 336 PRO A N 1
ATOM 2463 C CA . PRO A 1 336 ? -21.189 12.299 -20.754 1.00 92.38 336 PRO A CA 1
ATOM 2464 C C . PRO A 1 336 ? -20.561 12.286 -22.157 1.00 92.38 336 PRO A C 1
ATOM 2466 O O . PRO A 1 336 ? -21.223 11.903 -23.119 1.00 92.38 336 PRO A O 1
ATOM 2469 N N . ARG A 1 337 ? -19.281 12.670 -22.297 1.00 94.00 337 ARG A N 1
ATOM 2470 C CA . ARG A 1 337 ? -18.556 12.640 -23.584 1.00 94.00 337 ARG A CA 1
ATOM 2471 C C . ARG A 1 337 ? -18.174 11.228 -24.013 1.00 94.00 337 ARG A C 1
ATOM 2473 O O . ARG A 1 337 ? -18.000 10.986 -25.200 1.00 94.00 337 ARG A O 1
ATOM 2480 N N . LEU A 1 338 ? -18.044 10.321 -23.051 1.00 92.50 338 LEU A N 1
ATOM 2481 C CA . LEU A 1 338 ? -17.812 8.896 -23.271 1.00 92.50 338 LEU A CA 1
ATOM 2482 C C . LEU A 1 338 ? -19.122 8.093 -23.311 1.00 92.50 338 LEU A C 1
ATOM 2484 O O . LEU A 1 338 ? -19.075 6.867 -23.336 1.00 92.50 338 LEU A O 1
ATOM 2488 N N . HIS A 1 339 ? -20.279 8.767 -23.316 1.00 93.25 339 HIS A N 1
ATOM 2489 C CA . HIS A 1 339 ? -21.606 8.146 -23.263 1.00 93.25 339 HIS A CA 1
ATOM 2490 C C . HIS A 1 339 ? -21.818 7.251 -22.027 1.00 93.25 339 HIS A C 1
ATOM 2492 O O . HIS A 1 339 ? -22.554 6.268 -22.082 1.00 93.25 339 HIS A O 1
ATOM 2498 N N . LEU A 1 340 ? -21.179 7.603 -20.908 1.00 89.38 340 LEU A N 1
ATOM 2499 C CA . LEU A 1 340 ? -21.355 6.961 -19.609 1.00 89.38 340 LEU A CA 1
ATOM 2500 C C . LEU A 1 340 ? -22.375 7.743 -18.773 1.00 89.38 340 LEU A C 1
ATOM 2502 O O . LEU A 1 340 ? -22.396 8.976 -18.802 1.00 89.38 340 LEU A O 1
ATOM 2506 N N . ASP A 1 341 ? -23.190 7.028 -17.997 1.00 86.19 341 ASP A N 1
ATOM 2507 C CA . ASP A 1 341 ? -24.046 7.639 -16.978 1.00 86.19 341 ASP A CA 1
ATOM 2508 C C . ASP A 1 341 ? -23.160 8.327 -15.915 1.00 86.19 341 ASP A C 1
ATOM 2510 O O . ASP A 1 341 ? -22.290 7.669 -15.339 1.00 86.19 341 ASP A O 1
ATOM 2514 N N . PRO A 1 342 ? -23.333 9.632 -15.627 1.00 79.94 342 PRO A N 1
ATOM 2515 C CA . PRO A 1 342 ? -22.596 10.312 -14.561 1.00 79.94 342 PRO A CA 1
ATOM 2516 C C . PRO A 1 342 ? -22.788 9.688 -13.172 1.00 79.94 342 PRO A C 1
ATOM 2518 O O . PRO A 1 342 ? -21.938 9.875 -12.303 1.00 79.94 342 PRO A O 1
ATOM 2521 N N . GLN A 1 343 ? -23.890 8.962 -12.956 1.00 80.25 343 GLN A N 1
ATOM 2522 C CA . GLN A 1 343 ? -24.161 8.216 -11.724 1.00 80.25 343 GLN A CA 1
ATOM 2523 C C . GLN A 1 343 ? -23.574 6.799 -11.743 1.00 80.25 343 GLN A C 1
ATOM 2525 O O . GLN A 1 343 ? -23.668 6.081 -10.747 1.00 80.25 343 GLN A O 1
ATOM 2530 N N . HIS A 1 344 ? -22.946 6.384 -12.848 1.00 83.00 344 HIS A N 1
ATOM 2531 C CA . HIS A 1 344 ? -22.309 5.080 -12.940 1.00 83.00 344 HIS A CA 1
ATOM 2532 C C . HIS A 1 344 ? -21.223 4.943 -11.853 1.00 83.00 344 HIS A C 1
ATOM 2534 O O . HIS A 1 344 ? -20.342 5.807 -11.767 1.00 83.00 344 HIS A O 1
ATOM 2540 N N . PRO A 1 345 ? -21.200 3.844 -11.071 1.00 76.31 345 PRO A N 1
ATOM 2541 C CA . PRO A 1 345 ? -20.242 3.658 -9.978 1.00 76.31 345 PRO A CA 1
ATOM 2542 C C . PRO A 1 345 ? -18.783 3.849 -10.402 1.00 76.31 345 PRO A C 1
ATOM 2544 O O . PRO A 1 345 ? -18.016 4.488 -9.693 1.00 76.31 345 PRO A O 1
ATOM 2547 N N . GLY A 1 346 ? -18.418 3.395 -11.605 1.00 80.94 346 GLY A N 1
ATOM 2548 C CA . GLY A 1 346 ? -17.070 3.574 -12.158 1.00 80.94 346 GLY A CA 1
ATOM 2549 C C . GLY A 1 346 ? -16.632 5.036 -12.349 1.00 80.94 346 GLY A C 1
ATOM 2550 O O . GLY A 1 346 ? -15.438 5.311 -12.299 1.00 80.94 346 GLY A O 1
ATOM 2551 N N . VAL A 1 347 ? -17.561 5.987 -12.520 1.00 82.88 347 VAL A N 1
ATOM 2552 C CA . VAL A 1 347 ? -17.234 7.426 -12.601 1.00 82.88 347 VAL A CA 1
ATOM 2553 C C . VAL A 1 347 ? -16.926 7.977 -11.210 1.00 82.88 347 VAL A C 1
ATOM 2555 O O . VAL A 1 347 ? -15.955 8.711 -11.038 1.00 82.88 347 VAL A O 1
ATOM 2558 N N . ALA A 1 348 ? -17.719 7.587 -10.208 1.00 73.25 348 ALA A N 1
ATOM 2559 C CA . ALA A 1 348 ? -17.512 7.986 -8.818 1.00 73.25 348 ALA A CA 1
ATOM 2560 C C . ALA A 1 348 ? -16.259 7.336 -8.199 1.00 73.25 348 ALA A C 1
ATOM 2562 O O . ALA A 1 348 ? -15.562 7.965 -7.407 1.00 73.25 348 ALA A O 1
ATOM 2563 N N . GLN A 1 349 ? -15.957 6.095 -8.587 1.00 81.81 349 GLN A N 1
ATOM 2564 C CA . GLN A 1 349 ? -14.881 5.281 -8.017 1.00 81.81 349 GLN A CA 1
ATOM 2565 C C . GLN A 1 349 ? -13.523 5.483 -8.689 1.00 81.81 349 GLN A C 1
ATOM 2567 O O . GLN A 1 349 ? -12.512 5.144 -8.085 1.00 81.81 349 GLN A O 1
ATOM 2572 N N . LEU A 1 350 ? -13.460 6.063 -9.895 1.00 88.25 350 LEU A N 1
ATOM 2573 C CA . LEU A 1 350 ? -12.198 6.235 -10.627 1.00 88.25 350 LEU A CA 1
ATOM 2574 C C . LEU A 1 350 ? -11.109 6.885 -9.764 1.00 88.25 350 LEU A C 1
ATOM 2576 O O . LEU A 1 350 ? -9.979 6.411 -9.721 1.00 88.25 350 LEU A O 1
ATOM 2580 N N . ALA A 1 351 ? -11.451 7.964 -9.064 1.00 87.88 351 ALA A N 1
ATOM 2581 C CA . ALA A 1 351 ? -10.493 8.671 -8.227 1.00 87.88 351 ALA A CA 1
ATOM 2582 C C . ALA A 1 351 ? -10.029 7.829 -7.024 1.00 87.88 351 ALA A C 1
ATOM 2584 O O . ALA A 1 351 ? -8.865 7.900 -6.636 1.00 87.88 351 ALA A O 1
ATOM 2585 N N . GLU A 1 352 ? -10.916 7.003 -6.464 1.00 84.44 352 GLU A N 1
ATOM 2586 C CA . GLU A 1 352 ? -10.593 6.075 -5.376 1.00 84.44 352 GLU A CA 1
ATOM 2587 C C . GLU A 1 352 ? -9.646 4.972 -5.860 1.00 84.44 352 GLU A C 1
ATOM 2589 O O . GLU A 1 352 ? -8.674 4.660 -5.175 1.00 84.44 352 GLU A O 1
ATOM 2594 N N . GLU A 1 353 ? -9.871 4.435 -7.059 1.00 85.88 353 GLU A N 1
ATOM 2595 C CA . GLU A 1 353 ? -8.980 3.447 -7.674 1.00 85.88 353 GLU A CA 1
ATOM 2596 C C . GLU A 1 353 ? -7.606 4.042 -7.996 1.00 85.88 353 GLU A C 1
ATOM 2598 O O . GLU A 1 353 ? -6.580 3.403 -7.761 1.00 85.88 353 GLU A O 1
ATOM 2603 N N . VAL A 1 354 ? -7.551 5.303 -8.438 1.00 89.12 354 VAL A N 1
ATOM 2604 C CA . VAL A 1 354 ? -6.273 6.003 -8.625 1.00 89.12 354 VAL A CA 1
ATOM 2605 C C . VAL A 1 354 ? -5.537 6.162 -7.293 1.00 89.12 354 VAL A C 1
ATOM 2607 O O . VAL A 1 354 ? -4.346 5.864 -7.236 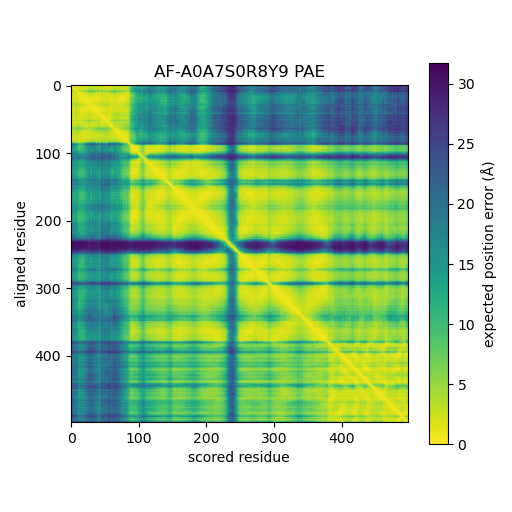1.00 89.12 354 VAL A O 1
ATOM 2610 N N . VAL A 1 355 ? -6.221 6.551 -6.207 1.00 88.25 355 VAL A N 1
ATOM 2611 C CA . VAL A 1 355 ? -5.620 6.598 -4.858 1.00 88.25 355 VAL A CA 1
ATOM 2612 C C . VAL A 1 355 ? -5.069 5.229 -4.453 1.00 88.25 355 VAL A C 1
ATOM 2614 O O . VAL A 1 355 ? -3.945 5.152 -3.947 1.00 88.25 355 VAL A O 1
ATOM 2617 N N . ARG A 1 356 ? -5.815 4.145 -4.699 1.00 86.62 356 ARG A N 1
ATOM 2618 C CA . ARG A 1 356 ? -5.376 2.772 -4.395 1.00 86.62 356 ARG A CA 1
ATOM 2619 C C . ARG A 1 356 ? -4.199 2.306 -5.253 1.00 86.62 356 ARG A C 1
ATOM 2621 O O . ARG A 1 356 ? -3.425 1.466 -4.807 1.00 86.62 356 ARG A O 1
ATOM 2628 N N . GLY A 1 357 ? -4.026 2.880 -6.442 1.00 86.81 357 GLY A N 1
ATOM 2629 C CA . GLY A 1 357 ? -2.866 2.651 -7.302 1.00 86.81 357 GLY A CA 1
ATOM 2630 C C . GLY A 1 357 ? -1.565 3.295 -6.804 1.00 86.81 357 GLY A C 1
ATOM 2631 O O . GLY A 1 357 ? -0.492 2.936 -7.290 1.00 86.81 357 GLY A O 1
ATOM 2632 N N . THR A 1 358 ? -1.634 4.220 -5.841 1.00 90.81 358 THR A N 1
ATOM 2633 C CA . THR A 1 358 ? -0.458 4.931 -5.309 1.00 90.81 358 THR A CA 1
ATOM 2634 C C . THR A 1 358 ? 0.279 4.151 -4.216 1.00 90.81 358 THR A C 1
ATOM 2636 O O . THR A 1 358 ? -0.262 3.247 -3.576 1.00 90.81 358 THR A O 1
ATOM 2639 N N . SER A 1 359 ? 1.501 4.587 -3.895 1.00 93.00 359 SER A N 1
ATOM 2640 C CA . SER A 1 359 ? 2.257 4.126 -2.718 1.00 93.00 359 SER A CA 1
ATOM 2641 C C . SER A 1 359 ? 1.548 4.318 -1.363 1.00 93.00 359 SER A C 1
ATOM 2643 O O . SER A 1 359 ? 1.938 3.694 -0.374 1.00 93.00 359 SER A O 1
ATOM 2645 N N . CYS A 1 360 ? 0.482 5.125 -1.285 1.00 92.50 360 CYS A N 1
ATOM 2646 C CA . CYS A 1 360 ? -0.296 5.279 -0.054 1.00 92.50 360 CYS A CA 1
ATOM 2647 C C . CYS A 1 360 ? -1.086 4.013 0.320 1.00 92.50 360 CYS A C 1
ATOM 2649 O O . CYS A 1 360 ? -1.314 3.773 1.506 1.00 92.50 360 CYS A O 1
ATOM 2651 N N . ALA A 1 361 ? -1.486 3.191 -0.656 1.00 90.88 361 ALA A N 1
ATOM 2652 C CA . ALA A 1 361 ? -2.268 1.979 -0.414 1.00 90.88 361 ALA A CA 1
ATOM 2653 C C . ALA A 1 361 ? -1.503 0.904 0.373 1.00 90.88 361 ALA A C 1
ATOM 2655 O O . ALA A 1 361 ? -1.973 0.508 1.444 1.00 90.88 361 ALA A O 1
ATOM 2656 N N . PRO A 1 362 ? -0.310 0.452 -0.051 1.00 92.12 362 PRO A N 1
ATOM 2657 C CA . PRO A 1 362 ? 0.429 -0.525 0.737 1.00 92.12 362 PRO A CA 1
ATOM 2658 C C . PRO A 1 362 ? 0.973 0.078 2.044 1.00 92.12 362 PRO A C 1
ATOM 2660 O O . PRO A 1 362 ? 1.057 -0.629 3.047 1.00 92.12 362 PRO A O 1
ATOM 2663 N N . LEU A 1 363 ? 1.238 1.392 2.103 1.00 95.94 363 LEU A N 1
ATOM 2664 C CA . LEU A 1 363 ? 1.502 2.085 3.370 1.00 95.94 363 LEU A CA 1
ATOM 2665 C C . LEU A 1 363 ? 0.318 1.955 4.341 1.00 95.94 363 LEU A C 1
ATOM 2667 O O . LEU A 1 363 ? 0.519 1.567 5.490 1.00 95.94 363 LEU A O 1
ATOM 2671 N N . SER A 1 364 ? -0.911 2.217 3.889 1.00 94.44 364 SER A N 1
ATOM 2672 C CA . SER A 1 364 ? -2.133 2.044 4.688 1.00 94.44 364 SER A CA 1
ATOM 2673 C C . SER A 1 364 ? -2.237 0.627 5.268 1.00 94.44 364 SER A C 1
ATOM 2675 O O . SER A 1 364 ? -2.490 0.462 6.464 1.00 94.44 364 SER A O 1
ATOM 2677 N N . GLN A 1 365 ? -1.939 -0.397 4.464 1.00 92.56 365 GLN A N 1
ATOM 2678 C CA . GLN A 1 365 ? -1.948 -1.797 4.901 1.00 92.56 365 GLN A CA 1
ATOM 2679 C C . GLN A 1 365 ? -0.884 -2.080 5.977 1.00 92.56 365 GLN A C 1
ATOM 2681 O O . GLN A 1 365 ? -1.173 -2.742 6.977 1.00 92.56 365 GLN A O 1
ATOM 2686 N N . VAL A 1 366 ? 0.330 -1.537 5.832 1.00 95.50 366 VAL A N 1
ATOM 2687 C CA . VAL A 1 366 ? 1.391 -1.649 6.852 1.00 95.50 366 VAL A CA 1
ATOM 2688 C C . VAL A 1 366 ? 0.976 -0.973 8.157 1.00 95.50 366 VAL A C 1
ATOM 2690 O O . VAL A 1 366 ? 1.171 -1.545 9.231 1.00 95.50 366 VAL A O 1
ATOM 2693 N N . LEU A 1 367 ? 0.368 0.215 8.087 1.00 94.38 367 LEU A N 1
ATOM 2694 C CA . LEU A 1 367 ? -0.151 0.913 9.267 1.00 94.38 367 LEU A CA 1
ATOM 2695 C C . LEU A 1 367 ? -1.268 0.105 9.943 1.00 94.38 367 LEU A C 1
ATOM 2697 O O . LEU A 1 367 ? -1.301 0.041 11.170 1.00 94.38 367 LEU A O 1
ATOM 2701 N N . GLY A 1 368 ? -2.116 -0.572 9.163 1.00 89.25 368 GLY A N 1
ATOM 2702 C CA . GLY A 1 368 ? -3.137 -1.496 9.663 1.00 89.25 368 GLY A CA 1
ATOM 2703 C C . GLY A 1 368 ? -2.566 -2.694 10.431 1.00 89.25 368 GLY A C 1
ATOM 2704 O O . GLY A 1 368 ? -3.208 -3.196 11.349 1.00 89.25 368 GLY A O 1
ATOM 2705 N N . VAL A 1 369 ? -1.338 -3.125 10.124 1.00 90.94 369 VAL A N 1
ATOM 2706 C CA . VAL A 1 369 ? -0.619 -4.155 10.899 1.00 90.94 369 VAL A CA 1
ATOM 2707 C C . VAL A 1 369 ? 0.078 -3.557 12.125 1.00 90.94 369 VAL A C 1
ATOM 2709 O O . VAL A 1 369 ? 0.076 -4.155 13.205 1.00 90.94 369 VAL A O 1
ATOM 2712 N N . LEU A 1 370 ? 0.696 -2.387 11.967 1.00 93.00 370 LEU A N 1
ATOM 2713 C CA . LEU A 1 370 ? 1.542 -1.780 12.988 1.00 93.00 370 LEU A CA 1
ATOM 2714 C C . LEU A 1 370 ? 0.731 -1.152 14.131 1.00 93.00 370 LEU A C 1
ATOM 2716 O O . LEU A 1 370 ? 1.098 -1.314 15.293 1.00 93.00 370 LEU A O 1
ATOM 2720 N N . GLU A 1 371 ? -0.371 -0.459 13.838 1.00 91.25 371 GLU A N 1
ATOM 2721 C CA . GLU A 1 371 ? -1.160 0.255 14.849 1.00 91.25 371 GLU A CA 1
ATOM 2722 C C . GLU A 1 371 ? -1.706 -0.673 15.954 1.00 91.25 371 GLU A C 1
ATOM 2724 O O . GLU A 1 371 ? -1.446 -0.377 17.126 1.00 91.25 371 GLU A O 1
ATOM 2729 N N . PRO A 1 372 ? -2.367 -1.814 15.653 1.00 87.00 372 PRO A N 1
ATOM 2730 C CA . PRO A 1 372 ? -2.828 -2.742 16.689 1.00 87.00 372 PRO A CA 1
ATOM 2731 C C . PRO A 1 372 ? -1.689 -3.262 17.571 1.00 87.00 372 PRO A C 1
ATOM 2733 O O . PRO A 1 372 ? -1.819 -3.317 18.795 1.00 87.00 372 PRO A O 1
ATOM 2736 N N . CYS A 1 373 ? -0.543 -3.587 16.962 1.00 90.69 373 CYS A N 1
ATOM 2737 C CA . CYS A 1 373 ? 0.652 -4.021 17.682 1.00 90.69 373 CYS A CA 1
ATOM 2738 C C . CYS A 1 373 ? 1.119 -2.948 18.674 1.00 90.69 373 CYS A C 1
ATOM 2740 O O . CYS A 1 373 ? 1.344 -3.236 19.849 1.00 90.69 373 CYS A O 1
ATOM 2742 N N . LEU A 1 374 ? 1.238 -1.695 18.230 1.00 92.69 374 LEU A N 1
ATOM 2743 C CA . LEU A 1 374 ? 1.680 -0.590 19.081 1.00 92.69 374 LEU A CA 1
ATOM 2744 C C . LEU A 1 374 ? 0.676 -0.283 20.199 1.00 92.69 374 LEU A C 1
ATOM 2746 O O . LEU A 1 374 ? 1.087 -0.084 21.342 1.00 92.69 374 LEU A O 1
ATOM 2750 N N . ARG A 1 375 ? -0.634 -0.300 19.922 1.00 88.50 375 ARG A N 1
ATOM 2751 C CA . ARG A 1 375 ? -1.671 -0.107 20.953 1.00 88.50 375 ARG A CA 1
ATOM 2752 C C . ARG A 1 375 ? -1.587 -1.174 22.043 1.00 88.50 375 ARG A C 1
ATOM 2754 O O . ARG A 1 375 ? -1.591 -0.837 23.225 1.00 88.50 375 ARG A O 1
ATOM 2761 N N . GLN A 1 376 ? -1.391 -2.438 21.668 1.00 86.19 376 GLN A N 1
ATOM 2762 C CA . GLN A 1 376 ? -1.218 -3.536 22.626 1.00 86.19 376 GLN A CA 1
ATOM 2763 C C . GLN A 1 376 ? 0.057 -3.395 23.472 1.00 86.19 376 GLN A C 1
ATOM 2765 O O . GLN A 1 376 ? 0.027 -3.660 24.672 1.00 86.19 376 GLN A O 1
ATOM 2770 N N . LEU A 1 377 ? 1.169 -2.938 22.883 1.00 88.94 377 LEU A N 1
ATOM 2771 C CA . LEU A 1 377 ? 2.424 -2.704 23.615 1.00 88.94 377 LEU A CA 1
ATOM 2772 C C . LEU A 1 377 ? 2.343 -1.518 24.587 1.00 88.94 377 LEU A C 1
ATOM 2774 O O . LEU A 1 377 ? 3.039 -1.494 25.603 1.00 88.94 377 LEU A O 1
ATOM 2778 N N . THR A 1 378 ? 1.519 -0.523 24.268 1.00 89.25 378 THR A N 1
ATOM 2779 C CA . THR A 1 378 ? 1.408 0.734 25.023 1.00 89.25 378 THR A CA 1
ATOM 2780 C C . THR A 1 378 ? 0.255 0.749 26.019 1.00 89.25 378 THR A C 1
ATOM 2782 O O . THR A 1 378 ? 0.273 1.560 26.946 1.00 89.25 378 THR A O 1
ATOM 2785 N N . GLY A 1 379 ? -0.730 -0.137 25.850 1.00 82.56 379 GLY A N 1
ATOM 2786 C CA . GLY A 1 379 ? -2.017 -0.068 26.540 1.00 82.56 379 GLY A CA 1
ATOM 2787 C C . GLY A 1 379 ? -2.878 1.118 26.085 1.00 82.56 379 GLY A C 1
ATOM 2788 O O . GLY A 1 379 ? -3.737 1.563 26.841 1.00 82.56 379 GLY A O 1
ATOM 2789 N N . ALA A 1 380 ? -2.616 1.680 24.899 1.00 75.62 380 ALA A N 1
ATOM 2790 C CA . ALA A 1 380 ? -3.283 2.880 24.402 1.00 75.62 380 ALA A CA 1
ATOM 2791 C C . ALA A 1 380 ? -4.650 2.564 23.769 1.00 75.62 380 ALA A C 1
ATOM 2793 O O . ALA A 1 380 ? -4.755 2.422 22.549 1.00 75.62 380 ALA A O 1
ATOM 2794 N N . GLY A 1 381 ? -5.687 2.518 24.611 1.00 75.31 381 GLY A N 1
ATOM 2795 C CA . GLY A 1 381 ? -7.093 2.433 24.203 1.00 75.31 381 GLY A CA 1
ATOM 2796 C C . GLY A 1 381 ? -7.489 1.102 23.558 1.00 75.31 381 GLY A C 1
ATOM 2797 O O . GLY A 1 381 ? -6.666 0.355 23.035 1.00 75.31 381 GLY A O 1
ATOM 2798 N N . GLU A 1 382 ? -8.781 0.792 23.603 1.00 83.31 382 GLU A N 1
ATOM 2799 C CA . GLU A 1 382 ? -9.320 -0.451 23.036 1.00 83.31 382 GLU A CA 1
ATOM 2800 C C . GLU A 1 382 ? -9.724 -0.284 21.567 1.00 83.31 382 GLU A C 1
ATOM 2802 O O . GLU A 1 382 ? -9.946 -1.269 20.867 1.00 83.31 382 GLU A O 1
ATOM 2807 N N . TRP A 1 383 ? -9.790 0.956 21.081 1.00 87.69 383 TRP A N 1
ATOM 2808 C CA . TRP A 1 383 ? -10.351 1.298 19.784 1.00 87.69 383 TRP A CA 1
ATOM 2809 C C . TRP A 1 383 ? -9.294 1.712 18.764 1.00 87.69 383 TRP A C 1
ATOM 2811 O O . TRP A 1 383 ? -8.328 2.413 19.065 1.00 87.69 383 TRP A O 1
ATOM 2821 N N . GLN A 1 384 ? -9.529 1.297 17.525 1.00 87.62 384 GLN A N 1
ATOM 2822 C CA . GLN A 1 384 ? -8.886 1.822 16.332 1.00 87.62 384 GLN A CA 1
ATOM 2823 C C . GLN A 1 384 ? -9.963 2.446 15.454 1.00 87.62 384 GLN A C 1
ATOM 2825 O O . GLN A 1 384 ? -10.827 1.743 14.932 1.00 87.62 384 GLN A O 1
ATOM 2830 N N . VAL A 1 385 ? -9.910 3.766 15.291 1.00 89.12 385 VAL A N 1
ATOM 2831 C CA . VAL A 1 385 ? -10.869 4.501 14.462 1.00 89.12 385 VAL A CA 1
ATOM 2832 C C . VAL A 1 385 ? -10.307 4.654 13.051 1.00 89.12 385 VAL A C 1
ATOM 2834 O O . VAL A 1 385 ? -9.172 5.107 12.857 1.00 89.12 385 VAL A O 1
ATOM 2837 N N . VAL A 1 386 ? -11.110 4.264 12.062 1.00 88.75 386 VAL A N 1
ATOM 2838 C CA . VAL A 1 386 ? -10.759 4.309 10.636 1.00 88.75 386 VAL A CA 1
ATOM 2839 C C . VAL A 1 386 ? -11.534 5.401 9.909 1.00 88.75 386 VAL A C 1
ATOM 2841 O O . VAL A 1 386 ? -10.924 6.200 9.193 1.00 88.75 386 VAL A O 1
ATOM 2844 N N . ALA A 1 387 ? -12.844 5.488 10.138 1.00 90.38 387 ALA A N 1
ATOM 2845 C CA . ALA A 1 387 ? -13.682 6.589 9.672 1.00 90.38 387 ALA A CA 1
ATOM 2846 C C . ALA A 1 387 ? -14.361 7.262 10.863 1.00 90.38 387 ALA A C 1
ATOM 2848 O O . ALA A 1 387 ? -14.834 6.599 11.789 1.00 90.38 387 ALA A O 1
ATOM 2849 N N . ARG A 1 388 ? -14.373 8.592 10.842 1.00 90.19 388 ARG A N 1
ATOM 2850 C CA . ARG A 1 388 ? -14.941 9.425 11.899 1.00 90.19 388 ARG A CA 1
ATOM 2851 C C . ARG A 1 388 ? -16.290 9.918 11.389 1.00 90.19 388 ARG A C 1
ATOM 2853 O O . ARG A 1 388 ? -16.313 10.573 10.355 1.00 90.19 388 ARG A O 1
ATOM 2860 N N . GLY A 1 389 ? -17.380 9.574 12.072 1.00 88.00 389 GLY A N 1
ATOM 2861 C CA . GLY A 1 389 ? -18.703 10.111 11.755 1.00 88.00 389 GLY A CA 1
ATOM 2862 C C . GLY A 1 389 ? -18.957 11.398 12.535 1.00 88.00 389 GLY A C 1
ATOM 2863 O O . GLY A 1 389 ? -18.828 11.414 13.764 1.00 88.00 389 GLY A O 1
ATOM 2864 N N . THR A 1 390 ? -19.350 12.469 11.849 1.00 88.69 390 THR A N 1
ATOM 2865 C CA . THR A 1 390 ? -19.579 13.803 12.426 1.00 88.69 390 THR A CA 1
ATOM 2866 C C . THR A 1 390 ? -20.612 13.750 13.546 1.00 88.69 390 THR A C 1
ATOM 2868 O O . THR A 1 390 ? -20.450 14.414 14.572 1.00 88.69 390 THR A O 1
ATOM 2871 N N . GLN A 1 391 ? -21.653 12.922 13.399 1.00 87.44 391 GLN A N 1
ATOM 2872 C CA . GLN A 1 391 ? -22.643 12.724 14.460 1.00 87.44 391 GLN A CA 1
ATOM 2873 C C . GLN A 1 391 ? -22.032 12.136 15.736 1.00 87.44 391 GLN A C 1
ATOM 2875 O O . GLN A 1 391 ? -22.347 12.601 16.832 1.00 87.44 391 GLN A O 1
ATOM 2880 N N . ALA A 1 392 ? -21.131 11.157 15.619 1.00 89.12 392 ALA A N 1
ATOM 2881 C CA . ALA A 1 392 ? -20.473 10.565 16.779 1.00 89.12 392 ALA A CA 1
ATOM 2882 C C . ALA A 1 392 ? -19.550 11.566 17.495 1.00 89.12 392 ALA A C 1
ATOM 2884 O O . ALA A 1 392 ? -19.431 11.502 18.718 1.00 89.12 392 ALA A O 1
ATOM 2885 N N . GLU A 1 393 ? -18.950 12.512 16.766 1.00 88.75 393 GLU A N 1
ATOM 2886 C CA . GLU A 1 393 ? -18.085 13.558 17.330 1.00 88.75 393 GLU A CA 1
ATOM 2887 C C . GLU A 1 393 ? -18.853 14.724 17.968 1.00 88.75 393 GLU A C 1
ATOM 2889 O O . GLU A 1 393 ? -18.469 15.214 19.028 1.00 88.75 393 GLU A O 1
ATOM 2894 N N . ARG A 1 394 ? -19.931 15.200 17.330 1.00 85.12 394 ARG A N 1
ATOM 2895 C CA . ARG A 1 394 ? -20.620 16.455 17.698 1.00 85.12 394 ARG A CA 1
ATOM 2896 C C . ARG A 1 394 ? -21.823 16.285 18.624 1.00 85.12 394 ARG A C 1
ATOM 2898 O O . ARG A 1 394 ? -22.598 17.222 18.800 1.00 85.12 394 ARG A O 1
ATOM 2905 N N . GLY A 1 395 ? -22.018 15.109 19.206 1.00 78.62 395 GLY A N 1
ATOM 2906 C CA . GLY A 1 395 ? -23.155 14.896 20.101 1.00 78.62 395 GLY A CA 1
ATOM 2907 C C . GLY A 1 395 ? -23.527 13.448 20.354 1.00 78.62 395 GLY A C 1
ATOM 2908 O O . GLY A 1 395 ? -24.257 13.206 21.310 1.00 78.62 395 GLY A O 1
ATOM 2909 N N . GLY A 1 396 ? -23.000 12.513 19.564 1.00 89.06 396 GLY A N 1
ATOM 2910 C CA . GLY A 1 396 ? -23.199 11.071 19.646 1.00 89.06 396 GLY A CA 1
ATOM 2911 C C . GLY A 1 396 ? -24.255 10.574 18.653 1.00 89.06 396 GLY A C 1
ATOM 2912 O O . GLY A 1 396 ? -25.395 11.033 18.682 1.00 89.06 396 GLY A O 1
ATOM 2913 N N . ALA A 1 397 ? -23.878 9.618 17.805 1.00 93.88 397 ALA A N 1
ATOM 2914 C CA . ALA A 1 397 ? -24.761 8.975 16.838 1.00 93.88 397 ALA A CA 1
ATOM 2915 C C . ALA A 1 397 ? -25.696 7.994 17.557 1.00 93.88 397 ALA A C 1
ATOM 2917 O O . ALA A 1 397 ? -25.230 7.179 18.352 1.00 93.88 397 ALA A O 1
ATOM 2918 N N . VAL A 1 398 ? -27.003 8.070 17.306 1.00 96.44 398 VAL A N 1
ATOM 2919 C CA . VAL A 1 398 ? -28.001 7.217 17.971 1.00 96.44 398 VAL A CA 1
ATOM 2920 C C . VAL A 1 398 ? -28.597 6.243 16.966 1.00 96.44 398 VAL A C 1
ATOM 2922 O O . VAL A 1 398 ? -29.057 6.669 15.911 1.00 96.44 398 VAL A O 1
AT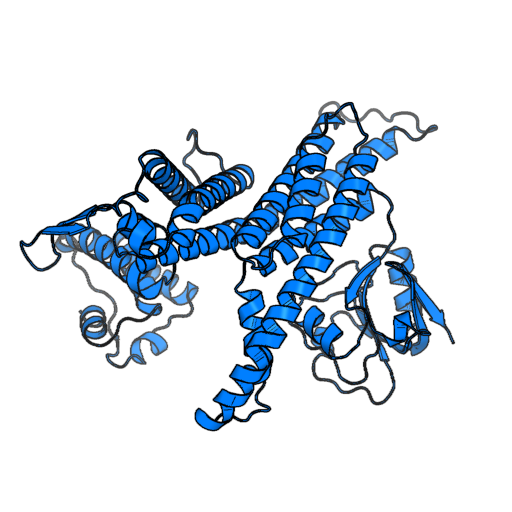OM 2925 N N . GLY A 1 399 ? -28.639 4.958 17.311 1.00 96.88 399 GLY A N 1
ATOM 2926 C CA . GLY A 1 399 ? -29.249 3.934 16.468 1.00 96.88 399 GLY A CA 1
ATOM 2927 C C . GLY A 1 399 ? -29.519 2.622 17.196 1.00 96.88 399 GLY A C 1
ATOM 2928 O O . GLY A 1 399 ? -29.063 2.426 18.322 1.00 96.88 399 GLY A O 1
ATOM 2929 N N . VAL A 1 400 ? -30.290 1.739 16.566 1.00 97.88 400 VAL A N 1
ATOM 2930 C CA . VAL A 1 400 ? -30.578 0.391 17.077 1.00 97.88 400 VAL A CA 1
ATOM 2931 C C . VAL A 1 400 ? -29.425 -0.544 16.725 1.00 97.88 400 VAL A C 1
ATOM 2933 O O . VAL A 1 400 ? -28.933 -0.529 15.596 1.00 97.88 400 VAL A O 1
ATOM 2936 N N . VAL A 1 401 ? -28.964 -1.342 17.688 1.00 98.06 401 VAL A N 1
ATOM 2937 C CA . VAL A 1 401 ? -27.849 -2.272 17.480 1.00 98.06 401 VAL A CA 1
ATOM 2938 C C . VAL A 1 401 ? -28.305 -3.491 16.690 1.00 98.06 401 VAL A C 1
ATOM 2940 O O . VAL A 1 401 ? -29.200 -4.220 17.121 1.00 98.06 401 VAL A O 1
ATOM 2943 N N . ARG A 1 402 ? -27.617 -3.779 15.584 1.00 97.38 402 ARG A N 1
ATOM 2944 C CA . ARG A 1 402 ? -27.748 -5.036 14.839 1.00 97.38 402 ARG A CA 1
ATOM 2945 C C . ARG A 1 402 ? -26.402 -5.755 14.817 1.00 97.38 402 ARG A C 1
ATOM 2947 O O . ARG A 1 402 ? -25.408 -5.200 14.356 1.00 97.38 402 ARG A O 1
ATOM 2954 N N . VAL A 1 403 ? -26.387 -6.983 15.332 1.00 96.94 403 VAL A N 1
ATOM 2955 C CA . VAL A 1 403 ? -25.190 -7.832 15.405 1.00 96.94 403 VAL A CA 1
ATOM 2956 C C . VAL A 1 403 ? -25.162 -8.782 14.214 1.00 96.94 403 VAL A C 1
ATOM 2958 O O . VAL A 1 403 ? -26.188 -9.384 13.894 1.00 96.94 403 VAL A O 1
ATOM 2961 N N . LEU A 1 404 ? -24.011 -8.900 13.557 1.00 94.94 404 LEU A N 1
ATOM 2962 C CA . LEU A 1 404 ? -23.803 -9.738 12.376 1.00 94.94 404 LEU A CA 1
ATOM 2963 C C . LEU A 1 404 ? -22.406 -10.369 12.412 1.00 94.94 404 LEU A C 1
ATOM 2965 O O . LEU A 1 404 ? -21.479 -9.803 12.987 1.00 94.94 404 LEU A O 1
ATOM 2969 N N . ASP A 1 405 ? -22.226 -11.489 11.720 1.00 92.38 405 ASP A N 1
ATOM 2970 C CA . ASP A 1 405 ? -20.906 -12.121 11.617 1.00 92.38 405 ASP A CA 1
ATOM 2971 C C . ASP A 1 405 ? -19.961 -11.305 10.715 1.00 92.38 405 ASP A C 1
ATOM 2973 O O . ASP A 1 405 ? -18.789 -11.099 11.037 1.00 92.38 405 ASP A O 1
ATOM 2977 N N . ALA A 1 406 ? -20.475 -10.783 9.598 1.00 93.12 406 ALA A N 1
ATOM 2978 C CA . ALA A 1 406 ? -19.704 -10.009 8.629 1.00 93.12 406 ALA A CA 1
ATOM 2979 C C . ALA A 1 406 ? -20.516 -8.845 8.047 1.00 93.12 406 ALA A C 1
ATOM 2981 O O . ALA A 1 406 ? -21.734 -8.948 7.881 1.00 93.12 406 ALA A O 1
ATOM 2982 N N . LEU A 1 407 ? -19.827 -7.755 7.687 1.00 94.00 407 LEU A N 1
ATOM 2983 C CA . LEU A 1 407 ? -20.443 -6.595 7.024 1.00 94.00 407 LEU A CA 1
ATOM 2984 C C . LEU A 1 407 ? -21.057 -6.958 5.659 1.00 94.00 407 LEU A C 1
ATOM 2986 O O . LEU A 1 407 ? -22.098 -6.420 5.284 1.00 94.00 407 LEU A O 1
ATOM 2990 N N . GLU A 1 408 ? -20.448 -7.917 4.961 1.00 93.12 408 GLU A N 1
ATOM 2991 C CA . GLU A 1 408 ? -20.875 -8.419 3.648 1.00 93.12 408 GLU A CA 1
ATOM 2992 C C . GLU A 1 408 ? -22.355 -8.832 3.613 1.00 93.12 408 GLU A C 1
ATOM 2994 O O . GLU A 1 408 ? -23.031 -8.638 2.604 1.00 93.12 408 GLU A O 1
ATOM 2999 N N . ALA A 1 409 ? -22.877 -9.337 4.737 1.00 93.56 409 ALA A N 1
ATOM 3000 C CA . ALA A 1 409 ? -24.241 -9.845 4.854 1.00 93.56 409 ALA A CA 1
ATOM 3001 C C . ALA A 1 409 ? -25.330 -8.783 4.623 1.00 93.56 409 ALA A C 1
ATOM 3003 O O . ALA A 1 409 ? -26.477 -9.146 4.381 1.00 93.56 409 ALA A O 1
ATOM 3004 N N . VAL A 1 410 ? -24.995 -7.494 4.736 1.00 93.69 410 VAL A N 1
ATOM 3005 C CA . VAL A 1 410 ? -25.954 -6.380 4.630 1.00 93.69 410 VAL A CA 1
ATOM 3006 C C . VAL A 1 410 ? -25.484 -5.266 3.698 1.00 93.69 410 VAL A C 1
ATOM 3008 O O . VAL A 1 410 ? -26.135 -4.232 3.627 1.00 93.69 410 VAL A O 1
ATOM 3011 N N . GLN A 1 411 ? -24.370 -5.436 2.981 1.00 89.88 411 GLN A N 1
ATOM 3012 C CA . GLN A 1 411 ? -23.676 -4.355 2.261 1.00 89.88 411 GLN A CA 1
ATOM 3013 C C . GLN A 1 411 ? -24.514 -3.632 1.180 1.00 89.88 411 GLN A C 1
ATOM 3015 O O . GLN A 1 411 ? -24.162 -2.531 0.770 1.00 89.88 411 GLN A O 1
ATOM 3020 N N . PHE A 1 412 ? -25.645 -4.206 0.754 1.00 89.75 412 PHE A N 1
ATOM 3021 C CA . PHE A 1 412 ? -26.586 -3.594 -0.198 1.00 89.75 412 PHE A CA 1
ATOM 3022 C C . PHE A 1 412 ? -27.979 -3.331 0.394 1.00 89.75 412 PHE A C 1
ATOM 3024 O O . PHE A 1 412 ? -28.905 -2.957 -0.327 1.00 89.75 412 PHE A O 1
ATOM 3031 N N . ASP A 1 413 ? -28.134 -3.503 1.706 1.00 92.94 413 ASP A N 1
ATOM 3032 C CA . ASP A 1 413 ? -29.384 -3.235 2.403 1.00 92.94 413 ASP A CA 1
ATOM 3033 C C . ASP A 1 413 ? -29.597 -1.726 2.602 1.00 92.94 413 ASP A C 1
ATOM 3035 O O . ASP A 1 413 ? -28.673 -0.906 2.602 1.00 92.94 413 ASP A O 1
ATOM 3039 N N . THR A 1 414 ? -30.856 -1.350 2.819 1.00 94.12 414 THR A N 1
ATOM 3040 C CA . THR A 1 414 ? -31.241 -0.001 3.245 1.00 94.12 414 THR A CA 1
ATOM 3041 C C . THR A 1 414 ? -32.014 -0.083 4.553 1.00 94.12 414 THR A C 1
ATOM 3043 O O . THR A 1 414 ? -33.107 -0.651 4.611 1.00 94.12 414 THR A O 1
ATOM 3046 N N . PHE A 1 415 ? -31.455 0.505 5.606 1.00 94.88 415 PHE A N 1
ATOM 3047 C CA . PHE A 1 415 ? -32.069 0.574 6.924 1.00 94.88 415 PHE A CA 1
ATOM 3048 C C . PHE A 1 415 ? -33.035 1.756 7.018 1.00 94.88 415 PHE A C 1
ATOM 3050 O O . PHE A 1 415 ? -32.671 2.897 6.744 1.00 94.88 415 PHE A O 1
ATOM 3057 N N . GLN A 1 416 ? -34.276 1.475 7.423 1.00 93.75 416 GLN A N 1
ATOM 3058 C CA . GLN A 1 416 ? -35.317 2.497 7.597 1.00 93.75 416 GLN A CA 1
ATOM 3059 C C . GLN A 1 416 ? -35.159 3.280 8.906 1.00 93.75 416 GLN A C 1
ATOM 3061 O O . GLN A 1 416 ? -35.566 4.436 8.992 1.00 93.75 416 GLN A O 1
ATOM 3066 N N . GLU A 1 417 ? -34.562 2.660 9.925 1.00 95.12 417 GLU A N 1
ATOM 3067 C CA . GLU A 1 417 ? -34.200 3.314 11.178 1.00 95.12 417 GLU A CA 1
ATOM 3068 C C . GLU A 1 417 ? -32.674 3.437 11.309 1.00 95.12 417 GLU A C 1
ATOM 3070 O O . GLU A 1 417 ? -31.947 2.555 10.835 1.00 95.12 417 GLU A O 1
ATOM 3075 N N . PRO A 1 418 ? -32.166 4.502 11.960 1.00 96.62 418 PRO A N 1
ATOM 3076 C CA . PRO A 1 418 ? -30.742 4.643 12.237 1.00 96.62 418 PRO A CA 1
ATOM 3077 C C . PRO A 1 418 ? -30.190 3.392 12.923 1.00 96.62 418 PRO A C 1
ATOM 3079 O O . PRO A 1 418 ? -30.645 3.020 14.006 1.00 96.62 418 PRO A O 1
ATOM 3082 N N . THR A 1 419 ? -29.213 2.742 12.295 1.00 97.56 419 THR A N 1
ATOM 3083 C CA . THR A 1 419 ? -28.707 1.434 12.739 1.00 97.56 419 THR A CA 1
ATOM 3084 C C . THR A 1 419 ? -27.229 1.514 13.120 1.00 97.56 419 THR A C 1
ATOM 3086 O O . THR A 1 419 ? -26.423 2.111 12.406 1.00 97.56 419 THR A O 1
ATOM 3089 N N . VAL A 1 420 ? -26.865 0.900 14.249 1.00 97.88 420 VAL A N 1
ATOM 3090 C CA . VAL A 1 420 ? -25.474 0.665 14.662 1.00 97.88 420 VAL A CA 1
ATOM 3091 C C . VAL A 1 420 ? -25.145 -0.796 14.376 1.00 97.88 420 VAL A C 1
ATOM 3093 O O . VAL A 1 420 ? -25.682 -1.698 15.018 1.00 97.88 420 VAL A O 1
ATOM 3096 N N . LEU A 1 421 ? -24.269 -1.040 13.408 1.00 97.38 421 LEU A N 1
ATOM 3097 C CA . LEU A 1 421 ? -23.811 -2.383 13.080 1.00 97.38 421 LEU A CA 1
ATOM 3098 C C . LEU A 1 421 ? -22.676 -2.787 14.015 1.00 97.38 421 LEU A C 1
ATOM 3100 O O . LEU A 1 421 ? -21.674 -2.083 14.129 1.00 97.38 421 LEU A O 1
ATOM 3104 N N . VAL A 1 422 ? -22.825 -3.943 14.653 1.00 96.94 422 VAL A N 1
ATOM 3105 C CA . VAL A 1 422 ? -21.756 -4.617 15.388 1.00 96.94 422 VAL A CA 1
ATOM 3106 C C . VAL A 1 422 ? -21.404 -5.877 14.611 1.00 96.94 422 VAL A C 1
ATOM 3108 O O . VAL A 1 422 ? -22.232 -6.774 14.481 1.00 96.94 422 VAL A O 1
ATOM 3111 N N . VAL A 1 423 ? -20.196 -5.923 14.059 1.00 95.38 423 VAL A N 1
ATOM 3112 C CA . VAL A 1 423 ? -19.743 -7.005 13.172 1.00 95.38 423 VAL A CA 1
ATOM 3113 C C . VAL A 1 423 ? -18.517 -7.703 13.746 1.00 95.38 423 VAL A C 1
ATOM 3115 O O . VAL A 1 423 ? -17.729 -7.073 14.451 1.00 95.38 423 VAL A O 1
ATOM 3118 N N . ASP A 1 424 ? -18.309 -8.979 13.436 1.00 90.06 424 ASP A N 1
ATOM 3119 C CA . ASP A 1 424 ? -17.048 -9.649 13.777 1.00 90.06 424 ASP A CA 1
ATOM 3120 C C . ASP A 1 424 ? -15.998 -9.474 12.666 1.00 90.06 424 ASP A C 1
ATOM 3122 O O . ASP A 1 424 ? -14.815 -9.286 12.955 1.00 90.06 424 ASP A O 1
ATOM 3126 N N . THR A 1 425 ? -16.429 -9.461 11.401 1.00 88.25 425 THR A N 1
ATOM 3127 C CA . THR A 1 425 ? -15.534 -9.421 10.234 1.00 88.25 425 THR A CA 1
ATOM 3128 C C . THR A 1 425 ? -15.843 -8.257 9.292 1.00 88.25 425 THR A C 1
ATOM 3130 O O . THR A 1 425 ? -16.998 -7.999 8.943 1.00 88.25 425 THR A O 1
ATOM 3133 N N . ILE A 1 426 ? -14.782 -7.573 8.850 1.00 90.94 426 ILE A N 1
ATOM 3134 C CA . ILE A 1 426 ? -14.806 -6.564 7.784 1.00 90.94 426 ILE A CA 1
ATOM 3135 C C . ILE A 1 426 ? -13.598 -6.828 6.883 1.00 90.94 426 ILE A C 1
ATOM 3137 O O . ILE A 1 426 ? -12.454 -6.667 7.311 1.00 90.94 426 ILE A O 1
ATOM 3141 N N . HIS A 1 427 ? -13.842 -7.226 5.643 1.00 85.00 427 HIS A N 1
ATOM 3142 C CA . HIS A 1 427 ? -12.810 -7.580 4.672 1.00 85.00 427 HIS A CA 1
ATOM 3143 C C . HIS A 1 427 ? -12.210 -6.360 3.962 1.00 85.00 427 HIS A C 1
ATOM 3145 O O . HIS A 1 427 ? -11.133 -6.454 3.380 1.00 85.00 427 HIS A O 1
ATOM 3151 N N . GLY A 1 428 ? -12.894 -5.217 3.996 1.00 85.12 428 GLY A N 1
ATOM 3152 C CA . GLY A 1 428 ? -12.445 -3.951 3.427 1.00 85.12 428 GLY A CA 1
ATOM 3153 C C . GLY A 1 428 ? -12.939 -3.658 2.012 1.00 85.12 428 GLY A C 1
ATOM 3154 O O . GLY A 1 428 ? -12.743 -2.541 1.546 1.00 85.12 428 GLY A O 1
ATOM 3155 N N . HIS A 1 429 ? -13.587 -4.602 1.331 1.00 84.56 429 HIS A N 1
ATOM 3156 C CA . HIS A 1 429 ? -14.145 -4.401 -0.014 1.00 84.56 429 HIS A CA 1
ATOM 3157 C C . HIS A 1 429 ? -15.665 -4.190 -0.004 1.00 84.56 429 HIS A C 1
ATOM 3159 O O . HIS A 1 429 ? -16.247 -3.916 -1.048 1.00 84.56 429 HIS A O 1
ATOM 3165 N N . GLU A 1 430 ? -16.296 -4.303 1.165 1.00 90.44 430 GLU A N 1
ATOM 3166 C CA . GLU A 1 430 ? -17.742 -4.200 1.312 1.00 90.44 430 GLU A CA 1
ATOM 3167 C C . GLU A 1 430 ? -18.248 -2.758 1.217 1.00 90.44 430 GLU A C 1
ATOM 3169 O O . GLU A 1 430 ? -17.563 -1.800 1.592 1.00 90.44 430 GLU A O 1
ATOM 3174 N N . GLU A 1 431 ? -19.496 -2.619 0.779 1.00 89.62 431 GLU A N 1
ATOM 3175 C CA . GLU A 1 431 ? -20.252 -1.370 0.857 1.00 89.62 431 GLU A CA 1
ATOM 3176 C C . GLU A 1 431 ? -20.805 -1.113 2.271 1.00 89.62 431 GLU A C 1
ATOM 3178 O O . GLU A 1 431 ? -21.086 -2.035 3.044 1.00 89.62 431 GLU A O 1
ATOM 3183 N N . VAL A 1 432 ? -20.950 0.169 2.623 1.00 92.75 432 VAL A N 1
ATOM 3184 C CA . VAL A 1 432 ? -21.588 0.576 3.883 1.00 92.75 432 VAL A CA 1
ATOM 3185 C C . VAL A 1 432 ? -23.086 0.767 3.623 1.00 92.75 432 VAL A C 1
ATOM 3187 O O . VAL A 1 432 ? -23.443 1.585 2.776 1.00 92.75 432 VAL A O 1
ATOM 3190 N N . PRO A 1 433 ? -23.983 0.060 4.335 1.00 93.62 433 PRO A N 1
ATOM 3191 C CA . PRO A 1 433 ? -25.409 0.109 4.026 1.00 93.62 433 PRO A CA 1
ATOM 3192 C C . PRO A 1 433 ? -26.013 1.483 4.325 1.00 93.62 433 PRO A C 1
ATOM 3194 O O . PRO A 1 433 ? -25.669 2.138 5.317 1.00 93.62 433 PRO A O 1
ATOM 3197 N N . SER A 1 434 ? -26.977 1.900 3.506 1.00 92.00 434 SER A N 1
ATOM 3198 C CA . SER A 1 434 ? -27.695 3.161 3.724 1.00 92.00 434 SER A CA 1
ATOM 3199 C C . SER A 1 434 ? -28.524 3.108 5.012 1.00 92.00 434 SER A C 1
ATOM 3201 O O . SER A 1 434 ? -29.115 2.080 5.332 1.00 92.00 434 SER A O 1
ATOM 3203 N N . GLY A 1 435 ? -28.570 4.212 5.765 1.00 92.62 435 GLY A N 1
ATOM 3204 C CA . GLY A 1 435 ? -29.253 4.289 7.070 1.00 92.62 435 GLY A CA 1
ATOM 3205 C C . GLY A 1 435 ? -28.420 3.794 8.264 1.00 92.62 435 GLY A C 1
ATOM 3206 O O . GLY A 1 435 ? -28.853 3.895 9.414 1.00 92.62 435 GLY A O 1
ATOM 3207 N N . CYS A 1 436 ? -27.203 3.301 8.022 1.00 95.19 436 CYS A N 1
ATOM 3208 C CA . CYS A 1 436 ? -26.231 3.022 9.075 1.00 95.19 436 CYS A CA 1
ATOM 3209 C C . CYS A 1 436 ? -25.641 4.328 9.638 1.00 95.19 436 CYS A C 1
ATOM 3211 O O . CYS A 1 436 ? -25.362 5.254 8.882 1.00 95.19 436 CYS A O 1
ATOM 3213 N N . VAL A 1 437 ? -25.423 4.399 10.955 1.00 95.88 437 VAL A N 1
ATOM 3214 C CA . VAL A 1 437 ? -24.771 5.548 11.622 1.00 95.88 437 VAL A CA 1
ATOM 3215 C C . VAL A 1 437 ? -23.411 5.197 12.235 1.00 95.88 437 VAL A C 1
ATOM 3217 O O . VAL A 1 437 ? -22.569 6.074 12.449 1.00 95.88 437 VAL A O 1
ATOM 3220 N N . ALA A 1 438 ? -23.164 3.912 12.497 1.00 96.69 438 ALA A N 1
ATOM 3221 C CA . ALA A 1 438 ? -21.867 3.405 12.931 1.00 96.69 438 ALA A CA 1
ATOM 3222 C C . ALA A 1 438 ? -21.705 1.918 12.588 1.00 96.69 438 ALA A C 1
ATOM 3224 O O . ALA A 1 438 ? -22.647 1.143 12.727 1.00 96.69 438 ALA A O 1
ATOM 3225 N N . VAL A 1 439 ? -20.489 1.521 12.217 1.00 96.50 439 VAL A N 1
ATOM 3226 C CA . VAL A 1 439 ? -20.045 0.138 12.027 1.00 96.50 439 VAL A CA 1
ATOM 3227 C C . VAL A 1 439 ? -18.882 -0.123 12.984 1.00 96.50 439 VAL A C 1
ATOM 3229 O O . VAL A 1 439 ? -17.806 0.468 12.865 1.00 96.50 439 VAL A O 1
ATOM 3232 N N . LEU A 1 440 ? -19.104 -0.994 13.964 1.00 95.56 440 LEU A N 1
ATOM 3233 C CA . LEU A 1 440 ? -18.153 -1.316 15.021 1.00 95.56 440 LEU A CA 1
ATOM 3234 C C . LEU A 1 440 ? -17.752 -2.787 14.917 1.00 95.56 440 LEU A C 1
ATOM 3236 O O . LEU A 1 440 ? -18.585 -3.677 15.073 1.00 95.56 440 LEU A O 1
ATOM 3240 N N . SER A 1 441 ? -16.470 -3.051 14.687 1.00 93.56 441 SER A N 1
ATOM 3241 C CA . SER A 1 441 ? -15.936 -4.409 14.745 1.00 93.56 441 SER A CA 1
ATOM 3242 C C . SER A 1 441 ? -15.689 -4.828 16.192 1.00 93.56 441 SER A C 1
ATOM 3244 O O . SER A 1 441 ? -14.911 -4.193 16.907 1.00 93.56 441 SER A O 1
ATOM 3246 N N . ALA A 1 442 ? -16.344 -5.901 16.631 1.00 87.75 442 ALA A N 1
ATOM 3247 C CA . ALA A 1 442 ? -16.251 -6.440 17.987 1.00 87.75 442 ALA A CA 1
ATOM 3248 C C . ALA A 1 442 ? -15.149 -7.503 18.156 1.00 87.75 442 ALA A C 1
ATOM 3250 O O . ALA A 1 442 ? -14.898 -7.947 19.280 1.00 87.75 442 ALA A O 1
ATOM 3251 N N . ALA A 1 443 ? -14.498 -7.922 17.066 1.00 82.25 443 ALA A N 1
ATOM 3252 C CA . ALA A 1 443 ? -13.433 -8.930 17.073 1.00 82.25 443 ALA A CA 1
ATOM 3253 C C . ALA A 1 443 ? -12.035 -8.352 16.778 1.00 82.25 443 ALA A C 1
ATOM 3255 O O . ALA A 1 443 ? -11.079 -9.101 16.575 1.00 82.25 443 ALA A O 1
ATOM 3256 N N . GLY A 1 444 ? -11.895 -7.023 16.747 1.00 75.56 444 GLY A N 1
ATOM 3257 C CA . GLY A 1 444 ? -10.614 -6.341 16.533 1.00 75.56 444 GLY A CA 1
ATOM 3258 C C . GLY A 1 444 ? -10.118 -6.358 15.089 1.00 75.56 444 GLY A C 1
ATOM 3259 O O . GLY A 1 444 ? -9.035 -5.851 14.816 1.00 75.56 444 GLY A O 1
ATOM 3260 N N . GLN A 1 445 ? -10.893 -6.911 14.154 1.00 76.88 445 GLN A N 1
ATOM 3261 C CA . GLN A 1 445 ? -10.578 -6.822 12.733 1.00 76.88 445 GLN A CA 1
ATOM 3262 C C . GLN A 1 445 ? -11.007 -5.460 12.199 1.00 76.88 445 GLN A C 1
ATOM 3264 O O . GLN A 1 445 ? -12.181 -5.102 12.281 1.00 76.88 445 GLN A O 1
ATOM 3269 N N . CYS A 1 446 ? -10.062 -4.702 11.655 1.00 76.25 446 CYS A N 1
ATOM 3270 C CA . CYS A 1 446 ? -10.337 -3.426 11.013 1.00 76.25 446 CYS A CA 1
ATOM 3271 C C . CYS A 1 446 ? -9.806 -3.454 9.581 1.00 76.25 446 CYS A C 1
ATOM 3273 O O . CYS A 1 446 ? -8.688 -3.940 9.374 1.00 76.25 446 CYS A O 1
ATOM 3275 N N . PRO A 1 447 ? -10.556 -2.920 8.607 1.00 83.88 447 PRO A N 1
ATOM 3276 C CA . PRO A 1 447 ? -9.997 -2.672 7.293 1.00 83.88 447 PRO A CA 1
ATOM 3277 C C . PRO A 1 447 ? -8.921 -1.583 7.382 1.00 83.88 447 PRO A C 1
ATOM 3279 O O . PRO A 1 447 ? -8.901 -0.770 8.315 1.00 83.88 447 PRO A O 1
ATOM 3282 N N . ASP A 1 448 ? -8.013 -1.551 6.410 1.00 84.12 448 ASP A N 1
ATOM 3283 C CA . ASP A 1 448 ? -7.051 -0.461 6.326 1.00 84.12 448 ASP A CA 1
ATOM 3284 C C . ASP A 1 448 ? -7.755 0.863 5.974 1.00 84.12 448 ASP A C 1
ATOM 3286 O O . ASP A 1 448 ? -8.907 0.907 5.539 1.00 84.12 448 ASP A O 1
ATOM 3290 N N . MET A 1 449 ? -7.073 1.985 6.188 1.00 85.44 449 MET A N 1
ATOM 3291 C CA . MET A 1 449 ? -7.703 3.299 6.075 1.00 85.44 449 MET A CA 1
ATOM 3292 C C . MET A 1 449 ? -8.066 3.713 4.643 1.00 85.44 449 MET A C 1
ATOM 3294 O O . MET A 1 449 ? -8.865 4.640 4.500 1.00 85.44 449 MET A O 1
ATOM 3298 N N . LEU A 1 450 ? -7.522 3.061 3.616 1.00 87.62 450 LEU A N 1
ATOM 3299 C CA . LEU A 1 450 ? -7.847 3.288 2.203 1.00 87.62 450 LEU A CA 1
ATOM 3300 C C . LEU A 1 450 ? -8.697 2.158 1.606 1.00 87.62 450 LEU A C 1
ATOM 3302 O O . LEU A 1 450 ? -9.006 2.188 0.416 1.00 87.62 450 LEU A O 1
ATOM 3306 N N . ALA A 1 451 ? -9.113 1.194 2.429 1.00 86.69 451 ALA A N 1
ATOM 3307 C CA . ALA A 1 451 ? -10.063 0.172 2.040 1.00 86.69 451 ALA A CA 1
ATOM 3308 C C . ALA A 1 451 ? -11.388 0.790 1.573 1.00 86.69 451 ALA A C 1
ATOM 3310 O O . ALA A 1 451 ? -11.780 1.883 1.991 1.00 86.69 451 ALA A O 1
ATOM 3311 N N . HIS A 1 452 ? -12.125 0.046 0.756 1.00 86.94 452 HIS A N 1
ATOM 3312 C CA . HIS A 1 452 ? -13.414 0.471 0.216 1.00 86.94 452 HIS A CA 1
ATOM 3313 C C . HIS A 1 452 ? -14.401 0.852 1.304 1.00 86.94 452 HIS A C 1
ATOM 3315 O O . HIS A 1 452 ? -14.920 1.967 1.302 1.00 86.94 452 HIS A O 1
ATOM 3321 N N . SER A 1 453 ? -14.585 -0.027 2.286 1.00 89.31 453 SER A N 1
ATOM 3322 C CA . SER A 1 453 ? -15.512 0.215 3.391 1.00 89.31 453 SER A CA 1
ATOM 3323 C C . SER A 1 453 ? -15.086 1.417 4.245 1.00 89.31 453 SER A C 1
ATOM 3325 O O . SER A 1 453 ? -15.938 2.171 4.714 1.00 89.31 453 SER A O 1
ATOM 3327 N N . ALA A 1 454 ? -13.779 1.674 4.380 1.00 89.62 454 ALA A N 1
ATOM 3328 C CA . ALA A 1 454 ? -13.250 2.857 5.058 1.00 89.62 454 ALA A CA 1
ATOM 3329 C C . ALA A 1 454 ? -13.551 4.159 4.306 1.00 89.62 454 ALA A C 1
ATOM 3331 O O . ALA A 1 454 ? -13.953 5.148 4.922 1.00 89.62 454 ALA A O 1
ATOM 3332 N N . VAL A 1 455 ? -13.367 4.174 2.985 1.00 87.19 455 VAL A N 1
ATOM 3333 C CA . VAL A 1 455 ? -13.680 5.336 2.142 1.00 87.19 455 VAL A CA 1
ATOM 3334 C C . VAL A 1 455 ? -15.187 5.594 2.124 1.00 87.19 455 VAL A C 1
ATOM 3336 O O . VAL A 1 455 ? -15.613 6.722 2.369 1.00 87.19 455 VAL A O 1
ATOM 3339 N N . ARG A 1 456 ? -16.005 4.550 1.943 1.00 88.06 456 ARG A N 1
ATOM 3340 C CA . ARG A 1 456 ? -17.474 4.645 1.979 1.00 88.06 456 ARG A CA 1
ATOM 3341 C C . ARG A 1 456 ? -17.987 5.179 3.303 1.00 88.06 456 ARG A C 1
ATOM 3343 O O . ARG A 1 456 ? -18.779 6.117 3.300 1.00 88.06 456 ARG A O 1
ATOM 3350 N N . ALA A 1 457 ? -17.475 4.662 4.418 1.00 91.44 457 ALA A N 1
ATOM 3351 C CA . ALA A 1 457 ? -17.849 5.146 5.738 1.00 91.44 457 ALA A CA 1
ATOM 3352 C C . ALA A 1 457 ? -17.582 6.653 5.893 1.00 91.44 457 ALA A C 1
ATOM 3354 O O . ALA A 1 457 ? -18.443 7.368 6.391 1.00 91.44 457 ALA A O 1
ATOM 3355 N N . ARG A 1 458 ? -16.447 7.173 5.398 1.00 89.56 458 ARG A N 1
ATOM 3356 C CA . ARG A 1 458 ? -16.171 8.624 5.428 1.00 89.56 458 ARG A CA 1
ATOM 3357 C C . ARG A 1 458 ? -17.111 9.419 4.531 1.00 89.56 458 ARG A C 1
ATOM 3359 O O . ARG A 1 458 ? -17.642 10.432 4.973 1.00 89.56 458 ARG A O 1
ATOM 3366 N N . ASN A 1 459 ? -17.329 8.961 3.300 1.00 85.06 459 ASN A N 1
ATOM 3367 C CA . ASN A 1 459 ? -18.191 9.658 2.342 1.00 85.06 459 ASN A CA 1
ATOM 3368 C C . ASN A 1 459 ? -19.646 9.729 2.830 1.00 85.06 459 ASN A C 1
ATOM 3370 O O . ASN A 1 459 ? -20.342 10.701 2.551 1.00 85.06 459 ASN A O 1
ATOM 3374 N N . MET A 1 460 ? -20.093 8.710 3.568 1.00 88.81 460 MET A N 1
ATOM 3375 C CA . MET A 1 460 ? -21.440 8.616 4.133 1.00 88.81 460 MET A CA 1
ATOM 3376 C C . MET A 1 460 ? -21.561 9.192 5.552 1.00 88.81 460 MET A C 1
ATOM 3378 O O . MET A 1 460 ? -22.633 9.102 6.142 1.00 88.81 460 MET A O 1
ATOM 3382 N N . ASP A 1 461 ? -20.490 9.766 6.108 1.00 92.06 461 ASP A N 1
ATOM 3383 C CA . ASP A 1 461 ? -20.444 10.286 7.484 1.00 92.06 461 ASP A CA 1
ATOM 3384 C C . ASP A 1 461 ? -20.743 9.231 8.579 1.00 92.06 461 ASP A C 1
ATOM 3386 O O . ASP A 1 461 ? -21.278 9.522 9.650 1.00 92.06 461 ASP A O 1
ATOM 3390 N N . VAL A 1 462 ? -20.362 7.978 8.325 1.00 95.19 462 VAL A N 1
ATOM 3391 C CA . VAL A 1 462 ? -20.546 6.829 9.220 1.00 95.19 462 VAL A CA 1
ATOM 3392 C C . VAL A 1 462 ? -19.271 6.567 10.021 1.00 95.19 462 VAL A C 1
ATOM 3394 O O . VAL A 1 462 ? -18.161 6.520 9.486 1.00 95.19 462 VAL A O 1
ATOM 3397 N N . THR A 1 463 ? -19.415 6.337 11.329 1.00 95.44 463 THR A N 1
ATOM 3398 C CA . THR A 1 463 ? -18.272 5.928 12.167 1.00 95.44 463 THR A CA 1
ATOM 3399 C C . THR A 1 463 ? -17.871 4.492 11.847 1.00 95.44 463 THR A C 1
ATOM 3401 O O . THR A 1 463 ? -18.700 3.601 11.980 1.00 95.44 463 THR A O 1
ATOM 3404 N N . LEU A 1 464 ? -16.605 4.248 11.501 1.00 94.75 464 LEU A N 1
ATOM 3405 C CA . LEU A 1 464 ? -16.047 2.905 11.305 1.00 94.75 464 LEU A CA 1
ATOM 3406 C C . LEU A 1 464 ? -14.865 2.696 12.247 1.00 94.75 464 LEU A C 1
ATOM 3408 O O . LEU A 1 464 ? -13.869 3.425 12.162 1.00 94.75 464 LEU A O 1
ATOM 3412 N N . ALA A 1 465 ? -14.957 1.702 13.128 1.00 92.88 465 ALA A N 1
ATOM 3413 C CA . ALA A 1 465 ? -13.910 1.424 14.106 1.00 92.88 465 ALA A CA 1
ATOM 3414 C C . ALA A 1 465 ? -13.847 -0.049 14.517 1.00 92.88 465 ALA A C 1
ATOM 3416 O O . ALA A 1 465 ? -14.846 -0.760 14.457 1.00 92.88 465 ALA A O 1
ATOM 3417 N N . ALA A 1 466 ? -12.682 -0.492 14.991 1.00 90.75 466 ALA A N 1
ATOM 3418 C CA . ALA A 1 466 ? -12.494 -1.820 15.567 1.00 90.75 466 ALA A CA 1
ATOM 3419 C C . ALA A 1 466 ? -12.124 -1.761 17.048 1.00 90.75 466 ALA A C 1
ATOM 3421 O O . ALA A 1 466 ? -11.242 -1.001 17.456 1.00 90.75 466 ALA A O 1
ATOM 3422 N N . CYS A 1 467 ? -12.781 -2.609 17.834 1.00 89.75 467 CYS A N 1
ATOM 3423 C CA . CYS A 1 467 ? -12.498 -2.834 19.239 1.00 89.75 467 CYS A CA 1
ATOM 3424 C C . CYS A 1 467 ? -11.581 -4.050 19.407 1.00 89.75 467 CYS A C 1
ATOM 3426 O O . CYS A 1 467 ? -11.933 -5.167 19.039 1.00 89.75 467 CYS A O 1
ATOM 3428 N N . HIS A 1 468 ? -10.416 -3.847 20.012 1.00 83.38 468 HIS A N 1
ATOM 3429 C CA . HIS A 1 468 ? -9.420 -4.880 20.296 1.00 83.38 468 HIS A CA 1
ATOM 3430 C C . HIS A 1 468 ? -9.645 -5.577 21.646 1.00 83.38 468 HIS A C 1
ATOM 3432 O O . HIS A 1 468 ? -8.921 -6.510 21.996 1.00 83.38 468 HIS A O 1
ATOM 3438 N N . SER A 1 469 ? -10.634 -5.128 22.421 1.00 84.56 469 SER A N 1
ATOM 3439 C CA . SER A 1 469 ? -10.978 -5.694 23.721 1.00 84.56 469 SER A CA 1
ATOM 3440 C C . SER A 1 469 ? -12.088 -6.721 23.586 1.00 84.56 469 SER A C 1
ATOM 3442 O O . SER A 1 469 ? -13.215 -6.396 23.216 1.00 84.56 469 SER A O 1
ATOM 3444 N N . GLN A 1 470 ? -11.794 -7.971 23.948 1.00 84.81 470 GLN A N 1
ATOM 3445 C CA . GLN A 1 470 ? -12.800 -9.039 23.950 1.00 84.81 470 GLN A CA 1
ATOM 3446 C C . GLN A 1 470 ? -13.962 -8.737 24.904 1.00 84.81 470 GLN A C 1
ATOM 3448 O O . GLN A 1 470 ? -15.103 -9.103 24.622 1.00 84.81 470 GLN A O 1
ATOM 3453 N N . GLN A 1 471 ? -13.684 -8.062 26.024 1.00 87.50 471 GLN A N 1
ATOM 3454 C CA . GLN A 1 471 ? -14.700 -7.710 27.011 1.00 87.50 471 GLN A CA 1
ATOM 3455 C C . GLN A 1 471 ? -15.668 -6.661 26.457 1.00 87.50 471 GLN A C 1
ATOM 3457 O O . GLN A 1 471 ? -16.883 -6.847 26.547 1.00 87.50 471 GLN A O 1
ATOM 3462 N N . VAL A 1 472 ? -15.148 -5.593 25.848 1.00 89.25 472 VAL A N 1
ATOM 3463 C CA . VAL A 1 472 ? -15.993 -4.568 25.220 1.00 89.25 472 VAL A CA 1
ATOM 3464 C C . VAL A 1 472 ? -16.708 -5.123 23.996 1.00 89.25 472 VAL A C 1
ATOM 3466 O O . VAL A 1 472 ? -17.910 -4.913 23.867 1.00 89.25 472 VAL A O 1
ATOM 3469 N N . GLY A 1 473 ? -16.036 -5.926 23.167 1.00 90.75 473 GLY A N 1
ATOM 3470 C CA . GLY A 1 473 ? -16.664 -6.623 22.044 1.00 90.75 473 GLY A CA 1
ATOM 3471 C C . GLY A 1 473 ? -17.855 -7.492 22.465 1.00 90.75 473 GLY A C 1
ATOM 3472 O O . GLY A 1 473 ? -18.900 -7.463 21.820 1.00 90.75 473 GLY A O 1
ATOM 3473 N N . LYS A 1 474 ? -17.747 -8.220 23.587 1.00 92.00 474 LYS A N 1
ATOM 3474 C CA . LYS A 1 474 ? -18.877 -8.977 24.149 1.00 92.00 474 LYS A CA 1
ATOM 3475 C C . LYS A 1 474 ? -20.013 -8.055 24.601 1.00 92.00 474 LYS A C 1
ATOM 3477 O O . LYS A 1 474 ? -21.152 -8.294 24.223 1.00 92.00 474 LYS A O 1
ATOM 3482 N N . SER A 1 475 ? -19.693 -6.989 25.335 1.00 93.19 475 SER A N 1
ATOM 3483 C CA . SER A 1 475 ? -20.682 -6.000 25.789 1.00 93.19 475 SER A CA 1
ATOM 3484 C C . SER A 1 475 ? -21.470 -5.389 24.622 1.00 93.19 475 SER A C 1
ATOM 3486 O O . SER A 1 475 ? -22.684 -5.253 24.706 1.00 93.19 475 SER A O 1
ATOM 3488 N N . LEU A 1 476 ? -20.804 -5.084 23.501 1.00 94.19 476 LEU A N 1
ATOM 3489 C CA . LEU A 1 476 ? -21.459 -4.571 22.291 1.00 94.19 476 LEU A CA 1
ATOM 3490 C C . LEU A 1 476 ? -22.446 -5.579 21.688 1.00 94.19 476 LEU A C 1
ATOM 3492 O O . LEU A 1 476 ? -23.534 -5.189 21.274 1.00 94.19 476 LEU A O 1
ATOM 3496 N N . ARG A 1 477 ? -22.087 -6.870 21.656 1.00 94.38 477 ARG A N 1
ATOM 3497 C CA . ARG A 1 477 ? -22.979 -7.933 21.166 1.00 94.38 477 ARG A CA 1
ATOM 3498 C C . ARG A 1 477 ? -24.190 -8.135 22.076 1.00 94.38 477 ARG A C 1
ATOM 3500 O O . ARG A 1 477 ? -25.294 -8.330 21.578 1.00 94.38 477 ARG A O 1
ATOM 3507 N N . ASP A 1 478 ? -24.002 -8.012 23.387 1.00 95.69 478 ASP A N 1
ATOM 3508 C CA . ASP A 1 478 ? -25.082 -8.128 24.373 1.00 95.69 478 ASP A CA 1
ATOM 3509 C C . ASP A 1 478 ? -26.105 -6.970 24.270 1.00 95.69 478 ASP A C 1
ATOM 3511 O O . ASP A 1 478 ? -27.212 -7.078 24.792 1.00 95.69 478 ASP A O 1
ATOM 3515 N N . MET A 1 479 ? -25.778 -5.878 23.561 1.00 96.38 479 MET A N 1
ATOM 3516 C CA . MET A 1 479 ? -26.696 -4.761 23.286 1.00 96.38 479 MET A CA 1
ATOM 3517 C C . MET A 1 479 ? -27.595 -4.977 22.055 1.00 96.38 479 MET A C 1
ATOM 3519 O O . MET A 1 479 ? -28.279 -4.041 21.646 1.00 96.38 479 MET A O 1
ATOM 3523 N N . ALA A 1 480 ? -27.611 -6.171 21.448 1.00 97.00 480 ALA A N 1
ATOM 3524 C CA . ALA A 1 480 ? -28.422 -6.470 20.265 1.00 97.00 480 ALA A CA 1
ATOM 3525 C C . ALA A 1 480 ? -29.899 -6.056 20.427 1.00 97.00 480 ALA A C 1
ATOM 3527 O O . ALA A 1 480 ? -30.553 -6.388 21.414 1.00 97.00 480 ALA A O 1
ATOM 3528 N N . GLY A 1 481 ? -30.429 -5.331 19.439 1.00 96.31 481 GLY A N 1
ATOM 3529 C CA . GLY A 1 481 ? -31.805 -4.826 19.427 1.00 96.31 481 GLY A CA 1
ATOM 3530 C C . GLY A 1 481 ? -32.063 -3.623 20.341 1.00 96.31 481 GLY A C 1
ATOM 3531 O O . GLY A 1 481 ? -33.154 -3.059 20.297 1.00 96.31 481 GLY A O 1
ATOM 3532 N N . LEU A 1 482 ? -31.089 -3.194 21.150 1.00 97.56 482 LEU A N 1
ATOM 3533 C CA . LEU A 1 482 ? -31.222 -2.003 21.984 1.00 97.56 482 LEU A CA 1
ATOM 3534 C C . LEU A 1 482 ? -30.880 -0.742 21.195 1.00 97.56 482 LEU A C 1
ATOM 3536 O O . LEU A 1 482 ? -30.033 -0.745 20.299 1.00 97.56 482 LEU A O 1
ATOM 3540 N N . LYS A 1 483 ? -31.508 0.368 21.578 1.00 97.56 483 LYS A N 1
ATOM 3541 C CA . LYS A 1 483 ? -31.136 1.692 21.093 1.00 97.56 483 LYS A CA 1
ATOM 3542 C C . LYS A 1 483 ? -29.917 2.179 21.868 1.00 97.56 483 LYS A C 1
ATOM 3544 O O . LYS A 1 483 ? -29.917 2.196 23.097 1.00 97.56 483 LYS A O 1
ATOM 3549 N N . VAL A 1 484 ? -28.866 2.557 21.152 1.00 97.81 484 VAL A N 1
ATOM 3550 C CA . VAL A 1 484 ? -27.606 3.009 21.742 1.00 97.81 484 VAL A CA 1
ATOM 3551 C C . VAL A 1 484 ? -27.163 4.336 21.156 1.00 97.81 484 VAL A C 1
ATOM 3553 O O . VAL A 1 484 ? -27.534 4.718 20.048 1.00 97.81 484 VAL A O 1
ATOM 3556 N N . LYS A 1 485 ? -26.325 5.027 21.918 1.00 97.19 485 LYS A N 1
ATOM 3557 C CA . LYS A 1 485 ? -25.634 6.250 21.555 1.00 97.19 485 LYS A CA 1
ATOM 3558 C C . LYS A 1 485 ? -24.136 5.978 21.490 1.00 97.19 485 LYS A C 1
ATOM 3560 O O . LYS A 1 485 ? -23.523 5.632 22.500 1.00 97.19 485 LYS A O 1
ATOM 3565 N N . VAL A 1 486 ? -23.553 6.177 20.314 1.00 96.88 486 VAL A N 1
ATOM 3566 C CA . VAL A 1 486 ? -22.125 6.041 20.017 1.00 96.88 486 VAL A CA 1
ATOM 3567 C C . VAL A 1 486 ? -21.486 7.424 20.042 1.00 96.88 486 VAL A C 1
ATOM 3569 O O . VAL A 1 486 ? -21.834 8.285 19.240 1.00 96.88 486 VAL A O 1
ATOM 3572 N N . THR A 1 487 ? -20.557 7.657 20.966 1.00 95.94 487 THR A N 1
ATOM 3573 C CA . THR A 1 487 ? -19.837 8.932 21.105 1.00 95.94 487 THR A CA 1
ATOM 3574 C C . THR A 1 487 ? -18.349 8.714 20.874 1.00 95.94 487 THR A C 1
ATOM 3576 O O . THR A 1 487 ? -17.766 7.806 21.464 1.00 95.94 487 THR A O 1
ATOM 3579 N N . LEU A 1 488 ? -17.738 9.558 20.044 1.00 92.94 488 LEU A N 1
ATOM 3580 C CA . LEU A 1 488 ? -16.316 9.523 19.715 1.00 92.94 488 LEU A CA 1
ATOM 3581 C C . LEU A 1 488 ? -15.592 10.683 20.412 1.00 92.94 488 LEU A C 1
ATOM 3583 O O . LEU A 1 488 ? -15.912 11.845 20.177 1.00 92.94 488 LEU A O 1
ATOM 3587 N N . SER A 1 489 ? -14.594 10.371 21.241 1.00 88.00 489 SER A N 1
ATOM 3588 C CA . SER A 1 489 ? -13.736 11.357 21.910 1.00 88.00 489 SER A CA 1
ATOM 3589 C C . SER A 1 489 ? -12.269 11.041 21.633 1.00 88.00 489 SER A C 1
ATOM 3591 O O . SER A 1 489 ? -11.700 10.095 22.176 1.00 88.00 489 SER A O 1
ATOM 3593 N N . GLY A 1 490 ? -11.635 11.824 20.758 1.00 83.69 490 GLY A N 1
ATOM 3594 C CA . GLY A 1 490 ? -10.283 11.523 20.282 1.00 83.69 490 GLY A CA 1
ATOM 3595 C C . GLY A 1 490 ? -10.256 10.216 19.481 1.00 83.69 490 GLY A C 1
ATOM 3596 O O . GLY A 1 490 ? -10.804 10.167 18.379 1.00 83.69 490 GLY A O 1
ATOM 3597 N N . GLN A 1 491 ? -9.611 9.181 20.026 1.00 80.94 491 GLN A N 1
ATOM 3598 C CA . GLN A 1 491 ? -9.549 7.818 19.465 1.00 80.94 491 GLN A CA 1
ATOM 3599 C C . GLN A 1 491 ? -10.396 6.807 20.251 1.00 80.94 491 GLN A C 1
ATOM 3601 O O . GLN A 1 491 ? -10.355 5.620 19.947 1.00 80.94 491 GLN A O 1
ATOM 3606 N N . ASP A 1 492 ? -11.136 7.257 21.264 1.00 88.12 492 ASP A N 1
ATOM 3607 C CA . ASP A 1 492 ? -11.929 6.384 22.122 1.00 88.12 492 ASP A CA 1
ATOM 3608 C C . ASP A 1 492 ? -13.414 6.455 21.760 1.00 88.12 492 ASP A C 1
ATOM 3610 O O . ASP A 1 492 ? -13.944 7.535 21.471 1.00 88.12 492 ASP A O 1
ATOM 3614 N N . ILE A 1 493 ? -14.083 5.304 21.777 1.00 92.69 493 ILE A N 1
ATOM 3615 C CA . ILE A 1 493 ? -15.507 5.187 21.466 1.00 92.69 493 ILE A CA 1
ATOM 3616 C C . ILE A 1 493 ? -16.247 4.699 22.700 1.00 92.69 493 ILE A C 1
ATOM 3618 O O . ILE A 1 493 ? -15.962 3.642 23.262 1.00 92.69 493 ILE A O 1
ATOM 3622 N N . LYS A 1 494 ? -17.272 5.460 23.076 1.00 93.75 494 LYS A N 1
ATOM 3623 C CA . LYS A 1 494 ? -18.196 5.100 24.142 1.00 93.75 494 LYS A CA 1
ATOM 3624 C C . LYS A 1 494 ? -19.559 4.768 23.553 1.00 93.75 494 LYS A C 1
ATOM 3626 O O . LYS A 1 494 ? -20.147 5.596 22.858 1.00 93.75 494 LYS A O 1
ATOM 3631 N N . VAL A 1 495 ? -20.072 3.586 23.879 1.00 95.38 495 VAL A N 1
ATOM 3632 C CA . VAL A 1 495 ? -21.416 3.135 23.495 1.00 95.38 495 VAL A CA 1
ATOM 3633 C C . VAL A 1 495 ? -22.269 3.012 24.754 1.00 95.38 495 VAL A C 1
ATOM 3635 O O . VAL A 1 495 ? -21.862 2.362 25.716 1.00 95.38 495 VAL A O 1
ATOM 3638 N N . VAL A 1 496 ? -23.421 3.685 24.779 1.00 95.69 496 VAL A N 1
ATOM 3639 C CA . VAL A 1 496 ? -24.332 3.722 25.938 1.00 95.69 496 VAL A CA 1
ATOM 3640 C C . VAL A 1 496 ? -25.764 3.478 25.473 1.00 95.69 496 VAL A C 1
ATOM 3642 O O . VAL A 1 496 ? -26.185 4.082 24.494 1.00 95.69 496 VAL A O 1
ATOM 3645 N N . VAL A 1 497 ? -26.512 2.623 26.171 1.00 94.94 497 VAL A N 1
ATOM 3646 C CA . VAL A 1 497 ? -27.947 2.392 25.914 1.00 94.94 497 VAL A CA 1
ATOM 3647 C C . VAL A 1 497 ? -28.750 3.658 26.246 1.00 94.94 497 VAL A C 1
ATOM 3649 O O . VAL A 1 497 ? -28.461 4.312 27.251 1.00 94.94 497 VAL A O 1
ATOM 3652 N N . VAL A 1 498 ? -29.723 4.01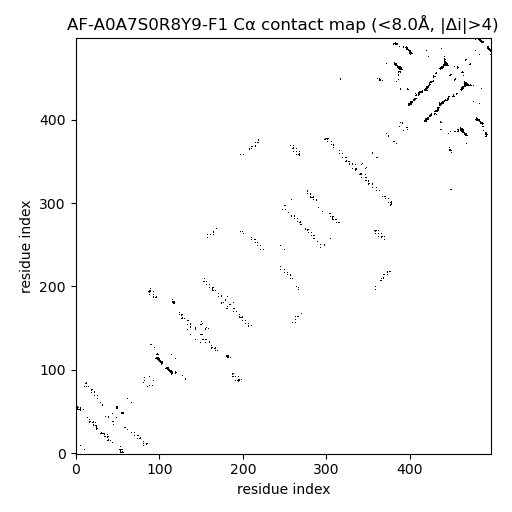1 25.401 1.00 92.50 498 VAL A N 1
ATOM 3653 C CA . VAL A 1 498 ? -30.547 5.236 25.503 1.00 92.50 498 VAL A CA 1
ATOM 3654 C C . VAL A 1 498 ? -32.034 4.964 25.417 1.00 92.50 498 VAL A C 1
ATOM 3656 O O . VAL A 1 498 ? -32.436 4.106 24.600 1.00 92.50 498 VAL A O 1
#

Sequence (498 aa):
EEWHQKLHNNTSPDDVVICEALLKYIDAGLDISAYWGHLHKHNIDAQRLASFDRAIRSEPRFSEGQVVGLKRDLTAYLDTLRAVHGGTDLASAARNVVGYSAKGLKSSREINVEPVPGVATPELTLSLAAALHLQRALSAPGGPPEGSPLPSGLAGSVRLMELLADARMALRPAIEGGNAACGGRLADVLFLDLALEAAQRTALEGCLGATRALAQDVVARQQRMAALDKPGRSPTPAPASVAVPTVEGATAKLRLLLQVACLALEGAVLSATPNDELLAALKWLANVRTMDAGSVTVRERAMQALAGVERTKRAVTEQAGALVAALVPTAQALAPRLHLDPQHPGVAQLAEEVVRGTSCAPLSQVLGVLEPCLRQLTGAGEWQVVARGTQAERGGAVGVVRVLDALEAVQFDTFQEPTVLVVDTIHGHEEVPSGCVAVLSAAGQCPDMLAHSAVRARNMDVTLAACHSQQVGKSLRDMAGLKVKVTLSGQDIKVVVV

Solvent-accessible surface area (backbone atoms only — not comparable to full-atom values): 26353 Å² total; per-residue (Å²): 106,54,64,61,60,25,53,74,76,58,80,55,64,67,53,41,53,52,45,52,15,54,49,40,13,55,76,58,73,68,33,65,65,48,24,52,56,47,30,50,76,70,77,42,49,71,68,59,41,44,67,40,98,51,47,32,84,75,79,91,84,82,55,80,88,46,45,69,59,48,50,55,52,50,52,59,46,38,55,51,43,37,51,72,59,48,85,40,34,46,70,53,28,43,36,60,30,53,26,49,77,46,76,40,95,88,44,97,53,70,47,74,44,68,48,32,50,93,61,50,39,73,67,49,49,52,36,52,52,52,30,53,53,49,52,52,31,64,69,34,90,86,36,51,61,91,89,53,93,64,65,54,70,59,61,22,37,52,54,40,40,50,37,31,50,54,46,46,59,68,44,45,66,36,62,76,51,31,42,73,41,24,66,73,42,36,67,46,53,51,46,28,44,52,6,35,49,52,51,36,44,51,41,52,58,72,32,44,68,56,53,45,53,50,38,53,53,35,46,54,49,53,55,54,51,60,61,68,71,48,89,87,69,81,82,72,85,70,74,98,79,71,82,78,87,51,73,67,59,43,47,54,51,49,31,51,55,42,48,55,48,38,53,32,40,48,51,26,35,76,72,42,80,88,31,68,61,42,46,53,26,37,55,47,38,50,49,58,46,67,53,60,78,88,80,48,54,70,41,57,46,26,48,55,39,44,55,26,50,56,49,36,53,52,38,51,51,51,52,46,49,52,51,30,67,65,37,42,64,56,38,53,66,45,22,63,80,70,75,38,62,66,83,37,65,69,42,71,40,47,31,57,52,54,45,55,72,37,47,55,34,56,28,30,48,47,48,56,48,47,50,62,40,26,26,68,57,49,68,56,67,52,42,47,70,58,16,74,13,60,48,21,57,77,77,34,29,63,22,35,28,45,69,44,69,39,49,69,83,43,26,84,44,74,46,92,56,48,24,27,38,37,21,43,39,51,90,19,77,40,52,62,34,49,42,49,46,31,43,37,17,35,63,40,39,60,47,29,60,76,23,48,30,29,48,44,20,43,78,68,43,14,24,28,35,13,26,66,34,67,68,58,21,49,54,59,56,74,38,53,73,36,39,29,32,36,31,45,58,94,63,44,76,48,76,42,81,105

Radius of gyration: 26.7 Å; Cα contacts (8 Å, |Δi|>4): 734; chains: 1; bounding box: 63×52×82 Å

Organism: NCBI:txid1034604

Foldseek 3Di:
DLLVVLVVVPAEPLNLQQLVLVLQCLVVVNDLCSSQVSCVVVVHDQVNQQPRPSHDNDGDDDDPVCSVVSNVVSVVVSVVSCVVHVLQQLVVLLCLALWDWDQDPPDNDIDTRHHFPLQNDPVLNVLSVVLVVLLVQAPDDVHHPPPDPADYALVSLLVSLVSLLVSLVSLVVLLVVPCVSRVNPNVSSVSNNLSSLVSNLVSLVVRLVVLLVLLVVLLVLLVVVVVVPDPDDDDDDDPPPDPNRDQVNSLVSLLSLLSSLLSLLSSQQSFAPPRVLSVVLSVQSVCLSPPDSVPDGPQVSLVSNLVSLVSNLVSLVVRLVVQLVVCLVVLLVCQVVVVHDSPPVCSNCVSLVVSCVGSSNSSLSSSLSSNVSSCSSNVPAQKDWQAAFPCQAVPFQKWAEAEDAEPQVCLAPADPAAYAYEYQDYPLAGHDHHNYAEYEHLNQDADGNSGPNNVNCNVNSHIYMYGNDNVVSVVSVVRHRFMWTWHDDPRYIDIGGD